Protein AF-0000000086514392 (afdb_homodimer)

Structure (mmCIF, N/CA/C/O backbone):
data_AF-0000000086514392-model_v1
#
loop_
_entity.id
_entity.type
_entity.pdbx_description
1 polymer Aquaporin
#
loop_
_atom_site.group_PDB
_atom_site.id
_atom_site.type_symbol
_atom_site.label_atom_id
_atom_site.label_alt_id
_atom_site.label_comp_id
_atom_site.label_asym_id
_atom_site.label_entity_id
_atom_site.label_seq_id
_atom_site.pdbx_PDB_ins_code
_atom_site.Cartn_x
_atom_site.Cartn_y
_atom_site.Cartn_z
_atom_site.occupancy
_atom_site.B_iso_or_equiv
_atom_site.auth_seq_id
_atom_site.auth_comp_id
_atom_site.auth_asym_id
_atom_site.auth_atom_id
_atom_site.pdbx_PDB_model_num
ATOM 1 N N . MET A 1 1 ? 62.531 12.461 -37.781 1 33.84 1 MET A N 1
ATOM 2 C CA . MET A 1 1 ? 61.25 13.039 -37.375 1 33.84 1 MET A CA 1
ATOM 3 C C . MET A 1 1 ? 60.094 12.047 -37.594 1 33.84 1 MET A C 1
ATOM 5 O O . MET A 1 1 ? 58.969 12.281 -37.125 1 33.84 1 MET A O 1
ATOM 9 N N . SER A 1 2 ? 60.312 11.039 -38.438 1 44 2 SER A N 1
ATOM 10 C CA . SER A 1 2 ? 59.219 10.148 -38.875 1 44 2 SER A CA 1
ATOM 11 C C . SER A 1 2 ? 59 9.039 -37.844 1 44 2 SER A C 1
ATOM 13 O O . SER A 1 2 ? 57.938 8.391 -37.875 1 44 2 SER A O 1
ATOM 15 N N . SER A 1 3 ? 59.938 8.734 -36.969 1 49.03 3 SER A N 1
ATOM 16 C CA . SER A 1 3 ? 59.812 7.551 -36.125 1 49.03 3 SER A CA 1
ATOM 17 C C . SER A 1 3 ? 58.906 7.828 -34.938 1 49.03 3 SER A C 1
ATOM 19 O O . SER A 1 3 ? 58.312 6.902 -34.344 1 49.03 3 SER A O 1
ATOM 21 N N . THR A 1 4 ? 58.719 9.109 -34.562 1 51.06 4 THR A N 1
ATOM 22 C CA . THR A 1 4 ? 57.938 9.414 -33.375 1 51.06 4 THR A CA 1
ATOM 23 C C . THR A 1 4 ? 56.469 9.367 -33.656 1 51.06 4 THR A C 1
ATOM 25 O O . THR A 1 4 ? 55.656 9.133 -32.781 1 51.06 4 THR A O 1
ATOM 28 N N . ARG A 1 5 ? 56.094 9.555 -35 1 53.34 5 ARG A N 1
ATOM 29 C CA . ARG A 1 5 ? 54.656 9.562 -35.344 1 53.34 5 ARG A CA 1
ATOM 30 C C . ARG A 1 5 ? 54.094 8.148 -35.375 1 53.34 5 ARG A C 1
ATOM 32 O O . ARG A 1 5 ? 52.938 7.926 -35 1 53.34 5 ARG A O 1
ATOM 39 N N . CYS A 1 6 ? 54.969 7.215 -35.719 1 52.59 6 CYS A N 1
ATOM 40 C CA . CYS A 1 6 ? 54.5 5.836 -35.844 1 52.59 6 CYS A CA 1
ATOM 41 C C . CYS A 1 6 ? 54.25 5.223 -34.469 1 52.59 6 CYS A C 1
ATOM 43 O O . CYS A 1 6 ? 53.312 4.477 -34.281 1 52.59 6 CYS A O 1
ATOM 45 N N . TRP A 1 7 ? 55 5.707 -33.5 1 55.62 7 TRP A N 1
ATOM 46 C CA . TRP A 1 7 ? 54.812 5.121 -32.156 1 55.62 7 TRP A CA 1
ATOM 47 C C . TRP A 1 7 ? 53.562 5.672 -31.484 1 55.62 7 TRP A C 1
ATOM 49 O O . TRP A 1 7 ? 52.844 4.93 -30.844 1 55.62 7 TRP A O 1
ATOM 59 N N . SER A 1 8 ? 53.281 6.961 -31.828 1 57.62 8 SER A N 1
ATOM 60 C CA . SER A 1 8 ? 52.125 7.574 -31.234 1 57.62 8 SER A CA 1
ATOM 61 C C . SER A 1 8 ? 50.844 6.965 -31.797 1 57.62 8 SER A C 1
ATOM 63 O O . SER A 1 8 ? 49.875 6.691 -31.047 1 57.62 8 SER A O 1
ATOM 65 N N . THR A 1 9 ? 50.906 6.59 -33.031 1 58.09 9 THR A N 1
ATOM 66 C CA . THR A 1 9 ? 49.719 5.984 -33.688 1 58.09 9 THR A CA 1
ATOM 67 C C . THR A 1 9 ? 49.531 4.555 -33.188 1 58.09 9 THR A C 1
ATOM 69 O O . THR A 1 9 ? 48.406 4.121 -32.969 1 58.09 9 THR A O 1
ATOM 72 N N . TYR A 1 10 ? 50.625 3.912 -33.031 1 54.91 10 TYR A N 1
ATOM 73 C CA . TYR A 1 10 ? 50.531 2.545 -32.5 1 54.91 10 TYR A CA 1
ATOM 74 C C . TYR A 1 10 ? 50.062 2.527 -31.062 1 54.91 10 TYR A C 1
ATOM 76 O O . TYR A 1 10 ? 49.25 1.687 -30.688 1 54.91 10 TYR A O 1
ATOM 84 N N . TYR A 1 11 ? 50.5 3.508 -30.281 1 55.75 11 TYR A N 1
ATOM 85 C CA . TYR A 1 11 ? 50.094 3.609 -28.891 1 55.75 11 TYR A CA 1
ATOM 86 C C . TYR A 1 11 ? 48.625 4.027 -28.797 1 55.75 11 TYR A C 1
ATOM 88 O O . TYR A 1 11 ? 47.875 3.498 -27.969 1 55.75 11 TYR A O 1
ATOM 96 N N . ASN A 1 12 ? 48.25 4.863 -29.688 1 59.69 12 ASN A N 1
ATOM 97 C CA . ASN A 1 12 ? 46.875 5.293 -29.703 1 59.69 12 ASN A CA 1
ATOM 98 C C . ASN A 1 12 ? 45.938 4.176 -30.172 1 59.69 12 ASN A C 1
ATOM 100 O O . ASN A 1 12 ? 44.844 4.012 -29.625 1 59.69 12 ASN A O 1
ATOM 104 N N . ASN A 1 13 ? 46.469 3.396 -31.094 1 59.03 13 ASN A N 1
ATOM 105 C CA . ASN A 1 13 ? 45.656 2.264 -31.578 1 59.03 13 ASN A CA 1
ATOM 106 C C . ASN A 1 13 ? 45.594 1.161 -30.516 1 59.03 13 ASN A C 1
ATOM 108 O O . ASN A 1 13 ? 44.531 0.557 -30.344 1 59.03 13 ASN A O 1
ATOM 112 N N . ALA A 1 14 ? 46.688 1.023 -29.875 1 59.84 14 ALA A N 1
ATOM 113 C CA . ALA A 1 14 ? 46.688 0.024 -28.812 1 59.84 14 ALA A CA 1
ATOM 114 C C . ALA A 1 14 ? 45.781 0.457 -27.641 1 59.84 14 ALA A C 1
ATOM 116 O O . ALA A 1 14 ? 45.062 -0.361 -27.062 1 59.84 14 ALA A O 1
ATOM 117 N N . TYR A 1 15 ? 45.781 1.721 -27.375 1 58.91 15 TYR A N 1
ATOM 118 C CA . TYR A 1 15 ? 44.938 2.266 -26.328 1 58.91 15 TYR A CA 1
ATOM 119 C C . TYR A 1 15 ? 43.469 2.188 -26.719 1 58.91 15 TYR A C 1
ATOM 121 O O . TYR A 1 15 ? 42.594 1.864 -25.891 1 58.91 15 TYR A O 1
ATOM 129 N N . THR A 1 16 ? 43.156 2.385 -27.922 1 61.75 16 THR A N 1
ATOM 130 C CA . THR A 1 16 ? 41.781 2.287 -28.422 1 61.75 16 THR A CA 1
ATOM 131 C C . THR A 1 16 ? 41.312 0.835 -28.422 1 61.75 16 THR A C 1
ATOM 133 O O . THR A 1 16 ? 40.156 0.55 -28.094 1 61.75 16 THR A O 1
ATOM 136 N N . VAL A 1 17 ? 42.25 -0.021 -28.812 1 58.66 17 VAL A N 1
ATOM 137 C CA . VAL A 1 17 ? 41.906 -1.44 -28.812 1 58.66 17 VAL A CA 1
ATOM 138 C C . VAL A 1 17 ? 41.719 -1.935 -27.391 1 58.66 17 VAL A C 1
ATOM 140 O O . VAL A 1 17 ? 40.75 -2.676 -27.094 1 58.66 17 VAL A O 1
ATOM 143 N N . LYS A 1 18 ? 42.5 -1.509 -26.453 1 57.94 18 LYS A N 1
ATOM 144 C CA . LYS A 1 18 ? 42.375 -1.896 -25.062 1 57.94 18 LYS A CA 1
ATOM 145 C C . LYS A 1 18 ? 41.094 -1.335 -24.438 1 57.94 18 LYS A C 1
ATOM 147 O O . LYS A 1 18 ? 40.406 -2.039 -23.719 1 57.94 18 LYS A O 1
ATOM 152 N N . ASN A 1 19 ? 40.844 -0.08 -24.766 1 62 19 ASN A N 1
ATOM 153 C CA . ASN A 1 19 ? 39.594 0.516 -24.297 1 62 19 ASN A CA 1
ATOM 154 C C . ASN A 1 19 ? 38.375 -0.176 -24.891 1 62 19 ASN A C 1
ATOM 156 O O . ASN A 1 19 ? 37.375 -0.35 -24.219 1 62 19 ASN A O 1
ATOM 160 N N . SER A 1 20 ? 38.531 -0.596 -26.125 1 61.09 20 SER A N 1
ATOM 161 C CA . SER A 1 20 ? 37.469 -1.347 -26.797 1 61.09 20 SER A CA 1
ATOM 162 C C . SER A 1 20 ? 37.312 -2.734 -26.188 1 61.09 20 SER A C 1
ATOM 164 O O . SER A 1 20 ? 36.188 -3.203 -25.984 1 61.09 20 SER A O 1
ATOM 166 N N . ILE A 1 21 ? 38.406 -3.338 -25.891 1 60 21 ILE A N 1
ATOM 167 C CA . ILE A 1 21 ? 38.375 -4.652 -25.266 1 60 21 ILE A CA 1
ATOM 168 C C . ILE A 1 21 ? 37.781 -4.531 -23.859 1 60 21 ILE A C 1
ATOM 170 O O . ILE A 1 21 ? 36.969 -5.348 -23.453 1 60 21 ILE A O 1
ATOM 174 N N . ASN A 1 22 ? 38.188 -3.492 -23.109 1 60.69 22 ASN A N 1
ATOM 175 C CA . ASN A 1 22 ? 37.656 -3.248 -21.766 1 60.69 22 ASN A CA 1
ATOM 176 C C . ASN A 1 22 ? 36.156 -2.975 -21.797 1 60.69 22 ASN A C 1
ATOM 178 O O . ASN A 1 22 ? 35.438 -3.443 -20.938 1 60.69 22 ASN A O 1
ATOM 182 N N . THR A 1 23 ? 35.812 -2.234 -22.812 1 63.69 23 THR A N 1
ATOM 183 C CA . THR A 1 23 ? 34.406 -1.967 -22.984 1 63.69 23 THR A CA 1
ATOM 184 C C . THR A 1 23 ? 33.656 -3.238 -23.375 1 63.69 23 THR A C 1
ATOM 186 O O . THR A 1 23 ? 32.562 -3.504 -22.875 1 63.69 23 THR A O 1
ATOM 189 N N . ARG A 1 24 ? 34.219 -4.008 -24.297 1 58.06 24 ARG A N 1
ATOM 190 C CA . ARG A 1 24 ? 33.625 -5.273 -24.719 1 58.06 24 ARG A CA 1
ATOM 191 C C . ARG A 1 24 ? 33.562 -6.273 -23.578 1 58.06 24 ARG A C 1
ATOM 193 O O . ARG A 1 24 ? 32.594 -7.02 -23.422 1 58.06 24 ARG A O 1
ATOM 200 N N . MET A 1 25 ? 34.656 -6.301 -22.875 1 59.59 25 MET A N 1
ATOM 201 C CA . MET A 1 25 ? 34.688 -7.195 -21.719 1 59.59 25 MET A CA 1
ATOM 202 C C . MET A 1 25 ? 33.656 -6.805 -20.688 1 59.59 25 MET A C 1
ATOM 204 O O . MET A 1 25 ? 33 -7.668 -20.078 1 59.59 25 MET A O 1
ATOM 208 N N . LYS A 1 26 ? 33.469 -5.566 -20.5 1 61.19 26 LYS A N 1
ATOM 209 C CA . LYS A 1 26 ? 32.438 -5.078 -19.609 1 61.19 26 LYS A CA 1
ATOM 210 C C . LYS A 1 26 ? 31.047 -5.414 -20.156 1 61.19 26 LYS A C 1
ATOM 212 O O . LYS A 1 26 ? 30.156 -5.801 -19.391 1 61.19 26 LYS A O 1
ATOM 217 N N . GLU A 1 27 ? 31 -5.332 -21.469 1 67.44 27 GLU A N 1
ATOM 218 C CA . GLU A 1 27 ? 29.734 -5.68 -22.109 1 67.44 27 GLU A CA 1
ATOM 219 C C . GLU A 1 27 ? 29.469 -7.18 -22 1 67.44 27 GLU A C 1
ATOM 221 O O . GLU A 1 27 ? 28.328 -7.594 -21.75 1 67.44 27 GLU A O 1
ATOM 226 N N . VAL A 1 28 ? 30.453 -7.969 -22.297 1 65.56 28 VAL A N 1
ATOM 227 C CA . VAL A 1 28 ? 30.297 -9.422 -22.188 1 65.56 28 VAL A CA 1
ATOM 228 C C . VAL A 1 28 ? 29.953 -9.797 -20.75 1 65.56 28 VAL A C 1
ATOM 230 O O . VAL A 1 28 ? 29.125 -10.672 -20.516 1 65.56 28 VAL A O 1
ATOM 233 N N . ASP A 1 29 ? 30.625 -9.117 -19.844 1 72.06 29 ASP A N 1
ATOM 234 C CA . ASP A 1 29 ? 30.344 -9.367 -18.422 1 72.06 29 ASP A CA 1
ATOM 235 C C . ASP A 1 29 ? 28.906 -8.984 -18.078 1 72.06 29 ASP A C 1
ATOM 237 O O . ASP A 1 29 ? 28.219 -9.711 -17.359 1 72.06 29 ASP A O 1
ATOM 241 N N . LYS A 1 30 ? 28.516 -7.949 -18.75 1 74.69 30 LYS A N 1
ATOM 242 C CA . LYS A 1 30 ? 27.125 -7.531 -18.547 1 74.69 30 LYS A CA 1
ATOM 243 C C . LYS A 1 30 ? 26.156 -8.531 -19.141 1 74.69 30 LYS A C 1
ATOM 245 O O . LYS A 1 30 ? 25.109 -8.82 -18.562 1 74.69 30 LYS A O 1
ATOM 250 N N . LEU A 1 31 ? 26.469 -9.023 -20.312 1 80.81 31 LEU A N 1
ATOM 251 C CA . LEU A 1 31 ? 25.625 -10.016 -20.969 1 80.81 31 LEU A CA 1
ATOM 252 C C . LEU A 1 31 ? 25.609 -11.32 -20.188 1 80.81 31 LEU A C 1
ATOM 254 O O . LEU A 1 31 ? 24.578 -11.984 -20.078 1 80.81 31 LEU A O 1
ATOM 258 N N . HIS A 1 32 ? 26.766 -11.68 -19.75 1 81.06 32 HIS A N 1
ATOM 259 C CA . HIS A 1 32 ? 26.891 -12.898 -18.953 1 81.06 32 HIS A CA 1
ATOM 260 C C . HIS A 1 32 ? 26.047 -12.812 -17.688 1 81.06 32 HIS A C 1
ATOM 262 O O . HIS A 1 32 ? 25.391 -13.789 -17.312 1 81.06 32 HIS A O 1
ATOM 268 N N . VAL A 1 33 ? 26.109 -11.727 -17.125 1 83.06 33 VAL A N 1
ATOM 269 C CA . VAL A 1 33 ? 25.328 -11.531 -15.914 1 83.06 33 VAL A CA 1
ATOM 270 C C . VAL A 1 33 ? 23.844 -11.453 -16.25 1 83.06 33 VAL A C 1
ATOM 272 O O . VAL A 1 33 ? 23 -11.977 -15.531 1 83.06 33 VAL A O 1
ATOM 275 N N . PHE A 1 34 ? 23.578 -10.844 -17.328 1 89.44 34 PHE A N 1
ATOM 276 C CA . PHE A 1 34 ? 22.203 -10.688 -17.797 1 89.44 34 PHE A CA 1
ATOM 277 C C . PHE A 1 34 ? 21.562 -12.039 -18.047 1 89.44 34 PHE A C 1
ATOM 279 O O . PHE A 1 34 ? 20.469 -12.312 -17.562 1 89.44 34 PHE A O 1
ATOM 286 N N . PHE A 1 35 ? 22.203 -12.867 -18.75 1 93.12 35 PHE A N 1
ATOM 287 C CA . PHE A 1 35 ? 21.641 -14.18 -19.047 1 93.12 35 PHE A CA 1
ATOM 288 C C . PHE A 1 35 ? 21.781 -15.117 -17.859 1 93.12 35 PHE A C 1
ATOM 290 O O . PHE A 1 35 ? 20.922 -15.969 -17.625 1 93.12 35 PHE A O 1
ATOM 297 N N . GLY A 1 36 ? 22.859 -15.07 -17.125 1 93.38 36 GLY A N 1
ATOM 298 C CA . GLY A 1 36 ? 23.094 -15.789 -15.875 1 93.38 36 GLY A CA 1
ATOM 299 C C . GLY A 1 36 ? 23.219 -17.297 -16.062 1 93.38 36 GLY A C 1
ATOM 300 O O . GLY A 1 36 ? 22.781 -18.078 -15.227 1 93.38 36 GLY A O 1
ATOM 301 N N . LEU A 1 37 ? 23.781 -17.734 -17.125 1 92.88 37 LEU A N 1
ATOM 302 C CA . LEU A 1 37 ? 23.922 -19.156 -17.422 1 92.88 37 LEU A CA 1
ATOM 303 C C . LEU A 1 37 ? 24.828 -19.844 -16.422 1 92.88 37 LEU A C 1
ATOM 305 O O . LEU A 1 37 ? 24.656 -21.031 -16.125 1 92.88 37 LEU A O 1
ATOM 309 N N . HIS A 1 38 ? 25.781 -19.125 -15.859 1 90.94 38 HIS A N 1
ATOM 310 C CA . HIS A 1 38 ? 26.703 -19.672 -14.875 1 90.94 38 HIS A CA 1
ATOM 311 C C . HIS A 1 38 ? 25.969 -20.125 -13.617 1 90.94 38 HIS A C 1
ATOM 313 O O . HIS A 1 38 ? 26.484 -20.953 -12.859 1 90.94 38 HIS A O 1
ATOM 319 N N . GLU A 1 39 ? 24.844 -19.547 -13.367 1 93.19 39 GLU A N 1
ATOM 320 C CA . GLU A 1 39 ? 24.094 -19.891 -12.164 1 93.19 39 GLU A CA 1
ATOM 321 C C . GLU A 1 39 ? 23.656 -21.344 -12.172 1 93.19 39 GLU A C 1
ATOM 323 O O . GLU A 1 39 ? 23.453 -21.953 -11.117 1 93.19 39 GLU A O 1
ATOM 328 N N . LEU A 1 40 ? 23.594 -21.953 -13.344 1 95.5 40 LEU A N 1
ATOM 329 C CA . LEU A 1 40 ? 23.156 -23.344 -13.492 1 95.5 40 LEU A CA 1
ATOM 330 C C . LEU A 1 40 ? 24.172 -24.297 -12.867 1 95.5 40 LEU A C 1
ATOM 332 O O . LEU A 1 40 ? 23.859 -25.453 -12.617 1 95.5 40 LEU A O 1
ATOM 336 N N . ASN A 1 41 ? 25.359 -23.781 -12.602 1 94.62 41 ASN A N 1
ATOM 337 C CA . ASN A 1 41 ? 26.406 -24.625 -12.055 1 94.62 41 ASN A CA 1
ATOM 338 C C . ASN A 1 41 ? 26.531 -24.453 -10.547 1 94.62 41 ASN A C 1
ATOM 340 O O . ASN A 1 41 ? 27.516 -24.906 -9.945 1 94.62 41 ASN A O 1
ATOM 344 N N . THR A 1 42 ? 25.625 -23.812 -9.961 1 93.75 42 THR A N 1
ATOM 345 C CA . THR A 1 42 ? 25.703 -23.578 -8.523 1 93.75 42 THR A CA 1
ATOM 346 C C . THR A 1 42 ? 24.562 -24.297 -7.801 1 93.75 42 THR A C 1
ATOM 348 O O . THR A 1 42 ? 23.438 -24.375 -8.312 1 93.75 42 THR A O 1
ATOM 351 N N . VAL A 1 43 ? 24.766 -24.781 -6.59 1 96.06 43 VAL A N 1
ATOM 352 C CA . VAL A 1 43 ? 23.781 -25.422 -5.734 1 96.06 43 VAL A CA 1
ATOM 353 C C . VAL A 1 43 ? 22.75 -24.391 -5.277 1 96.06 43 VAL A C 1
ATOM 355 O O . VAL A 1 43 ? 21.562 -24.719 -5.137 1 96.06 43 VAL A O 1
ATOM 358 N N . LYS A 1 44 ? 23.203 -23.234 -5.078 1 95.56 44 LYS A N 1
ATOM 359 C CA . LYS A 1 44 ? 22.344 -22.141 -4.621 1 95.56 44 LYS A CA 1
ATOM 360 C C . LYS A 1 44 ? 21.203 -21.906 -5.605 1 95.56 44 LYS A C 1
ATOM 362 O O . LYS A 1 44 ? 20.078 -21.609 -5.195 1 95.56 44 LYS A O 1
ATOM 367 N N . PHE A 1 45 ? 21.516 -22.031 -6.883 1 97 45 PHE A N 1
ATOM 368 C CA . PHE A 1 45 ? 20.516 -21.844 -7.922 1 97 45 PHE A CA 1
ATOM 369 C C . PHE A 1 45 ? 19.391 -22.859 -7.785 1 97 45 PHE A C 1
ATOM 371 O O . PHE A 1 45 ? 18.219 -22.5 -7.77 1 97 45 PHE A O 1
ATOM 378 N N . TYR A 1 46 ? 19.672 -24.078 -7.617 1 98 46 TYR A N 1
ATOM 379 C CA . TYR A 1 46 ? 18.672 -25.141 -7.555 1 98 46 TYR A CA 1
ATOM 380 C C . TYR A 1 46 ? 17.906 -25.094 -6.242 1 98 46 TYR A C 1
ATOM 382 O O . TYR A 1 46 ? 16.719 -25.391 -6.207 1 98 46 TYR A O 1
ATOM 390 N N . LYS A 1 47 ? 18.578 -24.75 -5.137 1 98.31 47 LYS A N 1
ATOM 391 C CA . LYS A 1 47 ? 17.891 -24.547 -3.869 1 98.31 47 LYS A CA 1
ATOM 392 C C . LYS A 1 47 ? 16.812 -23.469 -3.996 1 98.31 47 LYS A C 1
ATOM 394 O O . LYS A 1 47 ? 15.695 -23.625 -3.496 1 98.31 47 LYS A O 1
ATOM 399 N N . ALA A 1 48 ? 17.156 -22.406 -4.664 1 98.62 48 ALA A N 1
ATOM 400 C CA . ALA A 1 48 ? 16.219 -21.297 -4.855 1 98.62 48 ALA A CA 1
ATOM 401 C C . ALA A 1 48 ? 15.039 -21.734 -5.719 1 98.62 48 ALA A C 1
ATOM 403 O O . ALA A 1 48 ? 13.891 -21.391 -5.43 1 98.62 48 ALA A O 1
ATOM 404 N N . VAL A 1 49 ? 15.289 -22.484 -6.727 1 98.75 49 VAL A N 1
ATOM 405 C CA . VAL A 1 49 ? 14.25 -22.938 -7.641 1 98.75 49 VAL A CA 1
ATOM 406 C C . VAL A 1 49 ? 13.289 -23.859 -6.91 1 98.75 49 VAL A C 1
ATOM 408 O O . VAL A 1 49 ? 12.07 -23.734 -7.031 1 98.75 49 VAL A O 1
ATOM 411 N N . VAL A 1 50 ? 13.805 -24.766 -6.133 1 98.75 50 VAL A N 1
ATOM 412 C CA . VAL A 1 50 ? 12.984 -25.688 -5.367 1 98.75 50 VAL A CA 1
ATOM 413 C C . VAL A 1 50 ? 12.164 -24.922 -4.332 1 98.75 50 VAL A C 1
ATOM 415 O O . VAL A 1 50 ? 11 -25.25 -4.078 1 98.75 50 VAL A O 1
ATOM 418 N N . CYS A 1 51 ? 12.773 -23.953 -3.785 1 98.81 51 CYS A N 1
ATOM 419 C CA . CYS A 1 51 ? 12.07 -23.125 -2.814 1 98.81 51 CYS A CA 1
ATOM 420 C C . CYS A 1 51 ? 10.891 -22.406 -3.461 1 98.81 51 CYS A C 1
ATOM 422 O O . CYS A 1 51 ? 9.812 -22.328 -2.875 1 98.81 51 CYS A O 1
ATOM 424 N N . GLU A 1 52 ? 11.07 -21.844 -4.656 1 98.88 52 GLU A N 1
ATOM 425 C CA . GLU A 1 52 ? 9.969 -21.188 -5.355 1 98.88 52 GLU A CA 1
ATOM 426 C C . GLU A 1 52 ? 8.844 -22.172 -5.656 1 98.88 52 GLU A C 1
ATOM 428 O O . GLU A 1 52 ? 7.66 -21.828 -5.574 1 98.88 52 GLU A O 1
ATOM 433 N N . PHE A 1 53 ? 9.203 -23.391 -6.031 1 98.94 53 PHE A N 1
ATOM 434 C CA . PHE A 1 53 ? 8.219 -24.438 -6.262 1 98.94 53 PHE A CA 1
ATOM 435 C C . PHE A 1 53 ? 7.426 -24.734 -4.992 1 98.94 53 PHE A C 1
ATOM 437 O O . PHE A 1 53 ? 6.195 -24.672 -4.992 1 98.94 53 PHE A O 1
ATOM 444 N N . LEU A 1 54 ? 8.133 -25.016 -3.91 1 98.94 54 LEU A N 1
ATOM 445 C CA . LEU A 1 54 ? 7.508 -25.375 -2.641 1 98.94 54 LEU A CA 1
ATOM 446 C C . LEU A 1 54 ? 6.707 -24.219 -2.074 1 98.94 54 LEU A C 1
ATOM 448 O O . LEU A 1 54 ? 5.59 -24.406 -1.582 1 98.94 54 LEU A O 1
ATOM 452 N N . ALA A 1 55 ? 7.277 -23.062 -2.121 1 98.94 55 ALA A N 1
ATOM 453 C CA . ALA A 1 55 ? 6.617 -21.875 -1.589 1 98.94 55 ALA A CA 1
ATOM 454 C C . ALA A 1 55 ? 5.316 -21.594 -2.33 1 98.94 55 ALA A C 1
ATOM 456 O O . ALA A 1 55 ? 4.305 -21.25 -1.714 1 98.94 55 ALA A O 1
ATOM 457 N N . THR A 1 56 ? 5.309 -21.719 -3.639 1 98.94 56 THR A N 1
ATOM 458 C CA . THR A 1 56 ? 4.098 -21.469 -4.406 1 98.94 56 THR A CA 1
ATOM 459 C C . THR A 1 56 ? 3.053 -22.547 -4.141 1 98.94 56 THR A C 1
ATOM 461 O O . THR A 1 56 ? 1.854 -22.25 -4.078 1 98.94 56 THR A O 1
ATOM 464 N N . ALA A 1 57 ? 3.5 -23.781 -3.988 1 98.94 57 ALA A N 1
ATOM 465 C CA . ALA A 1 57 ? 2.568 -24.844 -3.607 1 98.94 57 ALA A CA 1
ATOM 466 C C . ALA A 1 57 ? 1.88 -24.516 -2.285 1 98.94 57 ALA A C 1
ATOM 468 O O . ALA A 1 57 ? 0.66 -24.656 -2.162 1 98.94 57 ALA A O 1
ATOM 469 N N . LEU A 1 58 ? 2.637 -24.094 -1.359 1 98.88 58 LEU A N 1
ATOM 470 C CA . LEU A 1 58 ? 2.102 -23.75 -0.048 1 98.88 58 LEU A CA 1
ATOM 471 C C . LEU A 1 58 ? 1.155 -22.547 -0.146 1 98.88 58 LEU A C 1
ATOM 473 O O . LEU A 1 58 ? 0.144 -22.5 0.559 1 98.88 58 LEU A O 1
ATOM 477 N N . LEU A 1 59 ? 1.495 -21.594 -0.982 1 98.88 59 LEU A N 1
ATOM 478 C CA . LEU A 1 59 ? 0.596 -20.469 -1.204 1 98.88 59 LEU A CA 1
ATOM 479 C C . LEU A 1 59 ? -0.799 -20.953 -1.586 1 98.88 59 LEU A C 1
ATOM 481 O O . LEU A 1 59 ? -1.796 -20.484 -1.024 1 98.88 59 LEU A O 1
ATOM 485 N N . ILE A 1 60 ? -0.836 -21.906 -2.488 1 98.94 60 ILE A N 1
ATOM 486 C CA . ILE A 1 60 ? -2.117 -22.406 -2.973 1 98.94 60 ILE A CA 1
ATOM 487 C C . ILE A 1 60 ? -2.836 -23.156 -1.854 1 98.94 60 ILE A C 1
ATOM 489 O O . ILE A 1 60 ? -4.035 -22.969 -1.646 1 98.94 60 ILE A O 1
ATOM 493 N N . VAL A 1 61 ? -2.129 -23.969 -1.101 1 98.81 61 VAL A N 1
ATOM 494 C CA . VAL A 1 61 ? -2.729 -24.719 -0.003 1 98.81 61 VAL A CA 1
ATOM 495 C C . VAL A 1 61 ? -3.307 -23.75 1.03 1 98.81 61 VAL A C 1
ATOM 497 O O . VAL A 1 61 ? -4.438 -23.922 1.492 1 98.81 61 VAL A O 1
ATOM 500 N N . PHE A 1 62 ? -2.561 -22.734 1.358 1 98.81 62 PHE A N 1
ATOM 501 C CA . PHE A 1 62 ? -2.982 -21.812 2.406 1 98.81 62 PHE A CA 1
ATOM 502 C C . PHE A 1 62 ? -4.152 -20.953 1.938 1 98.81 62 PHE A C 1
ATOM 504 O O . PHE A 1 62 ? -5.133 -20.781 2.666 1 98.81 62 PHE A O 1
ATOM 511 N N . VAL A 1 63 ? -4.074 -20.438 0.719 1 98.75 63 VAL A N 1
ATOM 512 C CA . VAL A 1 63 ? -5.074 -19.484 0.254 1 98.75 63 VAL A CA 1
ATOM 513 C C . VAL A 1 63 ? -6.309 -20.234 -0.243 1 98.75 63 VAL A C 1
ATOM 515 O O . VAL A 1 63 ? -7.422 -20 0.24 1 98.75 63 VAL A O 1
ATOM 518 N N . CYS A 1 64 ? -6.145 -21.188 -1.158 1 98.62 64 CYS A N 1
ATOM 519 C CA . CYS A 1 64 ? -7.277 -21.906 -1.731 1 98.62 64 CYS A CA 1
ATOM 520 C C . CYS A 1 64 ? -7.824 -22.938 -0.749 1 98.62 64 CYS A C 1
ATOM 522 O O . CYS A 1 64 ? -9.039 -23.141 -0.674 1 98.62 64 CYS A O 1
ATOM 524 N N . GLY A 1 65 ? -6.941 -23.609 -0.012 1 98.56 65 GLY A N 1
ATOM 525 C CA . GLY A 1 65 ? -7.414 -24.5 1.031 1 98.56 65 GLY A CA 1
ATOM 526 C C . GLY A 1 65 ? -8.281 -23.812 2.062 1 98.56 65 GLY A C 1
ATOM 527 O O . GLY A 1 65 ? -9.367 -24.297 2.398 1 98.56 65 GLY A O 1
ATOM 528 N N . ALA A 1 66 ? -7.836 -22.625 2.523 1 98.5 66 ALA A N 1
ATOM 529 C CA . ALA A 1 66 ? -8.625 -21.875 3.488 1 98.5 66 ALA A CA 1
ATOM 530 C C . ALA A 1 66 ? -9.969 -21.453 2.885 1 98.5 66 ALA A C 1
ATOM 532 O O . ALA A 1 66 ? -11 -21.516 3.549 1 98.5 66 ALA A O 1
ATOM 533 N N . ALA A 1 67 ? -9.914 -21.031 1.638 1 98.19 67 ALA A N 1
ATOM 534 C CA . ALA A 1 67 ? -11.109 -20.531 0.971 1 98.19 67 ALA A CA 1
ATOM 535 C C . ALA A 1 67 ? -12.195 -21.594 0.909 1 98.19 67 ALA A C 1
ATOM 537 O O . ALA A 1 67 ? -13.383 -21.281 1.02 1 98.19 67 ALA A O 1
ATOM 538 N N . VAL A 1 68 ? -11.844 -22.875 0.802 1 98.06 68 VAL A N 1
ATOM 539 C CA . VAL A 1 68 ? -12.867 -23.875 0.546 1 98.06 68 VAL A CA 1
ATOM 540 C C . VAL A 1 68 ? -13.18 -24.641 1.834 1 98.06 68 VAL A C 1
ATOM 542 O O . VAL A 1 68 ? -14.203 -25.328 1.928 1 98.06 68 VAL A O 1
ATOM 545 N N . THR A 1 69 ? -12.367 -24.5 2.883 1 98.25 69 THR A N 1
ATOM 546 C CA . THR A 1 69 ? -12.578 -25.328 4.059 1 98.25 69 THR A CA 1
ATOM 547 C C . THR A 1 69 ? -13.133 -24.516 5.219 1 98.25 69 THR A C 1
ATOM 549 O O . THR A 1 69 ? -13.805 -25.047 6.102 1 98.25 69 THR A O 1
ATOM 552 N N . MET A 1 70 ? -12.836 -23.234 5.262 1 97.75 70 MET A N 1
ATOM 553 C CA . MET A 1 70 ? -13.18 -22.438 6.438 1 97.75 70 MET A CA 1
ATOM 554 C C . MET A 1 70 ? -14.688 -22.438 6.672 1 97.75 70 MET A C 1
ATOM 556 O O . MET A 1 70 ? -15.141 -22.391 7.816 1 97.75 70 MET A O 1
ATOM 560 N N . ASP A 1 71 ? -15.445 -22.453 5.605 1 97.44 71 ASP A N 1
ATOM 561 C CA . ASP A 1 71 ? -16.906 -22.438 5.734 1 97.44 71 ASP A CA 1
ATOM 5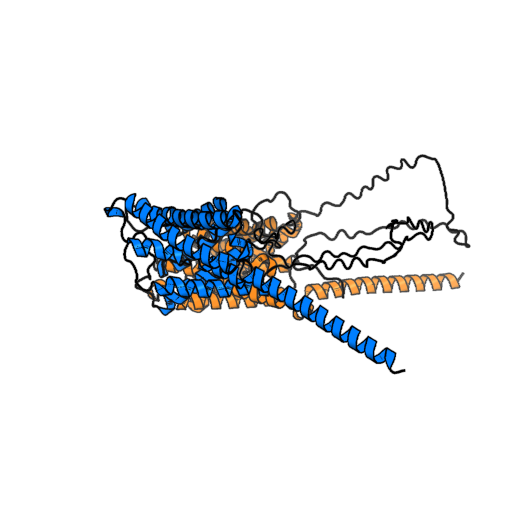62 C C . ASP A 1 71 ? -17.547 -23.547 4.906 1 97.44 71 ASP A C 1
ATOM 564 O O . ASP A 1 71 ? -18.547 -23.328 4.234 1 97.44 71 ASP A O 1
ATOM 568 N N . SER A 1 72 ? -16.844 -24.656 4.891 1 96.69 72 SER A N 1
ATOM 569 C CA . SER A 1 72 ? -17.359 -25.906 4.344 1 96.69 72 SER A CA 1
ATOM 570 C C . SER A 1 72 ? -17.844 -25.734 2.906 1 96.69 72 SER A C 1
ATOM 572 O O . SER A 1 72 ? -18.953 -26.125 2.562 1 96.69 72 SER A O 1
ATOM 574 N N . GLY A 1 73 ? -17.031 -25.031 2.141 1 95.69 73 GLY A N 1
ATOM 575 C CA . GLY A 1 73 ? -17.281 -24.906 0.714 1 95.69 73 GLY A CA 1
ATOM 576 C C . GLY A 1 73 ? -18.031 -23.641 0.348 1 95.69 73 GLY A C 1
ATOM 577 O O . GLY A 1 73 ? -18.156 -23.297 -0.831 1 95.69 73 GLY A O 1
ATOM 578 N N . ARG A 1 74 ? -18.562 -22.922 1.405 1 95.5 74 ARG A N 1
ATOM 579 C CA . ARG A 1 74 ? -19.234 -21.656 1.141 1 95.5 74 ARG A CA 1
ATOM 580 C C . ARG A 1 74 ? -18.219 -20.531 0.953 1 95.5 74 ARG A C 1
ATOM 582 O O . ARG A 1 74 ? -17.109 -20.594 1.479 1 95.5 74 ARG A O 1
ATOM 589 N N . SER A 1 75 ? -18.625 -19.531 0.19 1 94.44 75 SER A N 1
ATOM 590 C CA . SER A 1 75 ? -17.734 -18.406 -0.077 1 94.44 75 SER A CA 1
ATOM 591 C C . SER A 1 75 ? -17.422 -17.625 1.2 1 94.44 75 SER A C 1
ATOM 593 O O . SER A 1 75 ? -18.297 -17.422 2.041 1 94.44 75 SER A O 1
ATOM 595 N N . LEU A 1 76 ? -16.234 -17.203 1.285 1 95.62 76 LEU A N 1
ATOM 596 C CA . LEU A 1 76 ? -15.805 -16.359 2.396 1 95.62 76 LEU A CA 1
ATOM 597 C C . LEU A 1 76 ? -16.062 -14.891 2.094 1 95.62 76 LEU A C 1
ATOM 599 O O . LEU A 1 76 ? -16.172 -14.5 0.928 1 95.62 76 LEU A O 1
ATOM 603 N N . SER A 1 77 ? -16.203 -14.078 3.236 1 96.31 77 SER A N 1
ATOM 604 C CA . SER A 1 77 ? -16.156 -12.633 3.023 1 96.31 77 SER A CA 1
ATOM 605 C C . SER A 1 77 ? -14.812 -12.203 2.42 1 96.31 77 SER A C 1
ATOM 607 O O . SER A 1 77 ? -13.789 -12.859 2.637 1 96.31 77 SER A O 1
ATOM 609 N N . ILE A 1 78 ? -14.844 -11.102 1.733 1 96.75 78 ILE A N 1
ATOM 610 C CA . ILE A 1 78 ? -13.617 -10.57 1.151 1 96.75 78 ILE A CA 1
ATOM 611 C C . ILE A 1 78 ? -12.625 -10.227 2.262 1 96.75 78 ILE A C 1
ATOM 613 O O . ILE A 1 78 ? -11.422 -10.422 2.107 1 96.75 78 ILE A O 1
ATOM 617 N N . TYR A 1 79 ? -13.102 -9.75 3.357 1 96.69 79 TYR A N 1
ATOM 618 C CA . TYR A 1 79 ? -12.25 -9.438 4.496 1 96.69 79 TYR A CA 1
ATOM 619 C C . TYR A 1 79 ? -11.469 -10.664 4.953 1 96.69 79 TYR A C 1
ATOM 621 O O . TYR A 1 79 ? -10.25 -10.609 5.121 1 96.69 79 TYR A O 1
ATOM 629 N N . THR A 1 80 ? -12.227 -11.766 5.125 1 97.31 80 THR A N 1
ATOM 630 C CA . THR A 1 80 ? -11.602 -13 5.586 1 97.31 80 THR A CA 1
ATOM 631 C C . THR A 1 80 ? -10.602 -13.523 4.559 1 97.31 80 THR A C 1
ATOM 633 O O . THR A 1 80 ? -9.484 -13.906 4.906 1 97.31 80 THR A O 1
ATOM 636 N N . GLY A 1 81 ? -10.984 -13.508 3.326 1 97.88 81 GLY A N 1
ATOM 637 C CA . GLY A 1 81 ? -10.086 -13.945 2.271 1 97.88 81 GLY A CA 1
ATOM 638 C C . GLY A 1 81 ? -8.836 -13.102 2.164 1 97.88 81 GLY A C 1
ATOM 639 O O . GLY A 1 81 ? -7.734 -13.625 1.964 1 97.88 81 GLY A O 1
ATOM 640 N N . ALA A 1 82 ? -9.078 -11.789 2.27 1 98.56 82 ALA A N 1
ATOM 641 C CA . ALA A 1 82 ? -7.957 -10.859 2.191 1 98.56 82 ALA A CA 1
ATOM 642 C C . ALA A 1 82 ? -6.961 -11.102 3.32 1 98.56 82 ALA A C 1
ATOM 644 O O . ALA A 1 82 ? -5.746 -11.117 3.094 1 98.56 82 ALA A O 1
ATOM 645 N N . PHE A 1 83 ? -7.465 -11.336 4.457 1 98.38 83 PHE A N 1
ATOM 646 C CA . PHE A 1 83 ? -6.594 -11.555 5.605 1 98.38 83 PHE A CA 1
ATOM 647 C C . PHE A 1 83 ? -5.871 -12.891 5.492 1 98.38 83 PHE A C 1
ATOM 649 O O . PHE A 1 83 ? -4.691 -13 5.832 1 98.38 83 PHE A O 1
ATOM 656 N N . ASN A 1 84 ? -6.562 -13.945 5.027 1 98.5 84 ASN A N 1
ATOM 657 C CA . ASN A 1 84 ? -5.93 -15.242 4.793 1 98.5 84 ASN A CA 1
ATOM 658 C C . ASN A 1 84 ? -4.789 -15.133 3.783 1 98.5 84 ASN A C 1
ATOM 660 O O . ASN A 1 84 ? -3.709 -15.688 4 1 98.5 84 ASN A O 1
ATOM 664 N N . GLY A 1 85 ? -5.066 -14.414 2.688 1 98.56 85 GLY A N 1
ATOM 665 C CA . GLY A 1 85 ? -4.023 -14.219 1.69 1 98.56 85 GLY A CA 1
ATOM 666 C C . GLY A 1 85 ? -2.826 -13.453 2.223 1 98.56 85 GLY A C 1
ATOM 667 O O . GLY A 1 85 ? -1.682 -13.805 1.935 1 98.56 85 GLY A O 1
ATOM 668 N N . ALA A 1 86 ? -3.129 -12.438 3.008 1 98.81 86 ALA A N 1
ATOM 669 C CA . ALA A 1 86 ? -2.074 -11.625 3.604 1 98.81 86 ALA A CA 1
ATOM 670 C C . ALA A 1 86 ? -1.154 -12.469 4.48 1 98.81 86 ALA A C 1
ATOM 672 O O . ALA A 1 86 ? 0.07 -12.398 4.352 1 98.81 86 ALA A O 1
ATOM 673 N N . MET A 1 87 ? -1.718 -13.273 5.277 1 98.62 87 MET A N 1
ATOM 674 C CA . MET A 1 87 ? -0.94 -14.07 6.219 1 98.62 87 MET A CA 1
ATOM 675 C C . MET A 1 87 ? -0.224 -15.211 5.504 1 98.62 87 MET A C 1
ATOM 677 O O . MET A 1 87 ? 0.877 -15.602 5.898 1 98.62 87 MET A O 1
ATOM 681 N N . ALA A 1 88 ? -0.831 -15.766 4.488 1 98.81 88 ALA A N 1
ATOM 682 C CA . ALA A 1 88 ? -0.159 -16.781 3.686 1 98.81 88 ALA A CA 1
ATOM 683 C C . ALA A 1 88 ? 1.121 -16.234 3.062 1 98.81 88 ALA A C 1
ATOM 685 O O . ALA A 1 88 ? 2.18 -16.859 3.148 1 98.81 88 ALA A O 1
ATOM 686 N N . VAL A 1 89 ? 1.006 -15.078 2.496 1 98.81 89 VAL A N 1
ATOM 687 C CA . VAL A 1 89 ? 2.162 -14.469 1.846 1 98.81 89 VAL A CA 1
ATOM 688 C C . VAL A 1 89 ? 3.211 -14.102 2.895 1 98.81 89 VAL A C 1
ATOM 690 O O . VAL A 1 89 ? 4.406 -14.344 2.699 1 98.81 89 VAL A O 1
ATOM 693 N N . ALA A 1 90 ? 2.773 -13.547 4.023 1 98.69 90 ALA A N 1
ATOM 694 C CA . ALA A 1 90 ? 3.713 -13.234 5.098 1 98.69 90 ALA A CA 1
ATOM 695 C C . ALA A 1 90 ? 4.469 -14.477 5.551 1 98.69 90 ALA A C 1
ATOM 697 O O . ALA A 1 90 ? 5.695 -14.453 5.691 1 98.69 90 ALA A O 1
ATOM 698 N N . TYR A 1 91 ? 3.779 -15.594 5.762 1 98.5 91 TYR A N 1
ATOM 699 C CA . TYR A 1 91 ? 4.383 -16.859 6.164 1 98.5 91 TYR A CA 1
ATOM 700 C C . TYR A 1 91 ? 5.457 -17.297 5.172 1 98.5 91 TYR A C 1
ATOM 702 O O . TYR A 1 91 ? 6.555 -17.688 5.57 1 98.5 91 TYR A O 1
ATOM 710 N N . ILE A 1 92 ? 5.145 -17.203 3.973 1 98.56 92 ILE A N 1
ATOM 711 C CA . ILE A 1 92 ? 6.035 -17.688 2.926 1 98.56 92 ILE A CA 1
ATOM 712 C C . ILE A 1 92 ? 7.293 -16.828 2.873 1 98.56 92 ILE A C 1
ATOM 714 O O . ILE A 1 92 ? 8.406 -17.344 2.762 1 98.56 92 ILE A O 1
ATOM 718 N N . VAL A 1 93 ? 7.078 -15.516 2.939 1 98 93 VAL A N 1
ATOM 719 C CA . VAL A 1 93 ? 8.227 -14.617 2.932 1 98 93 VAL A CA 1
ATOM 720 C C . VAL A 1 93 ? 9.07 -14.844 4.184 1 98 93 VAL A C 1
ATOM 722 O O . VAL A 1 93 ? 10.305 -14.875 4.113 1 98 93 VAL A O 1
ATOM 725 N N . TRP A 1 94 ? 8.477 -15.094 5.312 1 97.12 94 TRP A N 1
ATOM 726 C CA . TRP A 1 94 ? 9.188 -15.414 6.543 1 97.12 94 TRP A CA 1
ATOM 727 C C . TRP A 1 94 ? 10.047 -16.656 6.371 1 97.12 94 TRP A C 1
ATOM 729 O O . TRP A 1 94 ? 11.156 -16.75 6.91 1 97.12 94 TRP A O 1
ATOM 739 N N . THR A 1 95 ? 9.594 -17.531 5.621 1 97.75 95 THR A N 1
ATOM 740 C CA . THR A 1 95 ? 10.172 -18.875 5.59 1 97.75 95 THR A CA 1
ATOM 741 C C . THR A 1 95 ? 11.234 -18.984 4.496 1 97.75 95 THR A C 1
ATOM 743 O O . THR A 1 95 ? 12.297 -19.562 4.707 1 97.75 95 THR A O 1
ATOM 746 N N . PHE A 1 96 ? 10.977 -18.297 3.332 1 97.5 96 PHE A N 1
ATOM 747 C CA . PHE A 1 96 ? 11.773 -18.703 2.176 1 97.5 96 PHE A CA 1
ATOM 748 C C . PHE A 1 96 ? 12.555 -17.5 1.625 1 97.5 96 PHE A C 1
ATOM 750 O O . PHE A 1 96 ? 13.391 -17.672 0.739 1 97.5 96 PHE A O 1
ATOM 757 N N . ASN A 1 97 ? 12.305 -16.328 2.156 1 97.19 97 ASN A N 1
ATOM 758 C CA . ASN A 1 97 ? 12.883 -15.125 1.565 1 97.19 97 ASN A CA 1
ATOM 759 C C . ASN A 1 97 ? 14.406 -15.211 1.507 1 97.19 97 ASN A C 1
ATOM 761 O O . ASN A 1 97 ? 15.016 -14.789 0.526 1 97.19 97 ASN A O 1
ATOM 765 N N . HIS A 1 98 ? 15.094 -15.781 2.461 1 94.62 98 HIS A N 1
ATOM 766 C CA . HIS A 1 98 ? 16.547 -15.781 2.562 1 94.62 98 HIS A CA 1
ATOM 767 C C . HIS A 1 98 ? 17.172 -16.719 1.526 1 94.62 98 HIS A C 1
ATOM 769 O O . HIS A 1 98 ? 18.359 -16.609 1.223 1 94.62 98 HIS A O 1
ATOM 775 N N . VAL A 1 99 ? 16.328 -17.578 0.944 1 96.38 99 VAL A N 1
ATOM 776 C CA . VAL A 1 99 ? 16.875 -18.547 0.006 1 96.38 99 VAL A CA 1
ATOM 777 C C . VAL A 1 99 ? 16.562 -18.125 -1.426 1 96.38 99 VAL A C 1
ATOM 779 O O . VAL A 1 99 ? 17.469 -18 -2.256 1 96.38 99 VAL A O 1
ATOM 782 N N . SER A 1 100 ? 15.398 -17.781 -1.727 1 97.69 100 SER A N 1
ATOM 783 C CA . SER A 1 100 ? 14.992 -17.562 -3.111 1 97.69 100 SER A CA 1
ATOM 784 C C . SER A 1 100 ? 14.5 -16.125 -3.324 1 97.69 100 SER A C 1
ATOM 786 O O . SER A 1 100 ? 14.281 -15.703 -4.461 1 97.69 100 SER A O 1
ATOM 788 N N . GLY A 1 101 ? 14.258 -15.406 -2.26 1 97.06 101 GLY A N 1
ATOM 789 C CA . GLY A 1 101 ? 13.57 -14.125 -2.344 1 97.06 101 GLY A CA 1
ATOM 790 C C . GLY A 1 101 ? 12.062 -14.242 -2.221 1 97.06 101 GLY A C 1
ATOM 791 O O . GLY A 1 101 ? 11.367 -13.234 -2.098 1 97.06 101 GLY A O 1
ATOM 792 N N . ALA A 1 102 ? 11.617 -15.484 -2.299 1 98.56 102 ALA A N 1
ATOM 793 C CA . ALA A 1 102 ? 10.195 -15.781 -2.123 1 98.56 102 ALA A CA 1
ATOM 794 C C . ALA A 1 102 ? 9.336 -14.961 -3.078 1 98.56 102 ALA A C 1
ATOM 796 O O . ALA A 1 102 ? 8.383 -14.305 -2.656 1 98.56 102 ALA A O 1
ATOM 797 N N . HIS A 1 103 ? 9.609 -15.016 -4.359 1 98.75 103 HIS A N 1
ATOM 798 C CA . HIS A 1 103 ? 8.812 -14.305 -5.352 1 98.75 103 HIS A CA 1
ATOM 799 C C . HIS A 1 103 ? 7.414 -14.898 -5.469 1 98.75 103 HIS A C 1
ATOM 801 O O . HIS A 1 103 ? 6.418 -14.172 -5.457 1 98.75 103 HIS A O 1
ATOM 807 N N . ILE A 1 104 ? 7.387 -16.266 -5.68 1 98.88 104 ILE A N 1
ATOM 808 C CA . ILE A 1 104 ? 6.207 -17.125 -5.688 1 98.88 104 ILE A CA 1
ATOM 809 C C . ILE A 1 104 ? 5.207 -16.625 -6.727 1 98.88 104 ILE A C 1
ATOM 811 O O . ILE A 1 104 ? 4.039 -17.016 -6.719 1 98.88 104 ILE A O 1
ATOM 815 N N . ASN A 1 105 ? 5.5 -15.695 -7.566 1 98.94 105 ASN A N 1
ATOM 816 C CA . ASN A 1 105 ? 4.656 -14.906 -8.453 1 98.94 105 ASN A CA 1
ATOM 817 C C . ASN A 1 105 ? 5.414 -14.469 -9.703 1 98.94 105 ASN A C 1
ATOM 819 O O . ASN A 1 105 ? 6.309 -13.625 -9.633 1 98.94 105 ASN A O 1
ATOM 823 N N . PRO A 1 106 ? 5.031 -14.969 -10.859 1 98.94 106 PRO A N 1
ATOM 824 C CA . PRO A 1 106 ? 5.695 -14.555 -12.094 1 98.94 106 PRO A CA 1
ATOM 825 C C . PRO A 1 106 ? 5.73 -13.039 -12.266 1 98.94 106 PRO A C 1
ATOM 827 O O . PRO A 1 106 ? 6.68 -12.5 -12.844 1 98.94 106 PRO A O 1
ATOM 830 N N . ALA A 1 107 ? 4.703 -12.344 -11.867 1 98.94 107 ALA A N 1
ATOM 831 C CA . ALA A 1 107 ? 4.688 -10.891 -11.969 1 98.94 107 ALA A CA 1
ATOM 832 C C . ALA A 1 107 ? 5.781 -10.266 -11.109 1 98.94 107 ALA A C 1
ATOM 834 O O . ALA A 1 107 ? 6.453 -9.32 -11.531 1 98.94 107 ALA A O 1
ATOM 835 N N . VAL A 1 108 ? 5.949 -10.797 -9.922 1 98.94 108 VAL A N 1
ATOM 836 C CA . VAL A 1 108 ? 7.027 -10.328 -9.055 1 98.94 108 VAL A CA 1
ATOM 837 C C . VAL A 1 108 ? 8.375 -10.641 -9.695 1 98.94 108 VAL A C 1
ATOM 839 O O . VAL A 1 108 ? 9.25 -9.773 -9.773 1 98.94 108 VAL A O 1
ATOM 842 N N . THR A 1 109 ? 8.539 -11.859 -10.164 1 98.88 109 THR A N 1
ATOM 843 C CA . THR A 1 109 ? 9.789 -12.281 -10.789 1 98.88 109 THR A CA 1
ATOM 844 C C . THR A 1 109 ? 10.133 -11.398 -11.984 1 98.88 109 THR A C 1
ATOM 846 O O . THR A 1 109 ? 11.266 -10.953 -12.125 1 98.88 109 THR A O 1
ATOM 849 N N . LEU A 1 110 ? 9.141 -11.102 -12.742 1 98.81 110 LEU A N 1
ATOM 850 C CA . LEU A 1 110 ? 9.375 -10.273 -13.922 1 98.81 110 LEU A CA 1
ATOM 851 C C . LEU A 1 110 ? 9.781 -8.859 -13.523 1 98.81 110 LEU A C 1
ATOM 853 O O . LEU A 1 110 ? 10.625 -8.242 -14.172 1 98.81 110 LEU A O 1
ATOM 857 N N . SER A 1 111 ? 9.117 -8.344 -12.547 1 98.75 111 SER A N 1
ATOM 858 C CA . SER A 1 111 ? 9.469 -6.996 -12.117 1 98.75 111 SER A CA 1
ATOM 859 C C . SER A 1 111 ? 10.922 -6.93 -11.656 1 98.75 111 SER A C 1
ATOM 861 O O . SER A 1 111 ? 11.633 -5.969 -11.961 1 98.75 111 SER A O 1
ATOM 863 N N . PHE A 1 112 ? 11.406 -7.93 -10.977 1 97.94 112 PHE A N 1
ATOM 864 C CA . PHE A 1 112 ? 12.797 -7.965 -10.531 1 97.94 112 PHE A CA 1
ATOM 865 C C . PHE A 1 112 ? 13.734 -8.195 -11.711 1 97.94 112 PHE A C 1
ATOM 867 O O . PHE A 1 112 ? 14.875 -7.707 -11.703 1 97.94 112 PHE A O 1
ATOM 874 N N . PHE A 1 113 ? 13.297 -8.898 -12.727 1 98.44 113 PHE A N 1
ATOM 875 C CA . PHE A 1 113 ? 14.109 -9.117 -13.914 1 98.44 113 PHE A CA 1
ATOM 876 C C . PHE A 1 113 ? 14.328 -7.816 -14.68 1 98.44 113 PHE A C 1
ATOM 878 O O . PHE A 1 113 ? 15.461 -7.449 -14.977 1 98.44 113 PHE A O 1
ATOM 885 N N . VAL A 1 114 ? 13.234 -7.023 -14.875 1 98.06 114 VAL A N 1
ATOM 886 C CA . VAL A 1 114 ? 13.328 -5.84 -15.727 1 98.06 114 VAL A CA 1
ATOM 887 C C . VAL A 1 114 ? 14.094 -4.738 -15 1 98.06 114 VAL A C 1
ATOM 889 O O . VAL A 1 114 ? 14.539 -3.771 -15.617 1 98.06 114 VAL A O 1
ATOM 892 N N . THR A 1 115 ? 14.172 -4.922 -13.734 1 96.62 115 THR A N 1
ATOM 893 C CA . THR A 1 115 ? 14.93 -3.945 -12.961 1 96.62 115 THR A CA 1
ATOM 894 C C . THR A 1 115 ? 16.344 -4.449 -12.68 1 96.62 115 THR A C 1
ATOM 896 O O . THR A 1 115 ? 17.094 -3.816 -11.945 1 96.62 115 THR A O 1
ATOM 899 N N . GLY A 1 116 ? 16.734 -5.605 -13.172 1 95.25 116 GLY A N 1
ATOM 900 C CA . GLY A 1 116 ? 18.109 -6.074 -13.172 1 95.25 116 GLY A CA 1
ATOM 901 C C . GLY A 1 116 ? 18.469 -6.867 -11.93 1 95.25 116 GLY A C 1
ATOM 902 O O . GLY A 1 116 ? 19.656 -7.074 -11.648 1 95.25 116 GLY A O 1
ATOM 903 N N . HIS A 1 117 ? 17.469 -7.355 -11.25 1 95 117 HIS A N 1
ATOM 904 C CA . HIS A 1 117 ? 17.75 -7.996 -9.969 1 95 117 HIS A CA 1
ATOM 905 C C . HIS A 1 117 ? 17.797 -9.516 -10.109 1 95 117 HIS A C 1
ATOM 907 O O . HIS A 1 117 ? 18.25 -10.211 -9.195 1 95 117 HIS A O 1
ATOM 913 N N . VAL A 1 118 ? 17.375 -9.984 -11.164 1 95.88 118 VAL A N 1
ATOM 914 C CA . VAL A 1 118 ? 17.484 -11.422 -11.422 1 95.88 118 VAL A CA 1
ATOM 915 C C . VAL A 1 118 ? 17.844 -11.656 -12.891 1 95.88 118 VAL A C 1
ATOM 917 O O . VAL A 1 118 ? 17.5 -10.852 -13.758 1 95.88 118 VAL A O 1
ATOM 920 N N . SER A 1 119 ? 18.531 -12.797 -13.18 1 97.12 119 SER A N 1
ATOM 921 C CA . SER A 1 119 ? 18.984 -13.148 -14.523 1 97.12 119 SER A CA 1
ATOM 922 C C . SER A 1 119 ? 17.844 -13.773 -15.336 1 97.12 119 SER A C 1
ATOM 924 O O . SER A 1 119 ? 16.812 -14.141 -14.773 1 97.12 119 SER A O 1
ATOM 926 N N . VAL A 1 120 ? 18.062 -13.852 -16.609 1 97.75 120 VAL A N 1
ATOM 927 C CA . VAL A 1 120 ? 17.109 -14.5 -17.5 1 97.75 120 VAL A CA 1
ATOM 928 C C . VAL A 1 120 ? 16.906 -15.945 -17.078 1 97.75 120 VAL A C 1
ATOM 930 O O . VAL A 1 120 ? 15.766 -16.422 -17 1 97.75 120 VAL A O 1
ATOM 933 N N . THR A 1 121 ? 18.016 -16.578 -16.75 1 98 121 THR A N 1
ATOM 934 C CA . THR A 1 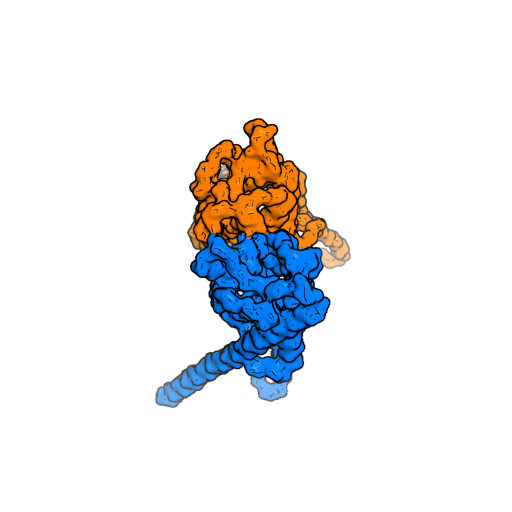121 ? 17.984 -17.984 -16.375 1 98 121 THR A CA 1
ATOM 935 C C . THR A 1 121 ? 17.156 -18.188 -15.117 1 98 121 THR A C 1
ATOM 937 O O . THR A 1 121 ? 16.297 -19.062 -15.07 1 98 121 THR A O 1
ATOM 940 N N . LYS A 1 122 ? 17.422 -17.391 -14.219 1 97.94 122 LYS A N 1
ATOM 941 C CA . LYS A 1 122 ? 16.688 -17.484 -12.969 1 97.94 122 LYS A CA 1
ATOM 942 C C . LYS A 1 122 ? 15.219 -17.141 -13.172 1 97.94 122 LYS A C 1
ATOM 944 O O . LYS A 1 122 ? 14.336 -17.766 -12.578 1 97.94 122 LYS A O 1
ATOM 949 N N . THR A 1 123 ? 14.945 -16.188 -13.953 1 98.75 123 THR A N 1
ATOM 950 C CA . THR A 1 123 ? 13.578 -15.773 -14.242 1 98.75 123 THR A CA 1
ATOM 951 C C . THR A 1 123 ? 12.773 -16.922 -14.836 1 98.75 123 THR A C 1
ATOM 953 O O . THR A 1 123 ? 11.688 -17.25 -14.352 1 98.75 123 THR A O 1
ATOM 956 N N . VAL A 1 124 ? 13.297 -17.562 -15.781 1 98.75 124 VAL A N 1
ATOM 957 C CA . VAL A 1 124 ? 12.625 -18.656 -16.453 1 98.75 124 VAL A CA 1
ATOM 958 C C . VAL A 1 124 ? 12.438 -19.828 -15.492 1 98.75 124 VAL A C 1
ATOM 960 O O . VAL A 1 124 ? 11.352 -20.391 -15.391 1 98.75 124 VAL A O 1
ATOM 963 N N . ALA A 1 125 ? 13.469 -20.141 -14.789 1 98.81 125 ALA A N 1
ATOM 964 C CA . ALA A 1 125 ? 13.414 -21.25 -13.852 1 98.81 125 ALA A CA 1
ATOM 965 C C . ALA A 1 125 ? 12.391 -21 -12.75 1 98.81 125 ALA A C 1
ATOM 967 O O . ALA A 1 125 ? 11.633 -21.891 -12.375 1 98.81 125 ALA A O 1
ATOM 968 N N . TYR A 1 126 ? 12.391 -19.75 -12.234 1 98.88 126 TYR A N 1
ATOM 969 C CA . TYR A 1 126 ? 11.438 -19.391 -11.188 1 98.88 126 TYR A CA 1
ATOM 970 C C . TYR A 1 126 ? 10.008 -19.516 -11.688 1 98.88 126 TYR A C 1
ATOM 972 O O . TYR A 1 126 ? 9.156 -20.094 -11.016 1 98.88 126 TYR A O 1
ATOM 980 N N . ILE A 1 127 ? 9.742 -19 -12.852 1 98.94 127 ILE A N 1
ATOM 981 C CA . ILE A 1 127 ? 8.383 -19 -13.375 1 98.94 127 ILE A CA 1
ATOM 982 C C . ILE A 1 127 ? 7.898 -20.438 -13.57 1 98.94 127 ILE A C 1
ATOM 984 O O . ILE A 1 127 ? 6.773 -20.781 -13.203 1 98.94 127 ILE A O 1
ATOM 988 N N . ILE A 1 128 ? 8.727 -21.297 -14.102 1 98.94 128 ILE A N 1
ATOM 989 C CA . ILE A 1 128 ? 8.383 -22.703 -14.289 1 98.94 128 ILE A CA 1
ATOM 990 C C . ILE A 1 128 ? 8.117 -23.359 -12.938 1 98.94 128 ILE A C 1
ATOM 992 O O . ILE A 1 128 ? 7.125 -24.078 -12.766 1 98.94 128 ILE A O 1
ATOM 996 N N . ALA A 1 129 ? 9.008 -23.094 -12 1 98.94 129 ALA A N 1
ATOM 997 C CA . ALA A 1 129 ? 8.867 -23.656 -10.664 1 98.94 129 ALA A CA 1
ATOM 998 C C . ALA A 1 129 ? 7.586 -23.172 -9.992 1 98.94 129 ALA A C 1
ATOM 1000 O O . ALA A 1 129 ? 6.863 -23.938 -9.367 1 98.94 129 ALA A O 1
ATOM 1001 N N . GLN A 1 130 ? 7.297 -21.906 -10.117 1 98.94 130 GLN A N 1
ATOM 1002 C CA . GLN A 1 130 ? 6.098 -21.312 -9.523 1 98.94 130 GLN A CA 1
ATOM 1003 C C . GLN A 1 130 ? 4.832 -21.922 -10.125 1 98.94 130 GLN A C 1
ATOM 1005 O O . GLN A 1 130 ? 3.904 -22.266 -9.391 1 98.94 130 GLN A O 1
ATOM 1010 N N . CYS A 1 131 ? 4.797 -22.047 -11.414 1 98.94 131 CYS A N 1
ATOM 1011 C CA . CYS A 1 131 ? 3.648 -22.656 -12.078 1 98.94 131 CYS A CA 1
ATOM 1012 C C . CYS A 1 131 ? 3.473 -24.109 -11.648 1 98.94 131 CYS A C 1
ATOM 1014 O O . CYS A 1 131 ? 2.359 -24.547 -11.344 1 98.94 131 CYS A O 1
ATOM 1016 N N . GLY A 1 132 ? 4.574 -24.828 -11.672 1 98.94 132 GLY A N 1
ATOM 1017 C CA . GLY A 1 132 ? 4.512 -26.203 -11.203 1 98.94 132 GLY A CA 1
ATOM 1018 C C . GLY A 1 132 ? 4.051 -26.328 -9.766 1 98.94 132 GLY A C 1
ATOM 1019 O O . GLY A 1 132 ? 3.236 -27.188 -9.438 1 98.94 132 GLY A O 1
ATOM 1020 N N . GLY A 1 133 ? 4.629 -25.484 -8.883 1 98.94 133 GLY A N 1
ATOM 1021 C CA . GLY A 1 133 ? 4.199 -25.453 -7.492 1 98.94 133 GLY A CA 1
ATOM 1022 C C . GLY A 1 133 ? 2.725 -25.141 -7.332 1 98.94 133 GLY A C 1
ATOM 1023 O O . GLY A 1 133 ? 2.041 -25.734 -6.5 1 98.94 133 GLY A O 1
ATOM 1024 N N . SER A 1 134 ? 2.299 -24.219 -8.117 1 98.94 134 SER A N 1
ATOM 1025 C CA . SER A 1 134 ? 0.89 -23.844 -8.078 1 98.94 134 SER A CA 1
ATOM 1026 C C . SER A 1 134 ? -0.008 -25.031 -8.414 1 98.94 134 SER A C 1
ATOM 1028 O O . SER A 1 134 ? -0.987 -25.297 -7.711 1 98.94 134 SER A O 1
ATOM 1030 N N . VAL A 1 135 ? 0.285 -25.75 -9.477 1 98.94 135 VAL A N 1
ATOM 1031 C CA . VAL A 1 135 ? -0.499 -26.906 -9.891 1 98.94 135 VAL A CA 1
ATOM 1032 C C . VAL A 1 135 ? -0.409 -27.984 -8.82 1 98.94 135 VAL A C 1
ATOM 1034 O O . VAL A 1 135 ? -1.421 -28.594 -8.453 1 98.94 135 VAL A O 1
ATOM 1037 N N . ALA A 1 136 ? 0.767 -28.219 -8.297 1 98.94 136 ALA A N 1
ATOM 1038 C CA . ALA A 1 136 ? 0.958 -29.234 -7.262 1 98.94 136 ALA A CA 1
ATOM 1039 C C . ALA A 1 136 ? 0.166 -28.891 -6.004 1 98.94 136 ALA A C 1
ATOM 1041 O O . ALA A 1 136 ? -0.466 -29.766 -5.402 1 98.94 136 ALA A O 1
ATOM 1042 N N . GLY A 1 137 ? 0.25 -27.594 -5.582 1 98.94 137 GLY A N 1
ATOM 1043 C CA . GLY A 1 137 ? -0.518 -27.172 -4.422 1 98.94 137 GLY A CA 1
ATOM 1044 C C . GLY A 1 137 ? -2.016 -27.312 -4.613 1 98.94 137 GLY A C 1
ATOM 1045 O O . GLY A 1 137 ? -2.729 -27.734 -3.699 1 98.94 137 GLY A O 1
ATOM 1046 N N . ALA A 1 138 ? -2.469 -27.016 -5.785 1 98.94 138 ALA A N 1
ATOM 1047 C CA . ALA A 1 138 ? -3.887 -27.156 -6.102 1 98.94 138 ALA A CA 1
ATOM 1048 C C . ALA A 1 138 ? -4.309 -28.625 -6.09 1 98.94 138 ALA A C 1
ATOM 1050 O O . ALA A 1 138 ? -5.379 -28.969 -5.578 1 98.94 138 ALA A O 1
ATOM 1051 N N . ALA A 1 139 ? -3.486 -29.453 -6.684 1 98.88 139 ALA A N 1
ATOM 1052 C CA . ALA A 1 139 ? -3.768 -30.891 -6.684 1 98.88 139 ALA A CA 1
ATOM 1053 C C . ALA A 1 139 ? -3.818 -31.438 -5.262 1 98.88 139 ALA A C 1
ATOM 1055 O O . ALA A 1 139 ? -4.699 -32.219 -4.93 1 98.88 139 ALA A O 1
ATOM 1056 N N . LEU A 1 140 ? -2.848 -31.031 -4.484 1 98.75 140 LEU A N 1
ATOM 1057 C CA . LEU A 1 140 ? -2.822 -31.469 -3.092 1 98.75 140 LEU A CA 1
ATOM 1058 C C . LEU A 1 140 ? -4.086 -31.031 -2.359 1 98.75 140 LEU A C 1
ATOM 1060 O O . LEU A 1 140 ? -4.684 -31.812 -1.617 1 98.75 140 LEU A O 1
ATOM 1064 N N . THR A 1 141 ? -4.496 -29.781 -2.568 1 98.69 141 THR A N 1
ATOM 1065 C CA . THR A 1 141 ? -5.719 -29.266 -1.954 1 98.69 141 THR A CA 1
ATOM 1066 C C . THR A 1 141 ? -6.938 -30.047 -2.441 1 98.69 141 THR A C 1
ATOM 1068 O O . THR A 1 141 ? -7.816 -30.391 -1.651 1 98.69 141 THR A O 1
ATOM 1071 N N . TRP A 1 142 ? -6.965 -30.375 -3.707 1 98.06 142 TRP A N 1
ATOM 1072 C CA . TRP A 1 142 ? -8.055 -31.094 -4.344 1 98.06 142 TRP A CA 1
ATOM 1073 C C . TRP A 1 142 ? -8.234 -32.469 -3.709 1 98.06 142 TRP A C 1
ATOM 1075 O O . TRP A 1 142 ? -9.359 -32.906 -3.477 1 98.06 142 TRP A O 1
ATOM 1085 N N . VAL A 1 143 ? -7.195 -33.125 -3.361 1 98 143 VAL A N 1
ATOM 1086 C CA . VAL A 1 143 ? -7.254 -34.5 -2.852 1 98 143 VAL A CA 1
ATOM 1087 C C . VAL A 1 143 ? -7.574 -34.5 -1.359 1 98 143 VAL A C 1
ATOM 1089 O O . VAL A 1 143 ? -8.234 -35.406 -0.849 1 98 143 VAL A O 1
ATOM 1092 N N . LEU A 1 144 ? -7.176 -33.469 -0.646 1 98.06 144 LEU A N 1
ATOM 1093 C CA . LEU A 1 144 ? -7.293 -33.438 0.808 1 98.06 144 LEU A CA 1
ATOM 1094 C C . LEU A 1 144 ? -8.656 -32.906 1.234 1 98.06 144 LEU A C 1
ATOM 1096 O O . LEU A 1 144 ? -9.086 -33.156 2.367 1 98.06 144 LEU A O 1
ATOM 1100 N N . VAL A 1 145 ? -9.336 -32.188 0.376 1 98 145 VAL A N 1
ATOM 1101 C CA . VAL A 1 145 ? -10.57 -31.5 0.741 1 98 145 VAL A CA 1
ATOM 1102 C C . VAL A 1 145 ? -11.773 -32.312 0.279 1 98 145 VAL A C 1
ATOM 1104 O O . VAL A 1 145 ? -11.766 -32.875 -0.815 1 98 145 VAL A O 1
ATOM 1107 N N . PRO A 1 146 ? -12.859 -32.469 1.127 1 97.88 146 PRO A N 1
ATOM 1108 C CA . PRO A 1 146 ? -14.062 -33.188 0.687 1 97.88 146 PRO A CA 1
ATOM 1109 C C . PRO A 1 146 ? -14.578 -32.688 -0.664 1 97.88 146 PRO A C 1
ATOM 1111 O O . PRO A 1 146 ? -14.57 -31.469 -0.924 1 97.88 146 PRO A O 1
ATOM 1114 N N . ARG A 1 147 ? -14.977 -33.562 -1.405 1 97.56 147 ARG A N 1
ATOM 1115 C CA . ARG A 1 147 ? -15.422 -33.25 -2.764 1 97.56 147 ARG A CA 1
ATOM 1116 C C . ARG A 1 147 ? -16.5 -32.188 -2.762 1 97.56 147 ARG A C 1
ATOM 1118 O O . ARG A 1 147 ? -16.484 -31.281 -3.602 1 97.56 147 ARG A O 1
ATOM 1125 N N . ALA A 1 148 ? -17.375 -32.188 -1.75 1 97.88 148 ALA A N 1
ATOM 1126 C CA . ALA A 1 148 ? -18.516 -31.281 -1.693 1 97.88 148 ALA A CA 1
ATOM 1127 C C . ALA A 1 148 ? -18.062 -29.844 -1.407 1 97.88 148 ALA A C 1
ATOM 1129 O O . ALA A 1 148 ? -18.828 -28.891 -1.623 1 97.88 148 ALA A O 1
ATOM 1130 N N . TRP A 1 149 ? -16.797 -29.719 -0.922 1 98.12 149 TRP A N 1
ATOM 1131 C CA . TRP A 1 149 ? -16.328 -28.406 -0.503 1 98.12 149 TRP A CA 1
ATOM 1132 C C . TRP A 1 149 ? -15.438 -27.781 -1.572 1 98.12 149 TRP A C 1
ATOM 1134 O O . TRP A 1 149 ? -15.094 -26.609 -1.489 1 98.12 149 TRP A O 1
ATOM 1144 N N . ARG A 1 150 ? -15.078 -28.422 -2.646 1 97.88 150 ARG A N 1
ATOM 1145 C CA . ARG A 1 150 ? -14.008 -28.031 -3.557 1 97.88 150 ARG A CA 1
ATOM 1146 C C . ARG A 1 150 ? -14.422 -26.828 -4.402 1 97.88 150 ARG A C 1
ATOM 1148 O O . ARG A 1 150 ? -13.625 -25.922 -4.617 1 97.88 150 ARG A O 1
ATOM 1155 N N . GLY A 1 151 ? -15.742 -26.875 -4.895 1 96.81 151 GLY A N 1
ATOM 1156 C CA . GLY A 1 151 ? -16.156 -25.859 -5.852 1 96.81 151 GLY A CA 1
ATOM 1157 C C . GLY A 1 151 ? -15.18 -25.688 -7 1 96.81 151 GLY A C 1
ATOM 1158 O O . GLY A 1 151 ? -14.773 -26.672 -7.633 1 96.81 151 GLY A O 1
ATOM 1159 N N . ASN A 1 152 ? -14.867 -24.484 -7.281 1 97.5 152 ASN A N 1
ATOM 1160 C CA . ASN A 1 152 ? -13.875 -24.234 -8.32 1 97.5 152 ASN A CA 1
ATOM 1161 C C . ASN A 1 152 ? -12.477 -24.047 -7.727 1 97.5 152 ASN A C 1
ATOM 1163 O O . ASN A 1 152 ? -11.609 -23.438 -8.352 1 97.5 152 ASN A O 1
ATOM 1167 N N . LEU A 1 153 ? -12.344 -24.453 -6.414 1 98.31 153 LEU A N 1
ATOM 1168 C CA . LEU A 1 153 ? -11.086 -24.391 -5.68 1 98.31 153 LEU A CA 1
ATOM 1169 C C . LEU A 1 153 ? -10.594 -22.953 -5.559 1 98.31 153 LEU A C 1
ATOM 1171 O O . LEU A 1 153 ? -9.398 -22.688 -5.738 1 98.31 153 LEU A O 1
ATOM 1175 N N . ALA A 1 154 ? -11.539 -21.953 -5.395 1 97.88 154 ALA A N 1
ATOM 1176 C CA . ALA A 1 154 ? -11.242 -20.531 -5.23 1 97.88 154 ALA A CA 1
ATOM 1177 C C . ALA A 1 154 ? -10.461 -20 -6.422 1 97.88 154 ALA A C 1
ATOM 1179 O O . ALA A 1 154 ? -9.531 -19.203 -6.254 1 97.88 154 ALA A O 1
ATOM 1180 N N . SER A 1 155 ? -10.789 -20.516 -7.609 1 98.44 155 SER A N 1
ATOM 1181 C CA . SER A 1 155 ? -10.242 -19.938 -8.828 1 98.44 155 SER A CA 1
ATOM 1182 C C . SER A 1 155 ? -10.586 -18.453 -8.93 1 98.44 155 SER A C 1
ATOM 1184 O O . SER A 1 155 ? -11.664 -18.031 -8.5 1 98.44 155 SER A O 1
ATOM 11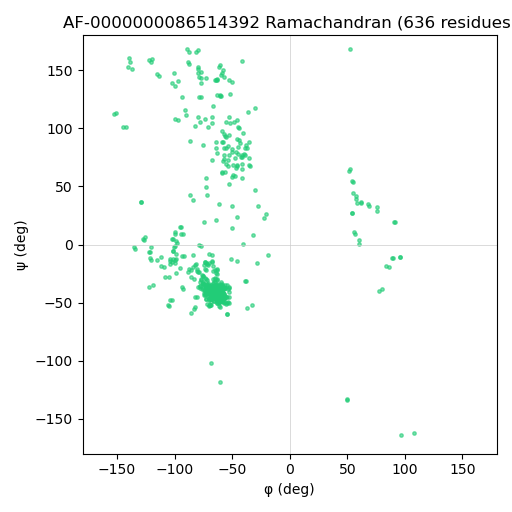86 N N . THR A 1 156 ? -9.672 -17.672 -9.469 1 97.75 156 THR A N 1
ATOM 1187 C CA . THR A 1 156 ? -9.938 -16.25 -9.664 1 97.75 156 THR A CA 1
ATOM 1188 C C . THR A 1 156 ? -10.844 -16.031 -10.875 1 97.75 156 THR A C 1
ATOM 1190 O O . THR A 1 156 ? -10.562 -16.531 -11.961 1 97.75 156 THR A O 1
ATOM 1193 N N . THR A 1 157 ? -11.891 -15.328 -10.633 1 97.69 157 THR A N 1
ATOM 1194 C CA . THR A 1 157 ? -12.867 -15.016 -11.672 1 97.69 157 THR A CA 1
ATOM 1195 C C . THR A 1 157 ? -13.336 -13.57 -11.555 1 97.69 157 THR A C 1
ATOM 1197 O O . THR A 1 157 ? -13.227 -12.961 -10.484 1 97.69 157 THR A O 1
ATOM 1200 N N . PHE A 1 158 ? -13.828 -12.984 -12.633 1 97.88 158 PHE A N 1
ATOM 1201 C CA . PHE A 1 158 ? -14.445 -11.664 -12.617 1 97.88 158 PHE A CA 1
ATOM 1202 C C . PHE A 1 158 ? -15.812 -11.711 -11.953 1 97.88 158 PHE A C 1
ATOM 1204 O O . PHE A 1 158 ? -16.562 -12.672 -12.133 1 97.88 158 PHE A O 1
ATOM 1211 N N . SER A 1 159 ? -16.125 -10.648 -11.219 1 97.25 159 SER A N 1
ATOM 1212 C CA . SER A 1 159 ? -17.531 -10.414 -10.906 1 97.25 159 SER A CA 1
ATOM 1213 C C . SER A 1 159 ? -18.359 -10.273 -12.188 1 97.25 159 SER A C 1
ATOM 1215 O O . SER A 1 159 ? -17.891 -9.727 -13.18 1 97.25 159 SER A O 1
ATOM 1217 N N . ASP A 1 160 ? -19.578 -10.711 -12.117 1 96.25 160 ASP A N 1
ATOM 1218 C CA . ASP A 1 160 ? -20.484 -10.617 -13.258 1 96.25 160 ASP A CA 1
ATOM 1219 C C . ASP A 1 160 ? -20.828 -9.156 -13.562 1 96.25 160 ASP A C 1
ATOM 1221 O O . ASP A 1 160 ? -21.344 -8.844 -14.633 1 96.25 160 ASP A O 1
ATOM 1225 N N . GLU A 1 161 ? -20.453 -8.273 -12.719 1 96.69 161 GLU A N 1
ATOM 1226 C CA . GLU A 1 161 ? -20.906 -6.887 -12.812 1 96.69 161 GLU A CA 1
ATOM 1227 C C . GLU A 1 161 ? -19.828 -5.996 -13.422 1 96.69 161 GLU A C 1
ATOM 1229 O O . GLU A 1 161 ? -20 -4.777 -13.5 1 96.69 161 GLU A O 1
ATOM 1234 N N . ILE A 1 162 ? -18.719 -6.613 -13.859 1 97.5 162 ILE A N 1
ATOM 1235 C CA . ILE A 1 162 ? -17.672 -5.766 -14.43 1 97.5 162 ILE A CA 1
ATOM 1236 C C . ILE A 1 162 ? -17.391 -6.18 -15.875 1 97.5 162 ILE A C 1
ATOM 1238 O O . ILE A 1 162 ? -17.656 -7.32 -16.25 1 97.5 162 ILE A O 1
ATOM 1242 N N . THR A 1 163 ? -16.828 -5.223 -16.656 1 98.06 163 THR A N 1
ATOM 1243 C CA . THR A 1 163 ? -16.406 -5.469 -18.031 1 98.06 163 THR A CA 1
ATOM 1244 C C . THR A 1 163 ? -14.984 -6.008 -18.078 1 98.06 163 THR A C 1
ATOM 1246 O O . THR A 1 163 ? -14.273 -5.988 -17.078 1 98.06 163 THR A O 1
ATOM 1249 N N . LEU A 1 164 ? -14.625 -6.527 -19.234 1 98.31 164 LEU A N 1
ATOM 1250 C CA . LEU A 1 164 ? -13.273 -7.02 -19.484 1 98.31 164 LEU A CA 1
ATOM 1251 C C . LEU A 1 164 ? -12.242 -5.922 -19.234 1 98.31 164 LEU A C 1
ATOM 1253 O O . LEU A 1 164 ? -11.203 -6.172 -18.625 1 98.31 164 LEU A O 1
ATOM 1257 N N . ALA A 1 165 ? -12.531 -4.727 -19.719 1 98.31 165 ALA A N 1
ATOM 1258 C CA . ALA A 1 165 ? -11.617 -3.598 -19.547 1 98.31 165 ALA A CA 1
ATOM 1259 C C . ALA A 1 165 ? -11.445 -3.24 -18.078 1 98.31 165 ALA A C 1
ATOM 1261 O O . ALA A 1 165 ? -10.328 -2.953 -17.641 1 98.31 165 ALA A O 1
ATOM 1262 N N . GLN A 1 166 ? -12.562 -3.262 -17.359 1 98.38 166 GLN A N 1
ATOM 1263 C CA . GLN A 1 166 ? -12.492 -2.99 -15.922 1 98.38 166 GLN A CA 1
ATOM 1264 C C . GLN A 1 166 ? -11.672 -4.055 -15.195 1 98.38 166 GLN A C 1
ATOM 1266 O O . GLN A 1 166 ? -10.836 -3.732 -14.359 1 98.38 166 GLN A O 1
ATOM 1271 N N . GLY A 1 167 ? -11.953 -5.316 -15.531 1 98.69 167 GLY A N 1
ATOM 1272 C CA . GLY A 1 167 ? -11.203 -6.398 -14.922 1 98.69 167 GLY A CA 1
ATOM 1273 C C . GLY A 1 167 ? -9.711 -6.32 -15.195 1 98.69 167 GLY A C 1
ATOM 1274 O O . GLY A 1 167 ? -8.898 -6.527 -14.297 1 98.69 167 GLY A O 1
ATOM 1275 N N . PHE A 1 168 ? -9.367 -6.004 -16.422 1 98.81 168 PHE A N 1
ATOM 1276 C CA . PHE A 1 168 ? -7.969 -5.84 -16.797 1 98.81 168 PHE A CA 1
ATOM 1277 C C . PHE A 1 168 ? -7.32 -4.723 -15.992 1 98.81 168 PHE A C 1
ATOM 1279 O O . PHE A 1 168 ? -6.234 -4.906 -15.438 1 98.81 168 PHE A O 1
ATOM 1286 N N . ALA A 1 169 ? -7.992 -3.598 -15.891 1 98.88 169 ALA A N 1
ATOM 1287 C CA . ALA A 1 169 ? -7.461 -2.434 -15.188 1 98.88 169 ALA A CA 1
ATOM 1288 C C . ALA A 1 169 ? -7.289 -2.723 -13.703 1 98.88 169 ALA A C 1
ATOM 1290 O O . ALA A 1 169 ? -6.277 -2.354 -13.102 1 98.88 169 ALA A O 1
ATOM 1291 N N . VAL A 1 170 ? -8.258 -3.387 -13.125 1 98.88 170 VAL A N 1
ATOM 1292 C CA . VAL A 1 170 ? -8.227 -3.699 -11.695 1 98.88 170 VAL A CA 1
ATOM 1293 C C . VAL A 1 170 ? -7.035 -4.605 -11.398 1 98.88 170 VAL A C 1
ATOM 1295 O O . VAL A 1 170 ? -6.27 -4.344 -10.469 1 98.88 170 VAL A O 1
ATOM 1298 N N . GLU A 1 171 ? -6.809 -5.66 -12.195 1 98.88 171 GLU A N 1
ATOM 1299 C CA . GLU A 1 171 ? -5.684 -6.566 -11.984 1 98.88 171 GLU A CA 1
ATOM 1300 C C . GLU A 1 171 ? -4.352 -5.859 -12.219 1 98.88 171 GLU A C 1
ATOM 1302 O O . GLU A 1 171 ? -3.389 -6.074 -11.484 1 98.88 171 GLU A O 1
ATOM 1307 N N . ALA A 1 172 ? -4.328 -4.984 -13.188 1 98.94 172 ALA A N 1
ATOM 1308 C CA . ALA A 1 172 ? -3.098 -4.254 -13.484 1 98.94 172 ALA A CA 1
ATOM 1309 C C . ALA A 1 172 ? -2.762 -3.27 -12.367 1 98.94 172 ALA A C 1
ATOM 1311 O O . ALA A 1 172 ? -1.618 -3.207 -11.914 1 98.94 172 ALA A O 1
ATOM 1312 N N . ILE A 1 173 ? -3.742 -2.52 -11.906 1 98.88 173 ILE A N 1
ATOM 1313 C CA . ILE A 1 173 ? -3.533 -1.491 -10.891 1 98.88 173 ILE A CA 1
ATOM 1314 C C . ILE A 1 173 ? -3.191 -2.146 -9.555 1 98.88 173 ILE A C 1
ATOM 1316 O O . ILE A 1 173 ? -2.287 -1.694 -8.844 1 98.88 173 ILE A O 1
ATOM 1320 N N . SER A 1 174 ? -3.947 -3.229 -9.234 1 98.88 174 SER A N 1
ATOM 1321 C CA . SER A 1 174 ? -3.654 -3.914 -7.98 1 98.88 174 SER A CA 1
ATOM 1322 C C . SER A 1 174 ? -2.252 -4.512 -7.992 1 98.88 174 SER A C 1
ATOM 1324 O O . SER A 1 174 ? -1.538 -4.453 -6.988 1 98.88 174 SER A O 1
ATOM 1326 N N . THR A 1 175 ? -1.791 -5.035 -9.125 1 98.94 175 THR A N 1
ATOM 1327 C CA . THR A 1 175 ? -0.437 -5.57 -9.211 1 98.94 175 THR A CA 1
ATOM 1328 C C . THR A 1 175 ? 0.593 -4.445 -9.188 1 98.94 175 THR A C 1
ATOM 1330 O O . THR A 1 175 ? 1.633 -4.562 -8.539 1 98.94 175 THR A O 1
ATOM 1333 N N . PHE A 1 176 ? 0.287 -3.373 -9.93 1 98.94 176 PHE A N 1
ATOM 1334 C CA . PHE A 1 176 ? 1.151 -2.199 -9.93 1 98.94 176 PHE A CA 1
ATOM 1335 C C . PHE A 1 176 ? 1.422 -1.728 -8.508 1 98.94 176 PHE A C 1
ATOM 1337 O O . PHE A 1 176 ? 2.576 -1.523 -8.125 1 98.94 176 PHE A O 1
ATOM 1344 N N . THR A 1 177 ? 0.399 -1.567 -7.73 1 98.88 177 THR A N 1
ATOM 1345 C CA . THR A 1 177 ? 0.549 -1.045 -6.379 1 98.88 177 THR A CA 1
ATOM 1346 C C . THR A 1 177 ? 1.18 -2.09 -5.461 1 98.88 177 THR A C 1
ATOM 1348 O O . THR A 1 177 ? 1.936 -1.747 -4.551 1 98.88 177 THR A O 1
ATOM 1351 N N . MET A 1 178 ? 0.852 -3.373 -5.641 1 98.81 178 MET A N 1
ATOM 1352 C CA . MET A 1 178 ? 1.513 -4.422 -4.871 1 98.81 178 MET A CA 1
ATOM 1353 C C . MET A 1 178 ? 3.023 -4.379 -5.074 1 98.81 178 MET A C 1
ATOM 1355 O O . MET A 1 178 ? 3.785 -4.355 -4.105 1 98.81 178 MET A O 1
ATOM 1359 N N . ILE A 1 179 ? 3.443 -4.277 -6.332 1 98.88 179 ILE A N 1
ATOM 1360 C CA . ILE A 1 179 ? 4.859 -4.297 -6.676 1 98.88 179 ILE A CA 1
ATOM 1361 C C . ILE A 1 179 ? 5.531 -3.025 -6.156 1 98.88 179 ILE A C 1
ATOM 1363 O O . ILE A 1 179 ? 6.66 -3.072 -5.656 1 98.88 179 ILE A O 1
ATOM 1367 N N . LEU A 1 180 ? 4.82 -1.908 -6.25 1 98.62 180 LEU A N 1
ATOM 1368 C CA . LEU A 1 180 ? 5.367 -0.66 -5.73 1 98.62 180 LEU A CA 1
ATOM 1369 C C . LEU A 1 180 ? 5.672 -0.779 -4.242 1 98.62 180 LEU A C 1
ATOM 1371 O O . LEU A 1 180 ? 6.746 -0.375 -3.787 1 98.62 180 LEU A O 1
ATOM 1375 N N . GLY A 1 181 ? 4.75 -1.336 -3.49 1 98.44 181 GLY A N 1
ATOM 1376 C CA . GLY A 1 181 ? 4.961 -1.546 -2.066 1 98.44 181 GLY A CA 1
ATOM 1377 C C . GLY A 1 181 ? 6.086 -2.52 -1.76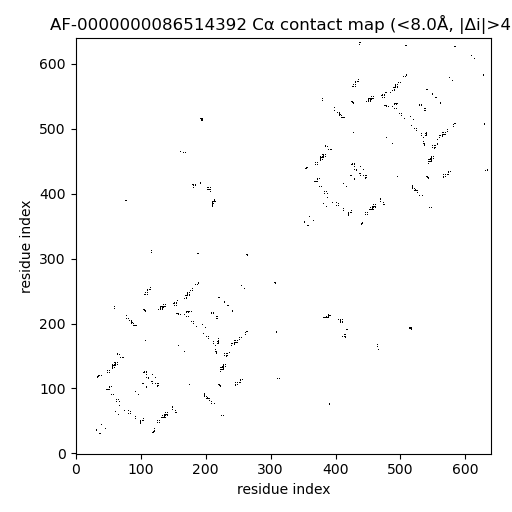8 1 98.44 181 GLY A C 1
ATOM 1378 O O . GLY A 1 181 ? 6.867 -2.307 -0.838 1 98.44 181 GLY A O 1
ATOM 1379 N N . ILE A 1 182 ? 6.145 -3.596 -2.543 1 98 182 ILE A N 1
ATOM 1380 C CA . ILE A 1 182 ? 7.176 -4.605 -2.344 1 98 182 ILE A CA 1
ATOM 1381 C C . ILE A 1 182 ? 8.555 -3.992 -2.582 1 98 182 ILE A C 1
ATOM 1383 O O . ILE A 1 182 ? 9.469 -4.168 -1.772 1 98 182 ILE A O 1
ATOM 1387 N N . PHE A 1 183 ? 8.719 -3.256 -3.627 1 97.56 183 PHE A N 1
ATOM 1388 C CA . PHE A 1 183 ? 10 -2.623 -3.912 1 97.56 183 PHE A CA 1
ATOM 1389 C C . PHE A 1 183 ? 10.352 -1.61 -2.83 1 97.56 183 PHE A C 1
ATOM 1391 O O . PHE A 1 183 ? 11.5 -1.555 -2.377 1 97.56 183 PHE A O 1
ATOM 1398 N N . ALA A 1 184 ? 9.398 -0.866 -2.432 1 97.12 184 ALA A N 1
ATOM 1399 C CA . ALA A 1 184 ? 9.641 0.149 -1.41 1 97.12 184 ALA A CA 1
ATOM 1400 C C . ALA A 1 184 ? 10.102 -0.49 -0.101 1 97.12 184 ALA A C 1
ATOM 1402 O O . ALA A 1 184 ? 10.992 0.026 0.57 1 97.12 184 ALA A O 1
ATOM 1403 N N . SER A 1 185 ? 9.523 -1.555 0.233 1 94 185 SER A N 1
ATOM 1404 C CA . SER A 1 185 ? 9.812 -2.197 1.511 1 94 185 SER A CA 1
ATOM 1405 C C . SER A 1 185 ? 11.086 -3.027 1.432 1 94 185 SER A C 1
ATOM 1407 O O . SER A 1 185 ? 11.672 -3.379 2.461 1 94 185 SER A O 1
ATOM 1409 N N . SER A 1 186 ? 11.492 -3.299 0.189 1 92.5 186 SER A N 1
ATOM 1410 C CA . SER A 1 186 ? 12.688 -4.113 0 1 92.5 186 SER A CA 1
ATOM 1411 C C . SER A 1 186 ? 13.906 -3.25 -0.319 1 92.5 186 SER A C 1
ATOM 1413 O O . SER A 1 186 ? 15 -3.77 -0.535 1 92.5 186 SER A O 1
ATOM 1415 N N . ASP A 1 187 ? 13.688 -1.967 -0.413 1 93.62 187 ASP A N 1
ATOM 1416 C CA . ASP A 1 187 ? 14.773 -1.046 -0.72 1 93.62 187 ASP A CA 1
ATOM 1417 C C . ASP A 1 187 ? 15.781 -0.979 0.43 1 93.62 187 ASP A C 1
ATOM 1419 O O . ASP A 1 187 ? 15.508 -0.358 1.46 1 93.62 187 ASP A O 1
ATOM 1423 N N . GLN A 1 188 ? 16.922 -1.475 0.271 1 88.62 188 GLN A N 1
ATOM 1424 C CA . GLN A 1 188 ? 17.906 -1.682 1.328 1 88.62 188 GLN A CA 1
ATOM 1425 C C . GLN A 1 188 ? 18.516 -0.358 1.779 1 88.62 188 GLN A C 1
ATOM 1427 O O . GLN A 1 188 ? 19.141 -0.288 2.836 1 88.62 188 GLN A O 1
ATOM 1432 N N . TYR A 1 189 ? 18.359 0.604 1.036 1 89.25 189 TYR A N 1
ATOM 1433 C CA . TYR A 1 189 ? 18.984 1.874 1.388 1 89.25 189 TYR A CA 1
ATOM 1434 C C . TYR A 1 189 ? 18.031 2.754 2.178 1 89.25 189 TYR A C 1
ATOM 1436 O O . TYR A 1 189 ? 18.422 3.807 2.688 1 89.25 189 TYR A O 1
ATOM 1444 N N . ARG A 1 190 ? 16.812 2.281 2.188 1 90.31 190 ARG A N 1
ATOM 1445 C CA . ARG A 1 190 ? 15.867 3.004 3.029 1 90.31 190 ARG A CA 1
ATOM 1446 C C . ARG A 1 190 ? 16.047 2.635 4.496 1 90.31 190 ARG A C 1
ATOM 1448 O O . ARG A 1 190 ? 16.297 1.473 4.824 1 90.31 190 ARG A O 1
ATOM 1455 N N . THR A 1 191 ? 15.859 3.631 5.367 1 83.69 191 THR A N 1
ATOM 1456 C CA . THR A 1 191 ? 16.031 3.4 6.797 1 83.69 191 THR A CA 1
ATOM 1457 C C . THR A 1 191 ? 14.773 3.828 7.562 1 83.69 191 THR A C 1
ATOM 1459 O O . THR A 1 191 ? 14.766 3.826 8.797 1 83.69 191 THR A O 1
ATOM 1462 N N . ASP A 1 192 ? 13.766 4.172 6.918 1 83.88 192 ASP A N 1
ATOM 1463 C CA . ASP A 1 192 ? 12.609 4.801 7.555 1 83.88 192 ASP A CA 1
ATOM 1464 C C . ASP A 1 192 ? 11.508 3.775 7.824 1 83.88 192 ASP A C 1
ATOM 1466 O O . ASP A 1 192 ? 10.453 4.117 8.359 1 83.88 192 ASP A O 1
ATOM 1470 N N . HIS A 1 193 ? 11.539 2.549 7.383 1 81.25 193 HIS A N 1
ATOM 1471 C CA . HIS A 1 193 ? 10.453 1.583 7.508 1 81.25 193 HIS A CA 1
ATOM 1472 C C . HIS A 1 193 ? 10.516 0.852 8.844 1 81.25 193 HIS A C 1
ATOM 1474 O O . HIS A 1 193 ? 9.617 0.993 9.68 1 81.25 193 HIS A O 1
ATOM 1480 N N . ALA A 1 194 ? 11.625 0.197 9.07 1 81.19 194 ALA A N 1
ATOM 1481 C CA . ALA A 1 194 ? 11.828 -0.7 10.203 1 81.19 194 ALA A CA 1
ATOM 1482 C C . ALA A 1 194 ? 10.703 -1.729 10.289 1 81.19 194 ALA A C 1
ATOM 1484 O O . ALA A 1 194 ? 9.805 -1.747 9.453 1 81.19 194 ALA A O 1
ATOM 1485 N N . GLY A 1 195 ? 10.828 -2.701 11.062 1 89.94 195 GLY A N 1
ATOM 1486 C CA . GLY A 1 195 ? 9.797 -3.703 11.258 1 89.94 195 GLY A CA 1
ATOM 1487 C C . GLY A 1 195 ? 9.992 -4.941 10.406 1 89.94 195 GLY A C 1
ATOM 1488 O O . GLY A 1 195 ? 11.086 -5.18 9.891 1 89.94 195 GLY A O 1
ATOM 1489 N N . SER A 1 196 ? 8.891 -5.719 10.305 1 92.81 196 SER A N 1
ATOM 1490 C CA . SER A 1 196 ? 8.945 -7.016 9.648 1 92.81 196 SER A CA 1
ATOM 1491 C C . SER A 1 196 ? 8.625 -6.895 8.164 1 92.81 196 SER A C 1
ATOM 1493 O O . SER A 1 196 ? 7.492 -6.582 7.785 1 92.81 196 SER A O 1
ATOM 1495 N N . LEU A 1 197 ? 9.617 -7.207 7.371 1 94.19 197 LEU A N 1
ATOM 1496 C CA . LEU A 1 197 ? 9.406 -7.195 5.926 1 94.19 197 LEU A CA 1
ATOM 1497 C C . LEU A 1 197 ? 8.344 -8.211 5.52 1 94.19 197 LEU A C 1
ATOM 1499 O O . LEU A 1 197 ? 7.422 -7.887 4.773 1 94.19 197 LEU A O 1
ATOM 1503 N N . PRO A 1 198 ? 8.414 -9.469 6.043 1 96.19 198 PRO A N 1
ATOM 1504 C CA . PRO A 1 198 ? 7.406 -10.453 5.664 1 96.19 198 PRO A CA 1
ATOM 1505 C C . PRO A 1 198 ? 5.984 -10 5.984 1 96.19 198 PRO A C 1
ATOM 1507 O O . PRO A 1 198 ? 5.086 -10.133 5.148 1 96.19 198 PRO A O 1
ATOM 1510 N N . LEU A 1 199 ? 5.816 -9.406 7.152 1 96.31 199 LEU A N 1
ATOM 1511 C CA . LEU A 1 199 ? 4.492 -8.93 7.531 1 96.31 199 LEU A CA 1
ATOM 1512 C C . LEU A 1 199 ? 4.059 -7.77 6.637 1 96.31 199 LEU A C 1
ATOM 1514 O O . LEU A 1 199 ? 2.895 -7.695 6.238 1 96.31 199 LEU A O 1
ATOM 1518 N N . THR A 1 200 ? 5.016 -6.863 6.359 1 97.38 200 THR A N 1
ATOM 1519 C CA . THR A 1 200 ? 4.734 -5.742 5.469 1 97.38 200 THR A CA 1
ATOM 1520 C C . THR A 1 200 ? 4.215 -6.238 4.125 1 97.38 200 THR A C 1
ATOM 1522 O O . THR A 1 200 ? 3.184 -5.766 3.639 1 97.38 200 THR A O 1
ATOM 1525 N N . VAL A 1 201 ? 4.848 -7.246 3.568 1 98 201 VAL A N 1
ATOM 1526 C CA . VAL A 1 201 ? 4.465 -7.773 2.262 1 98 201 VAL A CA 1
ATOM 1527 C C . VAL A 1 201 ? 3.076 -8.406 2.348 1 98 201 VAL A C 1
ATOM 1529 O O . VAL A 1 201 ? 2.246 -8.219 1.455 1 98 201 VAL A O 1
ATOM 1532 N N . GLY A 1 202 ? 2.824 -9.094 3.422 1 98.69 202 GLY A N 1
ATOM 1533 C CA . GLY A 1 202 ? 1.496 -9.648 3.625 1 98.69 202 GLY A CA 1
ATOM 1534 C C . GLY A 1 202 ? 0.408 -8.594 3.686 1 98.69 202 GLY A C 1
ATOM 1535 O O . GLY A 1 202 ? -0.633 -8.727 3.041 1 98.69 202 GLY A O 1
ATOM 1536 N N . LEU A 1 203 ? 0.66 -7.531 4.375 1 98.25 203 LEU A N 1
ATOM 1537 C CA . LEU A 1 203 ? -0.356 -6.504 4.574 1 98.25 203 LEU A CA 1
ATOM 1538 C C . LEU A 1 203 ? -0.523 -5.652 3.32 1 98.25 203 LEU A C 1
ATOM 1540 O O . LEU A 1 203 ? -1.608 -5.125 3.061 1 98.25 203 LEU A O 1
ATOM 1544 N N . ILE A 1 204 ? 0.485 -5.547 2.506 1 98.56 204 ILE A N 1
ATOM 1545 C CA . ILE A 1 204 ? 0.369 -4.965 1.173 1 98.56 204 ILE A CA 1
ATOM 1546 C C . ILE A 1 204 ? -0.619 -5.781 0.34 1 98.56 204 ILE A C 1
ATOM 1548 O O . ILE A 1 204 ? -1.487 -5.215 -0.33 1 98.56 204 ILE A O 1
ATOM 1552 N N . VAL A 1 205 ? -0.543 -7.098 0.428 1 98.81 205 VAL A N 1
ATOM 1553 C CA . VAL A 1 205 ? -1.463 -7.977 -0.284 1 98.81 205 VAL A CA 1
ATOM 1554 C C . VAL A 1 205 ? -2.883 -7.773 0.238 1 98.81 205 VAL A C 1
ATOM 1556 O O . VAL A 1 205 ? -3.832 -7.688 -0.545 1 98.81 205 VAL A O 1
ATOM 1559 N N . TYR A 1 206 ? -3.02 -7.656 1.529 1 98.88 206 TYR A N 1
ATOM 1560 C CA . TYR A 1 206 ? -4.336 -7.395 2.105 1 98.88 206 TYR A CA 1
ATOM 1561 C C . TYR A 1 206 ? -4.973 -6.164 1.475 1 98.88 206 TYR A C 1
ATOM 1563 O O . TYR A 1 206 ? -6.145 -6.195 1.091 1 98.88 206 TYR A O 1
ATOM 1571 N N . THR A 1 207 ? -4.191 -5.102 1.447 1 98.81 207 THR A N 1
ATOM 1572 C CA . THR A 1 207 ? -4.707 -3.818 0.985 1 98.81 207 THR A CA 1
ATOM 1573 C C . THR A 1 207 ? -5.246 -3.934 -0.438 1 98.81 207 THR A C 1
ATOM 1575 O O . THR A 1 207 ? -6.277 -3.342 -0.767 1 98.81 207 THR A O 1
ATOM 1578 N N . GLN A 1 208 ? -4.586 -4.73 -1.254 1 98.88 208 GLN A N 1
ATOM 1579 C CA . GLN A 1 208 ? -5.043 -4.871 -2.633 1 98.88 208 GLN A CA 1
ATOM 1580 C C . GLN A 1 208 ? -6.305 -5.723 -2.709 1 98.88 208 GLN A C 1
ATOM 1582 O O . GLN A 1 208 ? -7.262 -5.363 -3.4 1 98.88 208 GLN A O 1
ATOM 1587 N N . VAL A 1 209 ? -6.312 -6.824 -1.965 1 98.81 209 VAL A N 1
ATOM 1588 C CA . VAL A 1 209 ? -7.461 -7.723 -2.018 1 98.81 209 VAL A CA 1
ATOM 1589 C C . VAL A 1 209 ? -8.688 -7.023 -1.435 1 98.81 209 VAL A C 1
ATOM 1591 O O . VAL A 1 209 ? -9.812 -7.242 -1.896 1 98.81 209 VAL A O 1
ATOM 1594 N N . ALA A 1 210 ? -8.477 -6.133 -0.51 1 98.62 210 ALA A N 1
ATOM 1595 C CA . ALA A 1 210 ? -9.578 -5.445 0.151 1 98.62 210 ALA A CA 1
ATOM 1596 C C . ALA A 1 210 ? -10.414 -4.656 -0.854 1 98.62 210 ALA A C 1
ATOM 1598 O O . ALA A 1 210 ? -11.648 -4.719 -0.831 1 98.62 210 ALA A O 1
ATOM 1599 N N . TRP A 1 211 ? -9.758 -3.938 -1.782 1 98.12 211 TRP A N 1
ATOM 1600 C CA . TRP A 1 211 ? -10.555 -3.092 -2.664 1 98.12 211 TRP A CA 1
ATOM 1601 C C . TRP A 1 211 ? -10.859 -3.807 -3.977 1 98.12 211 TRP A C 1
ATOM 1603 O O . TRP A 1 211 ? -11.859 -3.52 -4.633 1 98.12 211 TRP A O 1
ATOM 1613 N N . ALA A 1 212 ? -10.094 -4.848 -4.348 1 98.75 212 ALA A N 1
ATOM 1614 C CA . ALA A 1 212 ? -10.188 -5.402 -5.699 1 98.75 212 ALA A CA 1
ATOM 1615 C C . ALA A 1 212 ? -10.711 -6.832 -5.668 1 98.75 212 ALA A C 1
ATOM 1617 O O . ALA A 1 212 ? -11.109 -7.379 -6.703 1 98.75 212 ALA A O 1
ATOM 1618 N N . GLY A 1 213 ? -10.758 -7.461 -4.52 1 98.44 213 GLY A N 1
ATOM 1619 C CA . GLY A 1 213 ? -11.039 -8.883 -4.398 1 98.44 213 GLY A CA 1
ATOM 1620 C C . GLY A 1 213 ? -12.391 -9.266 -4.973 1 98.44 213 GLY A C 1
ATOM 1621 O O . GLY A 1 213 ? -12.516 -10.281 -5.66 1 98.44 213 GLY A O 1
ATOM 1622 N N . HIS A 1 214 ? -13.414 -8.484 -4.672 1 97.94 214 HIS A N 1
ATOM 1623 C CA . HIS A 1 214 ? -14.75 -8.828 -5.141 1 97.94 214 HIS A CA 1
ATOM 1624 C C . HIS A 1 214 ? -14.891 -8.586 -6.641 1 97.94 214 HIS A C 1
ATOM 1626 O O . HIS A 1 214 ? -15.781 -9.141 -7.281 1 97.94 214 HIS A O 1
ATOM 1632 N N . LEU A 1 215 ? -14.039 -7.738 -7.184 1 98.44 215 LEU A N 1
ATOM 1633 C CA . LEU A 1 215 ? -14.141 -7.383 -8.594 1 98.44 215 LEU A CA 1
ATOM 1634 C C . LEU A 1 215 ? -13.516 -8.469 -9.477 1 98.44 215 LEU A C 1
ATOM 1636 O O . LEU A 1 215 ? -14.133 -8.914 -10.445 1 98.44 215 LEU A O 1
ATOM 1640 N N . THR A 1 216 ? -12.344 -8.969 -9.117 1 98.5 216 THR A N 1
ATOM 1641 C CA . THR A 1 216 ? -11.625 -9.844 -10.023 1 98.5 216 THR A CA 1
ATOM 1642 C C . THR A 1 216 ? -11.07 -11.062 -9.289 1 98.5 216 THR A C 1
ATOM 1644 O O . THR A 1 216 ? -10.438 -11.93 -9.891 1 98.5 216 THR A O 1
ATOM 1647 N N . GLY A 1 217 ? -11.25 -11.164 -8.016 1 97.81 217 GLY A N 1
ATOM 1648 C CA . GLY A 1 217 ? -10.516 -12.117 -7.203 1 97.81 217 GLY A CA 1
ATOM 1649 C C . GLY A 1 217 ? -9.148 -11.609 -6.77 1 97.81 217 GLY A C 1
ATOM 1650 O O . GLY A 1 217 ? -8.539 -12.164 -5.855 1 97.81 217 GLY A O 1
ATOM 1651 N N . CYS A 1 218 ? -8.68 -10.57 -7.496 1 98.44 218 CYS A N 1
ATOM 1652 C CA . CYS A 1 218 ? -7.434 -9.875 -7.211 1 98.44 218 CYS A CA 1
ATOM 1653 C C . CYS A 1 218 ? -6.273 -10.852 -7.078 1 98.44 218 CYS A C 1
ATOM 1655 O O . CYS A 1 218 ? -5.617 -10.906 -6.035 1 98.44 218 CYS A O 1
ATOM 1657 N N . SER A 1 219 ? -5.984 -11.539 -8.156 1 98.44 219 SER A N 1
ATOM 1658 C CA . SER A 1 219 ? -4.926 -12.547 -8.148 1 98.44 219 SER A CA 1
ATOM 1659 C C . SER A 1 219 ? -3.549 -11.898 -8.031 1 98.44 219 SER A C 1
ATOM 1661 O O . SER A 1 219 ? -2.789 -12.203 -7.109 1 98.44 219 SER A O 1
ATOM 1663 N N . MET A 1 220 ? -3.326 -10.953 -8.93 1 98.75 220 MET A N 1
ATOM 1664 C CA . MET A 1 220 ? -2.053 -10.242 -9.031 1 98.75 220 MET A CA 1
ATOM 1665 C C . MET A 1 220 ? -0.913 -11.211 -9.328 1 98.75 220 MET A C 1
ATOM 1667 O O . MET A 1 220 ? 0.257 -10.828 -9.305 1 98.75 220 MET A O 1
ATOM 1671 N N . ASN A 1 221 ? -1.173 -12.531 -9.531 1 98.94 221 ASN A N 1
ATOM 1672 C CA . ASN A 1 221 ? -0.207 -13.625 -9.57 1 98.94 221 ASN A CA 1
ATOM 1673 C C . ASN A 1 221 ? -0.611 -14.695 -10.586 1 98.94 221 ASN A C 1
ATOM 1675 O O . ASN A 1 221 ? -1.451 -15.547 -10.289 1 98.94 221 ASN A O 1
ATOM 1679 N N . PRO A 1 222 ? 0.009 -14.672 -11.758 1 98.94 222 PRO A N 1
ATOM 1680 C CA . PRO A 1 222 ? -0.353 -15.664 -12.773 1 98.94 222 PRO A CA 1
ATOM 1681 C C . PRO A 1 222 ? -0.279 -17.094 -12.25 1 98.94 222 PRO A C 1
ATOM 1683 O O . PRO A 1 222 ? -1.135 -17.922 -12.586 1 98.94 222 PRO A O 1
ATOM 1686 N N . ALA A 1 223 ? 0.702 -17.422 -11.477 1 98.94 223 ALA A N 1
ATOM 1687 C CA . ALA A 1 223 ? 0.833 -18.781 -10.961 1 98.94 223 ALA A CA 1
ATOM 1688 C C . ALA A 1 223 ? -0.323 -19.125 -10.023 1 98.94 223 ALA A C 1
ATOM 1690 O O . ALA A 1 223 ? -0.878 -20.219 -10.094 1 98.94 223 ALA A O 1
ATOM 1691 N N . ARG A 1 224 ? -0.688 -18.156 -9.164 1 98.81 224 ARG A N 1
ATOM 1692 C CA . ARG A 1 224 ? -1.814 -18.359 -8.258 1 98.81 224 ARG A CA 1
ATOM 1693 C C . ARG A 1 224 ? -3.086 -18.688 -9.031 1 98.81 224 ARG A C 1
ATOM 1695 O O . ARG A 1 224 ? -3.939 -19.438 -8.547 1 98.81 224 ARG A O 1
ATOM 1702 N N . THR A 1 225 ? -3.256 -18.062 -10.156 1 98.88 225 THR A N 1
ATOM 1703 C CA . THR A 1 225 ? -4.438 -18.281 -10.984 1 98.88 225 THR A CA 1
ATOM 1704 C C . THR A 1 225 ? -4.348 -19.609 -11.711 1 98.88 225 THR A C 1
ATOM 1706 O O . THR A 1 225 ? -5.355 -20.312 -11.867 1 98.88 225 THR A O 1
ATOM 1709 N N . LEU A 1 226 ? -3.215 -20.047 -12.086 1 98.94 226 LEU A N 1
ATOM 1710 C CA . LEU A 1 226 ? -3.021 -21.219 -12.945 1 98.94 226 LEU A CA 1
ATOM 1711 C C . LEU A 1 226 ? -3.395 -22.5 -12.211 1 98.94 226 LEU A C 1
ATOM 1713 O O . LEU A 1 226 ? -4.164 -23.312 -12.727 1 98.94 226 LEU A O 1
ATOM 1717 N N . GLY A 1 227 ? -2.865 -22.719 -11.047 1 98.88 227 GLY A N 1
ATOM 1718 C CA . GLY A 1 227 ? -3.029 -23.984 -10.344 1 98.88 227 GLY A CA 1
ATOM 1719 C C . GLY A 1 227 ? -4.48 -24.375 -10.164 1 98.88 227 GLY A C 1
ATOM 1720 O O . GLY A 1 227 ? -4.91 -25.422 -10.672 1 98.88 227 GLY A O 1
ATOM 1721 N N . PRO A 1 228 ? -5.258 -23.531 -9.469 1 98.81 228 PRO A N 1
ATOM 1722 C CA . PRO A 1 228 ? -6.672 -23.859 -9.281 1 98.81 228 PRO A CA 1
ATOM 1723 C C . PRO A 1 228 ? -7.422 -24 -10.609 1 98.81 228 PRO A C 1
ATOM 1725 O O . PRO A 1 228 ? -8.32 -24.844 -10.719 1 98.81 228 PRO A O 1
ATOM 1728 N N . ALA A 1 229 ? -7.078 -23.188 -11.609 1 98.81 229 ALA A N 1
ATOM 1729 C CA . ALA A 1 229 ? -7.734 -23.297 -12.914 1 98.81 229 ALA A CA 1
ATOM 1730 C C . ALA A 1 229 ? -7.508 -24.672 -13.531 1 98.81 229 ALA A C 1
ATOM 1732 O O . ALA A 1 229 ? -8.422 -25.25 -14.125 1 98.81 229 ALA A O 1
ATOM 1733 N N . VAL A 1 230 ? -6.305 -25.203 -13.438 1 98.81 230 VAL A N 1
ATOM 1734 C CA . VAL A 1 230 ? -5.965 -26.5 -13.992 1 98.81 230 VAL A CA 1
ATOM 1735 C C . VAL A 1 230 ? -6.805 -27.578 -13.312 1 98.81 230 VA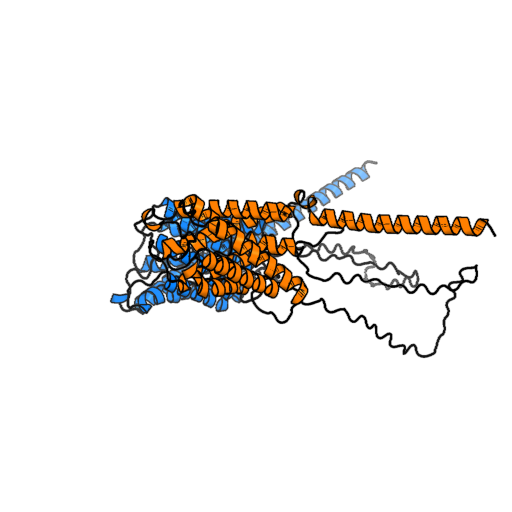L A C 1
ATOM 1737 O O . VAL A 1 230 ? -7.371 -28.453 -13.992 1 98.81 230 VAL A O 1
ATOM 1740 N N . MET A 1 231 ? -6.941 -27.516 -12.023 1 98.5 231 MET A N 1
ATOM 1741 C CA . MET A 1 231 ? -7.617 -28.578 -11.281 1 98.5 231 MET A CA 1
ATOM 1742 C C . MET A 1 231 ? -9.133 -28.453 -11.414 1 98.5 231 MET A C 1
ATOM 1744 O O . MET A 1 231 ? -9.836 -29.453 -11.531 1 98.5 231 MET A O 1
ATOM 1748 N N . ALA A 1 232 ? -9.633 -27.219 -11.453 1 98.12 232 ALA A N 1
ATOM 1749 C CA . ALA A 1 232 ? -11.078 -27 -11.391 1 98.12 232 ALA A CA 1
ATOM 1750 C C . ALA A 1 232 ? -11.656 -26.75 -12.773 1 98.12 232 ALA A C 1
ATOM 1752 O O . ALA A 1 232 ? -12.875 -26.719 -12.953 1 98.12 232 ALA A O 1
ATOM 1753 N N . GLY A 1 233 ? -10.836 -26.5 -13.75 1 98.44 233 GLY A N 1
ATOM 1754 C CA . GLY A 1 233 ? -11.281 -26.25 -15.109 1 98.44 233 GLY A CA 1
ATOM 1755 C C . GLY A 1 233 ? -11.867 -24.875 -15.305 1 98.44 233 GLY A C 1
ATOM 1756 O O . GLY A 1 233 ? -12.82 -24.688 -16.062 1 98.44 233 GLY A O 1
ATOM 1757 N N . THR A 1 234 ? -11.43 -23.906 -14.547 1 98.12 234 THR A N 1
ATOM 1758 C CA . THR A 1 234 ? -11.898 -22.531 -14.648 1 98.12 234 THR A CA 1
ATOM 1759 C C . THR A 1 234 ? -10.945 -21.703 -15.5 1 98.12 234 THR A C 1
ATOM 1761 O O . THR A 1 234 ? -9.891 -21.266 -15.023 1 98.12 234 THR A O 1
ATOM 1764 N N . TRP A 1 235 ? -11.375 -21.344 -16.75 1 98.44 235 TRP A N 1
ATOM 1765 C CA . TRP A 1 235 ? -10.414 -20.766 -17.688 1 98.44 235 TRP A CA 1
ATOM 1766 C C . TRP A 1 235 ? -10.93 -19.438 -18.234 1 98.44 235 TRP A C 1
ATOM 1768 O O . TRP A 1 235 ? -10.258 -18.797 -19.047 1 98.44 235 TRP A O 1
ATOM 1778 N N . ASP A 1 236 ? -12.133 -18.953 -17.734 1 97.19 236 ASP A N 1
ATOM 1779 C CA . ASP A 1 236 ? -12.695 -17.688 -18.234 1 97.19 236 ASP A CA 1
ATOM 1780 C C . ASP A 1 236 ? -11.734 -16.531 -18 1 97.19 236 ASP A C 1
ATOM 1782 O O . ASP A 1 236 ? -11.266 -16.328 -16.875 1 97.19 236 ASP A O 1
ATOM 1786 N N . ASN A 1 237 ? -11.445 -15.773 -19.047 1 97.94 237 ASN A N 1
ATOM 1787 C CA . ASN A 1 237 ? -10.586 -14.594 -19.031 1 97.94 237 ASN A CA 1
ATOM 1788 C C . ASN A 1 237 ? -9.211 -14.906 -18.438 1 97.94 237 ASN A C 1
ATOM 1790 O O . ASN A 1 237 ? -8.57 -14.031 -17.844 1 97.94 237 ASN A O 1
ATOM 1794 N N . HIS A 1 238 ? -8.789 -16.125 -18.547 1 98.56 238 HIS A N 1
ATOM 1795 C CA . HIS A 1 238 ? -7.562 -16.562 -17.891 1 98.56 238 HIS A CA 1
ATOM 1796 C C . HIS A 1 238 ? -6.367 -15.734 -18.359 1 98.56 238 HIS A C 1
ATOM 1798 O O . HIS A 1 238 ? -5.48 -15.422 -17.562 1 98.56 238 HIS A O 1
ATOM 1804 N N . TRP A 1 239 ? -6.383 -15.352 -19.625 1 98.69 239 TRP A N 1
ATOM 1805 C CA . TRP A 1 239 ? -5.254 -14.609 -20.172 1 98.69 239 TRP A CA 1
ATOM 1806 C C . TRP A 1 239 ? -5.09 -13.266 -19.469 1 98.69 239 TRP A C 1
ATOM 1808 O O . TRP A 1 239 ? -3.975 -12.758 -19.344 1 98.69 239 TRP A O 1
ATOM 1818 N N . VAL A 1 240 ? -6.148 -12.656 -18.984 1 98.88 240 VAL A N 1
ATOM 1819 C CA . VAL A 1 240 ? -6.098 -11.367 -18.297 1 98.88 240 VAL A CA 1
ATOM 1820 C C . VAL A 1 240 ? -5.277 -11.5 -17.016 1 98.88 240 VAL A C 1
ATOM 1822 O O . VAL A 1 240 ? -4.539 -10.586 -16.641 1 98.88 240 VAL A O 1
ATOM 1825 N N . TYR A 1 241 ? -5.348 -12.672 -16.375 1 98.88 241 TYR A N 1
ATOM 1826 C CA . TYR A 1 241 ? -4.676 -12.914 -15.109 1 98.88 241 TYR A CA 1
ATOM 1827 C C . TYR A 1 241 ? -3.186 -13.156 -15.312 1 98.88 241 TYR A C 1
ATOM 1829 O O . TYR A 1 241 ? -2.438 -13.32 -14.344 1 98.88 241 TYR A O 1
ATOM 1837 N N . TRP A 1 242 ? -2.75 -13.133 -16.547 1 98.88 242 TRP A N 1
ATOM 1838 C CA . TRP A 1 242 ? -1.327 -13.141 -16.875 1 98.88 242 TRP A CA 1
ATOM 1839 C C . TRP A 1 242 ? -0.874 -11.766 -17.344 1 98.88 242 TRP A C 1
ATOM 1841 O O . TRP A 1 242 ? 0.006 -11.148 -16.75 1 98.88 242 TRP A O 1
ATOM 1851 N N . VAL A 1 243 ? -1.541 -11.234 -18.281 1 98.88 243 VAL A N 1
ATOM 1852 C CA . VAL A 1 243 ? -1.077 -10.039 -18.984 1 98.88 243 VAL A CA 1
ATOM 1853 C C . VAL A 1 243 ? -1.218 -8.82 -18.078 1 98.88 243 VAL A C 1
ATOM 1855 O O . VAL A 1 243 ? -0.291 -8.016 -17.953 1 98.88 243 VAL A O 1
ATOM 1858 N N . ALA A 1 244 ? -2.35 -8.672 -17.438 1 98.94 244 ALA A N 1
ATOM 1859 C CA . ALA A 1 244 ? -2.609 -7.477 -16.641 1 98.94 244 ALA A CA 1
ATOM 1860 C C . ALA A 1 244 ? -1.622 -7.367 -15.477 1 98.94 244 ALA A C 1
ATOM 1862 O O . ALA A 1 244 ? -0.985 -6.328 -15.297 1 98.94 244 ALA A O 1
ATOM 1863 N N . PRO A 1 245 ? -1.438 -8.469 -14.75 1 98.88 245 PRO A N 1
ATOM 1864 C CA . PRO A 1 245 ? -0.446 -8.375 -13.672 1 98.88 245 PRO A CA 1
ATOM 1865 C C . PRO A 1 245 ? 0.961 -8.094 -14.195 1 98.88 245 PRO A C 1
ATOM 1867 O O . PRO A 1 245 ? 1.71 -7.336 -13.57 1 98.88 245 PRO A O 1
ATOM 1870 N N . LEU A 1 246 ? 1.32 -8.688 -15.32 1 98.94 246 LEU A N 1
ATOM 1871 C CA . LEU A 1 246 ? 2.654 -8.461 -15.867 1 98.94 246 LEU A CA 1
ATOM 1872 C C . LEU A 1 246 ? 2.844 -7.004 -16.266 1 98.94 246 LEU A C 1
ATOM 1874 O O . LEU A 1 246 ? 3.9 -6.422 -16.016 1 98.94 246 LEU A O 1
ATOM 1878 N N . VAL A 1 247 ? 1.841 -6.426 -16.812 1 98.88 247 VAL A N 1
ATOM 1879 C CA . VAL A 1 247 ? 1.875 -5.016 -17.188 1 98.88 247 VAL A CA 1
ATOM 1880 C C . VAL A 1 247 ? 2.041 -4.156 -15.938 1 98.88 247 VAL A C 1
ATOM 1882 O O . VAL A 1 247 ? 2.91 -3.281 -15.891 1 98.88 247 VAL A O 1
ATOM 1885 N N . GLY A 1 248 ? 1.207 -4.398 -14.945 1 98.88 248 GLY A N 1
ATOM 1886 C CA . GLY A 1 248 ? 1.315 -3.66 -13.695 1 98.88 248 GLY A CA 1
ATOM 1887 C C . GLY A 1 248 ? 2.668 -3.816 -13.023 1 98.88 248 GLY A C 1
ATOM 1888 O O . GLY A 1 248 ? 3.236 -2.844 -12.523 1 98.88 248 GLY A O 1
ATOM 1889 N N . ALA A 1 249 ? 3.189 -5.023 -13.102 1 98.88 249 ALA A N 1
ATOM 1890 C CA . ALA A 1 249 ? 4.445 -5.34 -12.43 1 98.88 249 ALA A CA 1
ATOM 1891 C C . ALA A 1 249 ? 5.621 -4.621 -13.086 1 98.88 249 ALA A C 1
ATOM 1893 O O . ALA A 1 249 ? 6.457 -4.031 -12.406 1 98.88 249 ALA A O 1
ATOM 1894 N N . VAL A 1 250 ? 5.691 -4.648 -14.352 1 98.81 250 VAL A N 1
ATOM 1895 C CA . VAL A 1 250 ? 6.773 -4.012 -15.094 1 98.81 250 VAL A CA 1
ATOM 1896 C C . VAL A 1 250 ? 6.73 -2.5 -14.875 1 98.81 250 VAL A C 1
ATOM 1898 O O . VAL A 1 250 ? 7.754 -1.88 -14.57 1 98.81 250 VAL A O 1
ATOM 1901 N N . ALA A 1 251 ? 5.578 -1.955 -14.922 1 98.75 251 ALA A N 1
ATOM 1902 C CA . ALA A 1 251 ? 5.426 -0.513 -14.75 1 98.75 251 ALA A CA 1
ATOM 1903 C C . ALA A 1 251 ? 5.855 -0.086 -13.344 1 98.75 251 ALA A C 1
ATOM 1905 O O . ALA A 1 251 ? 6.586 0.895 -13.188 1 98.75 251 ALA A O 1
ATOM 1906 N N . ALA A 1 252 ? 5.426 -0.786 -12.391 1 98.81 252 ALA A N 1
ATOM 1907 C CA . ALA A 1 252 ? 5.738 -0.443 -11.008 1 98.81 252 ALA A CA 1
ATOM 1908 C C . ALA A 1 252 ? 7.227 -0.605 -10.719 1 98.81 252 ALA A C 1
ATOM 1910 O O . ALA A 1 252 ? 7.836 0.242 -10.062 1 98.81 252 ALA A O 1
ATOM 1911 N N . GLY A 1 253 ? 7.809 -1.766 -11.195 1 98.25 253 GLY A N 1
ATOM 1912 C CA . GLY A 1 253 ? 9.227 -1.987 -10.992 1 98.25 253 GLY A CA 1
ATOM 1913 C C . GLY A 1 253 ? 10.094 -0.885 -11.57 1 98.25 253 GLY A C 1
ATOM 1914 O O . GLY A 1 253 ? 11 -0.381 -10.898 1 98.25 253 GLY A O 1
ATOM 1915 N N . LEU A 1 254 ? 9.773 -0.474 -12.695 1 98 254 LEU A N 1
ATOM 1916 C CA . LEU A 1 254 ? 10.555 0.564 -13.367 1 98 254 LEU A CA 1
ATOM 1917 C C . LEU A 1 254 ? 10.328 1.921 -12.703 1 98 254 LEU A C 1
ATOM 1919 O O . LEU A 1 254 ? 11.266 2.697 -12.531 1 98 254 LEU A O 1
ATOM 1923 N N . LEU A 1 255 ? 9.109 2.16 -12.336 1 97.62 255 LEU A N 1
ATOM 1924 C CA . LEU A 1 255 ? 8.82 3.42 -11.664 1 97.62 255 LEU A CA 1
ATOM 1925 C C . LEU A 1 255 ? 9.594 3.525 -10.352 1 97.62 255 LEU A C 1
ATOM 1927 O O . LEU A 1 255 ? 10.219 4.551 -10.078 1 97.62 255 LEU A O 1
ATOM 1931 N N . TYR A 1 256 ? 9.531 2.547 -9.57 1 97.44 256 TYR A N 1
ATOM 1932 C CA . TYR A 1 256 ? 10.211 2.611 -8.281 1 97.44 256 TYR A CA 1
ATOM 1933 C C . TYR A 1 256 ? 11.719 2.738 -8.469 1 97.44 256 TYR A C 1
ATOM 1935 O O . TYR A 1 256 ? 12.359 3.613 -7.875 1 97.44 256 TYR A O 1
ATOM 1943 N N . GLN A 1 257 ? 12.312 1.906 -9.305 1 95.88 257 GLN A N 1
ATOM 1944 C CA . GLN A 1 257 ? 13.758 1.831 -9.469 1 95.88 257 GLN A CA 1
ATOM 1945 C C . GLN A 1 257 ? 14.328 3.154 -9.977 1 95.88 257 GLN A C 1
ATOM 1947 O O . GLN A 1 257 ? 15.383 3.598 -9.523 1 95.88 257 GLN A O 1
ATOM 1952 N N . HIS A 1 258 ? 13.594 3.824 -10.828 1 94.94 258 HIS A N 1
ATOM 1953 C CA . HIS A 1 258 ? 14.211 4.957 -11.508 1 94.94 258 HIS A CA 1
ATOM 1954 C C . HIS A 1 258 ? 13.734 6.281 -10.922 1 94.94 258 HIS A C 1
ATOM 1956 O O . HIS A 1 258 ? 14.352 7.324 -11.148 1 94.94 258 HIS A O 1
ATOM 1962 N N . VAL A 1 259 ? 12.656 6.16 -10.141 1 95.12 259 VAL A N 1
ATOM 1963 C CA . VAL A 1 259 ? 12.102 7.434 -9.695 1 95.12 259 VAL A CA 1
ATOM 1964 C C . VAL A 1 259 ? 12.078 7.477 -8.172 1 95.12 259 VAL A C 1
ATOM 1966 O O . VAL A 1 259 ? 12.422 8.492 -7.566 1 95.12 259 VAL A O 1
ATOM 1969 N N . LEU A 1 260 ? 11.812 6.426 -7.52 1 95.69 260 LEU A N 1
ATOM 1970 C CA . LEU A 1 260 ? 11.5 6.492 -6.094 1 95.69 260 LEU A CA 1
ATOM 1971 C C . LEU A 1 260 ? 12.641 5.898 -5.266 1 95.69 260 LEU A C 1
ATOM 1973 O O . LEU A 1 260 ? 12.742 6.168 -4.066 1 95.69 260 LEU A O 1
ATOM 1977 N N . ALA A 1 261 ? 13.445 5.141 -5.859 1 94.31 261 ALA A N 1
ATOM 1978 C CA . ALA A 1 261 ? 14.461 4.387 -5.125 1 94.31 261 ALA A CA 1
ATOM 1979 C C . ALA A 1 261 ? 15.445 5.328 -4.434 1 94.31 261 ALA A C 1
ATOM 1981 O O . ALA A 1 261 ? 15.812 6.367 -4.984 1 94.31 261 ALA A O 1
ATOM 1982 N N . GLU A 1 262 ? 15.844 4.949 -3.268 1 89.38 262 GLU A N 1
ATOM 1983 C CA . GLU A 1 262 ? 16.875 5.684 -2.529 1 89.38 262 GLU A CA 1
ATOM 1984 C C . GLU A 1 262 ? 18.266 5.344 -3.039 1 89.38 262 GLU A C 1
ATOM 1986 O O . GLU A 1 262 ? 18.5 4.23 -3.514 1 89.38 262 GLU A O 1
ATOM 1991 N N . SER A 1 263 ? 19.078 6.355 -2.941 1 80.56 263 SER A N 1
ATOM 1992 C CA . SER A 1 263 ? 20.438 6.168 -3.412 1 80.56 263 SER A CA 1
ATOM 1993 C C . SER A 1 263 ? 21.391 5.918 -2.248 1 80.56 263 SER A C 1
ATOM 1995 O O . SER A 1 263 ? 21.156 6.383 -1.132 1 80.56 263 SER A O 1
ATOM 1997 N N . PRO A 1 264 ? 22.406 5.117 -2.551 1 68.38 264 PRO A N 1
ATOM 1998 C CA . PRO A 1 264 ? 23.406 4.926 -1.501 1 68.38 264 PRO A CA 1
ATOM 1999 C C . PRO A 1 264 ? 24.078 6.23 -1.084 1 68.38 264 PRO A C 1
ATOM 2001 O O . PRO A 1 264 ? 24.266 7.125 -1.911 1 68.38 264 PRO A O 1
ATOM 2004 N N . LYS A 1 265 ? 24.062 6.449 0.189 1 57.44 265 LYS A N 1
ATOM 2005 C CA . LYS A 1 265 ? 24.766 7.629 0.691 1 57.44 265 LYS A CA 1
ATOM 2006 C C . LYS A 1 265 ? 26.203 7.664 0.191 1 57.44 265 LYS A C 1
ATOM 2008 O O . LYS A 1 265 ? 26.906 6.652 0.227 1 57.44 265 LYS A O 1
ATOM 2013 N N . ARG A 1 266 ? 26.562 8.508 -0.653 1 44.78 266 ARG A N 1
ATOM 2014 C CA . ARG A 1 266 ? 27.953 8.688 -1.03 1 44.78 266 ARG A CA 1
ATOM 2015 C C . ARG A 1 266 ? 28.844 8.797 0.203 1 44.78 266 ARG A C 1
ATOM 2017 O O . ARG A 1 266 ? 28.547 9.547 1.132 1 44.78 266 ARG A O 1
ATOM 2024 N N . ALA A 1 267 ? 29.562 7.879 0.559 1 43.25 267 ALA A N 1
ATOM 2025 C CA . ALA A 1 267 ? 30.641 8.07 1.522 1 43.25 267 ALA A CA 1
ATOM 2026 C C . ALA A 1 267 ? 31.438 9.344 1.21 1 43.25 267 ALA A C 1
ATOM 2028 O O . ALA A 1 267 ? 31.922 9.516 0.09 1 43.25 267 ALA A O 1
ATOM 2029 N N . ASP A 1 268 ? 30.984 10.422 1.801 1 38.25 268 ASP A N 1
ATOM 2030 C CA . ASP A 1 268 ? 31.922 11.539 1.746 1 38.25 268 ASP A CA 1
ATOM 2031 C C . ASP A 1 268 ? 33.344 11.086 2.104 1 38.25 268 ASP A C 1
ATOM 2033 O O . ASP A 1 268 ? 33.594 10.734 3.254 1 38.25 268 ASP A O 1
ATOM 2037 N N . LEU A 1 269 ? 33.938 10.352 1.343 1 35.88 269 LEU A N 1
ATOM 2038 C CA . LEU A 1 269 ? 35.375 10.164 1.505 1 35.88 269 LEU A CA 1
ATOM 2039 C C . LEU A 1 269 ? 36.062 11.508 1.607 1 35.88 269 LEU A C 1
ATOM 2041 O O . LEU A 1 269 ? 36.719 11.945 0.648 1 35.88 269 LEU A O 1
ATOM 2045 N N . SER A 1 270 ? 35.531 12.531 2.145 1 35 270 SER A N 1
ATOM 2046 C CA . SER A 1 270 ? 36.5 13.547 2.484 1 35 270 SER A CA 1
ATOM 2047 C C . SER A 1 270 ? 37.562 13 3.455 1 35 270 SER A C 1
ATOM 2049 O O . SER A 1 270 ? 37.281 12.82 4.641 1 35 270 SER A O 1
ATOM 2051 N N . ILE A 1 271 ? 38.281 12.062 3.096 1 33.56 271 ILE A N 1
ATOM 2052 C CA . ILE A 1 271 ? 39.562 11.906 3.754 1 33.56 271 ILE A CA 1
ATOM 2053 C C . ILE A 1 271 ? 40.219 13.281 3.957 1 33.56 271 ILE A C 1
ATOM 2055 O O . ILE A 1 271 ? 40.5 13.984 2.99 1 33.56 271 ILE A O 1
ATOM 2059 N N . GLN A 1 272 ? 39.781 13.977 4.883 1 30.66 272 GLN A N 1
ATOM 2060 C CA . GLN A 1 272 ? 40.719 15 5.344 1 30.66 272 GLN A CA 1
ATOM 2061 C C . GLN A 1 272 ? 42.125 14.469 5.387 1 30.66 272 GLN A C 1
ATOM 2063 O O . GLN A 1 272 ? 42.438 13.562 6.16 1 30.66 272 GLN A O 1
ATOM 2068 N N . ILE A 1 273 ? 42.781 14.383 4.242 1 32.59 273 ILE A N 1
ATOM 2069 C CA . ILE A 1 273 ? 44.25 14.352 4.23 1 32.59 273 ILE A CA 1
ATOM 2070 C C . ILE A 1 273 ? 44.781 15.445 5.141 1 32.59 273 ILE A C 1
ATOM 2072 O O . ILE A 1 273 ? 44.625 16.641 4.852 1 32.59 273 ILE A O 1
ATOM 2076 N N . ASP A 1 274 ? 44.562 15.383 6.438 1 30.44 274 ASP A N 1
ATOM 2077 C CA . ASP A 1 274 ? 45.438 16.156 7.332 1 30.44 274 ASP A CA 1
ATOM 2078 C C . ASP A 1 274 ? 46.875 16.188 6.816 1 30.44 274 ASP A C 1
ATOM 2080 O O . ASP A 1 274 ? 47.469 15.133 6.641 1 30.44 274 ASP A O 1
ATOM 2084 N N . ALA A 1 275 ? 47.125 17.156 5.992 1 31.47 275 ALA A N 1
ATOM 2085 C CA . ALA A 1 275 ? 48.469 17.594 5.555 1 31.47 275 ALA A CA 1
ATOM 2086 C C . ALA A 1 275 ? 49.438 17.594 6.715 1 31.47 275 ALA A C 1
ATOM 2088 O O . ALA A 1 275 ? 50.562 18.125 6.602 1 31.47 275 ALA A O 1
ATOM 2089 N N . THR A 1 276 ? 49.125 17.234 7.949 1 30.42 276 THR A N 1
ATOM 2090 C CA . THR A 1 276 ? 50.312 17.281 8.797 1 30.42 276 THR A CA 1
ATOM 2091 C C . THR A 1 276 ? 51.375 16.312 8.289 1 30.42 276 THR A C 1
ATOM 2093 O O . THR A 1 276 ? 51.312 15.117 8.594 1 30.42 276 THR A O 1
ATOM 2096 N N . VAL A 1 277 ? 51.5 16.109 6.895 1 29.7 277 VAL A N 1
ATOM 2097 C CA . VAL A 1 277 ? 52.812 15.594 6.559 1 29.7 277 VAL A CA 1
ATOM 2098 C C . VAL A 1 277 ? 53.875 16.438 7.23 1 29.7 277 VAL A C 1
ATOM 2100 O O . VAL A 1 277 ? 54.031 17.625 6.906 1 29.7 277 VAL A O 1
ATOM 2103 N N . SER A 1 278 ? 53.938 16.344 8.57 1 27.17 278 SER A N 1
ATOM 2104 C CA . SER A 1 278 ? 55.219 16.766 9.094 1 27.17 278 SER A CA 1
ATOM 2105 C C . SER A 1 278 ? 56.375 16.359 8.156 1 27.17 278 SER A C 1
ATOM 2107 O O . SER A 1 278 ? 56.312 15.305 7.523 1 27.17 278 SER A O 1
ATOM 2109 N N . SER A 1 279 ? 57.125 17.281 7.5 1 28.39 279 SER A N 1
ATOM 2110 C CA . SER A 1 279 ? 58.375 17.203 6.754 1 28.39 279 SER A CA 1
ATOM 2111 C C . SER A 1 279 ? 59.25 16.078 7.273 1 28.39 279 SER A C 1
ATOM 2113 O O . SER A 1 279 ? 60.406 15.922 6.828 1 28.39 279 SER A O 1
ATOM 2115 N N . THR A 1 280 ? 58.938 15.531 8.523 1 27.23 280 THR A N 1
ATOM 2116 C CA . THR A 1 280 ? 60.156 14.828 8.867 1 27.23 280 THR A CA 1
ATOM 2117 C C . THR A 1 280 ? 60.469 13.742 7.836 1 27.23 280 THR A C 1
ATOM 2119 O O . THR A 1 280 ? 61.562 13.695 7.293 1 27.23 280 THR A O 1
ATOM 2122 N N . ALA A 1 281 ? 60.5 12.383 8.359 1 25.02 281 ALA A N 1
ATOM 2123 C CA . ALA A 1 281 ? 61.406 11.305 7.93 1 25.02 281 ALA A CA 1
ATOM 2124 C C . ALA A 1 281 ? 60.875 10.641 6.66 1 25.02 281 ALA A C 1
ATOM 2126 O O . ALA A 1 281 ? 59.688 10.336 6.555 1 25.02 281 ALA A O 1
ATOM 2127 N N . THR A 1 282 ? 61.375 10.891 5.379 1 26.2 282 THR A N 1
ATOM 2128 C CA . THR A 1 282 ? 61.562 10.18 4.117 1 26.2 282 THR A CA 1
ATOM 2129 C C . THR A 1 282 ? 61.594 8.672 4.34 1 26.2 282 THR A C 1
ATOM 2131 O O . THR A 1 282 ? 62.656 8.07 4.449 1 26.2 282 THR A O 1
ATOM 2134 N N . ALA A 1 283 ? 61.031 8.141 5.434 1 25.59 283 ALA A N 1
ATOM 2135 C CA . ALA A 1 283 ? 61.406 6.727 5.496 1 25.59 283 ALA A CA 1
ATOM 2136 C C . ALA A 1 283 ? 60.844 5.961 4.297 1 25.59 283 ALA A C 1
ATOM 2138 O O . ALA A 1 283 ? 59.656 5.883 4.109 1 25.59 283 ALA A O 1
ATOM 2139 N N . THR A 1 284 ? 61.469 6.047 3.07 1 26.62 284 THR A N 1
ATOM 2140 C CA . THR A 1 284 ? 61.562 5.188 1.896 1 26.62 284 THR A CA 1
ATOM 2141 C C . THR A 1 284 ? 61.406 3.721 2.289 1 26.62 284 THR A C 1
ATOM 2143 O O . THR A 1 284 ? 62.344 3.111 2.801 1 26.62 284 THR A O 1
ATOM 2146 N N . GLU A 1 285 ? 60.625 3.357 3.277 1 26.75 285 GLU A N 1
ATOM 2147 C CA . GLU A 1 285 ? 60.875 1.918 3.363 1 26.75 285 GLU A CA 1
ATOM 2148 C C . GLU A 1 285 ? 60.625 1.241 2.016 1 26.75 285 GLU A C 1
ATOM 2150 O O . GLU A 1 285 ? 59.625 1.496 1.357 1 26.75 285 GLU A O 1
ATOM 2155 N N . ASP A 1 286 ? 61.719 0.873 1.317 1 27.73 286 ASP A N 1
ATOM 2156 C CA . ASP A 1 286 ? 61.938 0.009 0.166 1 27.73 286 ASP A CA 1
ATOM 2157 C C . ASP A 1 286 ? 61 -1.185 0.162 1 27.73 286 ASP A C 1
ATOM 2159 O O . ASP A 1 286 ? 61 -1.997 1.089 1 27.73 286 ASP A O 1
ATOM 2163 N N . LEU A 1 287 ? 59.75 -1.026 -0.026 1 27.36 287 LEU A N 1
ATOM 2164 C CA . LEU A 1 287 ? 59.188 -2.332 -0.35 1 27.36 287 LEU A CA 1
ATOM 2165 C C . LEU A 1 287 ? 59.938 -2.982 -1.5 1 27.36 287 LEU A C 1
ATOM 2167 O O . LEU A 1 287 ? 60 -2.426 -2.598 1 27.36 287 LEU A O 1
ATOM 2171 N N . LYS A 1 288 ? 61.156 -3.539 -1.229 1 27.78 288 LYS A N 1
ATOM 2172 C CA . LYS A 1 288 ? 62.031 -4.359 -2.062 1 27.78 288 LYS A CA 1
ATOM 2173 C C . LYS A 1 288 ? 61.25 -5.402 -2.838 1 27.78 288 LYS A C 1
ATOM 2175 O O . LYS A 1 288 ? 60.625 -6.281 -2.24 1 27.78 288 LYS A O 1
ATOM 2180 N N . PHE A 1 289 ? 60.531 -4.859 -3.939 1 28.48 289 PHE A N 1
ATOM 2181 C CA . PHE A 1 289 ? 60.344 -5.969 -4.863 1 28.48 289 PHE A CA 1
ATOM 2182 C C . PHE A 1 289 ? 61.688 -6.434 -5.441 1 28.48 289 PHE A C 1
ATOM 2184 O O . PHE A 1 289 ? 62.625 -5.656 -5.516 1 28.48 289 PHE A O 1
ATOM 2191 N N . ASN A 1 290 ? 62.188 -7.695 -5.281 1 29.88 290 ASN A N 1
ATOM 2192 C CA . ASN A 1 290 ? 63.5 -8.031 -5.844 1 29.88 290 ASN A CA 1
ATOM 2193 C C . ASN A 1 290 ? 63.75 -7.262 -7.137 1 29.88 290 ASN A C 1
ATOM 2195 O O . ASN A 1 290 ? 64.938 -6.961 -7.461 1 29.88 290 ASN A O 1
ATOM 2199 N N . ASP A 1 291 ? 62.781 -7.32 -8.148 1 30.64 291 ASP A N 1
ATOM 2200 C CA . ASP A 1 291 ? 63.312 -7.082 -9.5 1 30.64 291 ASP A CA 1
ATOM 2201 C C . ASP A 1 291 ? 63.344 -5.59 -9.82 1 30.64 291 ASP A C 1
ATOM 2203 O O . ASP A 1 291 ? 63.406 -5.203 -10.984 1 30.64 291 ASP A O 1
ATOM 2207 N N . GLY A 1 292 ? 63.75 -4.484 -8.992 1 29.67 292 GLY A N 1
ATOM 2208 C CA . GLY A 1 292 ? 64.125 -3.104 -9.188 1 29.67 292 GLY A CA 1
ATOM 2209 C C . GLY A 1 292 ? 62.969 -2.164 -9.438 1 29.67 292 GLY A C 1
ATOM 2210 O O . GLY A 1 292 ? 63.156 -0.953 -9.562 1 29.67 292 GLY A O 1
ATOM 2211 N N . THR A 1 293 ? 61.844 -2.383 -10.203 1 28.53 293 THR A N 1
ATOM 2212 C CA . THR A 1 293 ? 61.031 -1.341 -10.828 1 28.53 293 THR A CA 1
ATOM 2213 C C . THR A 1 293 ? 60.094 -0.703 -9.82 1 28.53 293 THR A C 1
ATOM 2215 O O . THR A 1 293 ? 59.594 -1.383 -8.93 1 28.53 293 THR A O 1
ATOM 2218 N N . THR A 1 294 ? 60.25 0.613 -9.352 1 27.66 294 THR A N 1
ATOM 2219 C CA . THR A 1 294 ? 59.531 1.392 -8.352 1 27.66 294 THR A CA 1
ATOM 2220 C C . THR A 1 294 ? 58.156 1.805 -8.859 1 27.66 294 THR A C 1
ATOM 2222 O O . THR A 1 294 ? 58.062 2.473 -9.891 1 27.66 294 THR A O 1
ATOM 2225 N N . GLY A 1 295 ? 57.188 1.124 -9.414 1 26.55 295 GLY A N 1
ATOM 2226 C CA . GLY A 1 295 ? 56 1.683 -10 1 26.55 295 GLY A CA 1
ATOM 2227 C C . GLY A 1 295 ? 55 2.205 -8.969 1 26.55 295 GLY A C 1
ATOM 2228 O O . GLY A 1 295 ? 54.938 1.694 -7.844 1 26.55 295 GLY A O 1
ATOM 2229 N N . VAL A 1 296 ? 54.812 3.541 -8.812 1 27.78 296 VAL A N 1
ATOM 2230 C CA . VAL A 1 296 ? 53.844 4.277 -7.992 1 27.78 296 VAL A CA 1
ATOM 2231 C C . VAL A 1 296 ? 52.438 3.807 -8.312 1 27.78 296 VAL A C 1
ATOM 2233 O O . VAL A 1 296 ? 51.969 3.881 -9.461 1 27.78 296 VAL A O 1
ATOM 2236 N N . LYS A 1 297 ? 51.844 2.768 -7.785 1 25.09 297 LYS A N 1
ATOM 2237 C CA . LYS A 1 297 ? 50.438 2.35 -8.016 1 25.09 297 LYS A CA 1
ATOM 2238 C C . LYS A 1 297 ? 49.469 3.391 -7.488 1 25.09 297 LYS A C 1
ATOM 2240 O O . LYS A 1 297 ? 49.531 3.775 -6.32 1 25.09 297 LYS A O 1
ATOM 2245 N N . SER A 1 298 ? 49.062 4.449 -8.305 1 25.73 298 SER A N 1
ATOM 2246 C CA . SER A 1 298 ? 47.875 5.254 -8.047 1 25.73 298 SER A CA 1
ATOM 2247 C C . SER A 1 298 ? 46.688 4.375 -7.691 1 25.73 298 SER A C 1
ATOM 2249 O O . SER A 1 298 ? 46.344 3.441 -8.422 1 25.73 298 SER A O 1
ATOM 2251 N N . ASN A 1 299 ? 46.406 4.039 -6.492 1 24.81 299 ASN A N 1
ATOM 2252 C CA . ASN A 1 299 ? 45.25 3.34 -5.988 1 24.81 299 ASN A CA 1
ATOM 2253 C C . ASN A 1 299 ? 43.938 4.016 -6.438 1 24.81 299 ASN A C 1
ATOM 2255 O O . ASN A 1 299 ? 43.531 5.027 -5.867 1 24.81 299 ASN A O 1
ATOM 2259 N N . GLN A 1 300 ? 43.688 4.305 -7.766 1 23.62 300 GLN A N 1
ATOM 2260 C CA . GLN A 1 300 ? 42.344 4.676 -8.188 1 23.62 300 GLN A CA 1
ATOM 2261 C C . GLN A 1 300 ? 41.312 3.75 -7.574 1 23.62 300 GLN A C 1
ATOM 2263 O O . GLN A 1 300 ? 41.281 2.553 -7.867 1 23.62 300 GLN A O 1
ATOM 2268 N N . ILE A 1 301 ? 40.969 3.947 -6.301 1 23.77 301 ILE A N 1
ATOM 2269 C CA . ILE A 1 301 ? 39.812 3.326 -5.715 1 23.77 301 ILE A CA 1
ATOM 2270 C C . ILE A 1 301 ? 38.562 3.627 -6.578 1 23.77 301 ILE A C 1
ATOM 2272 O O . ILE A 1 301 ? 38.156 4.781 -6.699 1 23.77 301 ILE A O 1
ATOM 2276 N N . PHE A 1 302 ? 38.5 3.096 -7.773 1 23.2 302 PHE A N 1
ATOM 2277 C CA . PHE A 1 302 ? 37.219 3.088 -8.484 1 23.2 302 PHE A CA 1
ATOM 2278 C C . PHE A 1 302 ? 36.094 2.543 -7.602 1 23.2 302 PHE A C 1
ATOM 2280 O O . PHE A 1 302 ? 36 1.333 -7.379 1 23.2 302 PHE A O 1
ATOM 2287 N N . GLY A 1 303 ? 35.844 3.137 -6.461 1 23.84 303 GLY A N 1
ATOM 2288 C CA . GLY A 1 303 ? 34.625 2.709 -5.773 1 23.84 303 GLY A CA 1
ATOM 2289 C C . GLY A 1 303 ? 33.375 2.836 -6.621 1 23.84 303 GLY A C 1
ATOM 2290 O O . GLY A 1 303 ? 33.031 3.936 -7.047 1 23.84 303 GLY A O 1
ATOM 2291 N N . SER A 1 304 ? 33.25 1.988 -7.684 1 24.52 304 SER A N 1
ATOM 2292 C CA . SER A 1 304 ? 31.938 1.905 -8.273 1 24.52 304 SER A CA 1
ATOM 2293 C C . SER A 1 304 ? 30.844 1.93 -7.195 1 24.52 304 SER A C 1
ATOM 2295 O O . SER A 1 304 ? 30.844 1.093 -6.289 1 24.52 304 SER A O 1
ATOM 2297 N N . VAL A 1 305 ? 30.516 3.09 -6.777 1 24.14 305 VAL A N 1
ATOM 2298 C CA . VAL A 1 305 ? 29.328 3.289 -5.957 1 24.14 305 VAL A CA 1
ATOM 2299 C C . VAL A 1 305 ? 28.156 2.52 -6.551 1 24.14 305 VAL A C 1
ATOM 2301 O O . VAL A 1 305 ? 27.688 2.826 -7.656 1 24.14 305 VAL A O 1
ATOM 2304 N N . LYS A 1 306 ? 28.25 1.249 -6.504 1 26.95 306 LYS A N 1
ATOM 2305 C CA . LYS A 1 306 ? 27.031 0.498 -6.836 1 26.95 306 LYS A CA 1
ATOM 2306 C C . LYS A 1 306 ? 25.812 1.09 -6.137 1 26.95 306 LYS A C 1
ATOM 2308 O O . LYS A 1 306 ? 25.844 1.356 -4.934 1 26.95 306 LYS A O 1
ATOM 2313 N N . GLU A 1 307 ? 25.031 1.689 -6.781 1 26.38 307 GLU A N 1
ATOM 2314 C CA . GLU A 1 307 ? 23.688 2.035 -6.312 1 26.38 307 GLU A CA 1
ATOM 2315 C C . GLU A 1 307 ? 23.062 0.873 -5.555 1 26.38 307 GLU A C 1
ATOM 2317 O O . GLU A 1 307 ? 23.469 -0.277 -5.707 1 26.38 307 GLU A O 1
ATOM 2322 N N . GLY A 1 308 ? 22.062 1.036 -4.668 1 26.53 308 GLY A N 1
ATOM 2323 C CA . GLY A 1 308 ? 21.469 0.479 -3.459 1 26.53 308 GLY A CA 1
ATOM 2324 C C . GLY A 1 308 ? 20.984 -0.945 -3.637 1 26.53 308 GLY A C 1
ATOM 2325 O O . GLY A 1 308 ? 20.719 -1.645 -2.654 1 26.53 308 GLY A O 1
ATOM 2326 N N . PHE A 1 309 ? 20.344 -1.505 -4.66 1 26.08 309 PHE A N 1
ATOM 2327 C CA . PHE A 1 309 ? 19.562 -2.617 -4.137 1 26.08 309 PHE A CA 1
ATOM 2328 C C . PHE A 1 309 ? 20.453 -3.805 -3.812 1 26.08 309 PHE A C 1
ATOM 2330 O O . PHE A 1 309 ? 21.234 -4.25 -4.66 1 26.08 309 PHE A O 1
ATOM 2337 N N . ASP A 1 310 ? 21.016 -3.828 -2.658 1 29.59 310 ASP A N 1
ATOM 2338 C CA . ASP A 1 310 ? 21.797 -5.023 -2.373 1 29.59 310 ASP A CA 1
ATOM 2339 C C . ASP A 1 310 ? 20.938 -6.281 -2.469 1 29.59 310 ASP A C 1
ATOM 2341 O O . ASP A 1 310 ? 20.031 -6.48 -1.662 1 29.59 310 ASP A O 1
ATOM 2345 N N . ASN A 1 311 ? 20.578 -6.645 -3.615 1 26.56 311 ASN A N 1
ATOM 2346 C CA . ASN A 1 311 ? 20.031 -8 -3.689 1 26.56 311 ASN A CA 1
ATOM 2347 C C . ASN A 1 311 ? 21.031 -9.031 -3.166 1 26.56 311 ASN A C 1
ATOM 2349 O O . ASN A 1 311 ? 22.109 -9.188 -3.723 1 26.56 311 ASN A O 1
ATOM 2353 N N . PRO A 1 312 ? 20.906 -9.367 -1.937 1 30.22 312 PRO A N 1
ATOM 2354 C CA . PRO A 1 312 ? 21.828 -10.383 -1.42 1 30.22 312 PRO A CA 1
ATOM 2355 C C . PRO A 1 312 ? 22.109 -11.492 -2.434 1 30.22 312 PRO A C 1
ATOM 2357 O O . PRO A 1 312 ? 23.141 -12.172 -2.336 1 30.22 312 PRO A O 1
ATOM 2360 N N . SER A 1 313 ? 21.156 -11.781 -3.254 1 30.09 313 SER A N 1
ATOM 2361 C CA . SER A 1 313 ? 21.438 -12.891 -4.156 1 30.09 313 SER A CA 1
ATOM 2362 C C . SER A 1 313 ? 22.578 -12.555 -5.102 1 30.09 313 SER A C 1
ATOM 2364 O O . SER A 1 313 ? 23.109 -13.43 -5.793 1 30.09 313 SER A O 1
ATOM 2366 N N . LEU A 1 314 ? 22.781 -11.188 -5.254 1 30.2 314 LEU A N 1
ATOM 2367 C CA . LEU A 1 314 ? 23.812 -10.836 -6.23 1 30.2 314 LEU A CA 1
ATOM 2368 C C . LEU A 1 314 ? 25.156 -10.664 -5.555 1 30.2 314 LEU A C 1
ATOM 2370 O O . LEU A 1 314 ? 26.031 -9.945 -6.062 1 30.2 314 LEU A O 1
ATOM 2374 N N . GLN A 1 315 ? 25.297 -10.984 -4.34 1 28.97 315 GLN A N 1
ATOM 2375 C CA . GLN A 1 315 ? 26.672 -10.938 -3.875 1 28.97 315 GLN A CA 1
ATOM 2376 C C . GLN A 1 315 ? 27.578 -11.844 -4.715 1 28.97 315 GLN A C 1
ATOM 2378 O O . GLN A 1 315 ? 27.406 -13.07 -4.711 1 28.97 315 GLN A O 1
ATOM 2383 N N . PHE A 1 316 ? 27.969 -11.25 -5.82 1 27.55 316 PHE A N 1
ATOM 2384 C CA . PHE A 1 316 ? 29.016 -11.914 -6.578 1 27.55 316 PHE A CA 1
ATOM 2385 C C . PHE A 1 316 ? 30.219 -12.219 -5.691 1 27.55 316 PHE A C 1
ATOM 2387 O O . PHE A 1 316 ? 30.75 -11.32 -5.039 1 27.55 316 PHE A O 1
ATOM 2394 N N . ASP A 1 317 ? 30.266 -13.375 -5.148 1 27.22 317 ASP A N 1
ATOM 2395 C CA . ASP A 1 317 ? 31.484 -13.898 -4.527 1 27.22 317 ASP A CA 1
ATOM 2396 C C . ASP A 1 317 ? 32.688 -13.773 -5.465 1 27.22 317 ASP A C 1
ATOM 2398 O O . ASP A 1 317 ? 32.688 -14.367 -6.547 1 27.22 317 ASP A O 1
ATOM 2402 N N . HIS A 1 318 ? 33.25 -12.609 -5.539 1 25.72 318 HIS A N 1
ATOM 2403 C CA . HIS A 1 318 ? 34.5 -12.477 -6.25 1 25.72 318 HIS A CA 1
ATOM 2404 C C . HIS A 1 318 ? 35.531 -13.523 -5.781 1 25.72 318 HIS A C 1
ATOM 2406 O O . HIS A 1 318 ? 36.656 -13.531 -6.223 1 25.72 318 HIS A O 1
ATOM 2412 N N . LYS A 1 319 ? 35.219 -14.219 -4.605 1 25.03 319 LYS A N 1
ATOM 2413 C CA . LYS A 1 319 ? 36.312 -15.117 -4.273 1 25.03 319 LYS A CA 1
ATOM 2414 C C . LYS A 1 319 ? 36.344 -16.344 -5.184 1 25.03 319 LYS A C 1
ATOM 2416 O O . LYS A 1 319 ? 36.938 -17.359 -4.859 1 25.03 319 LYS A O 1
ATOM 2421 N N . ALA A 1 320 ? 35.719 -16.297 -6.336 1 20.38 320 ALA A N 1
ATOM 2422 C CA . ALA A 1 320 ? 36.094 -17.547 -6.996 1 20.38 320 ALA A CA 1
ATOM 2423 C C . ALA A 1 320 ? 37.531 -17.453 -7.543 1 20.38 320 ALA A C 1
ATOM 2425 O O . ALA A 1 320 ? 37.938 -16.422 -8.086 1 20.38 320 ALA A O 1
ATOM 2426 N N . MET B 1 1 ? 43.25 62.656 25.047 1 33.16 1 MET B N 1
ATOM 2427 C CA . MET B 1 1 ? 42.156 61.906 25.625 1 33.16 1 MET B CA 1
ATOM 2428 C C . MET B 1 1 ? 41 61.781 24.641 1 33.16 1 MET B C 1
ATOM 2430 O O . MET B 1 1 ? 40.094 60.969 24.828 1 33.16 1 MET B O 1
ATOM 2434 N N . SER B 1 2 ? 40.969 62.688 23.641 1 45.25 2 SER B N 1
ATOM 2435 C CA . SER B 1 2 ? 39.781 62.75 22.797 1 45.25 2 SER B CA 1
ATOM 2436 C C . SER B 1 2 ? 39.844 61.75 21.656 1 45.25 2 SER B C 1
ATOM 2438 O O . SER B 1 2 ? 38.812 61.406 21.078 1 45.25 2 SER B O 1
ATOM 2440 N N . SER B 1 3 ? 41 61.281 21.25 1 51.22 3 SER B N 1
ATOM 2441 C CA . SER B 1 3 ? 41.125 60.438 20.062 1 51.22 3 SER B CA 1
ATOM 2442 C C . SER B 1 3 ? 40.719 59 20.359 1 51.22 3 SER B C 1
ATOM 2444 O O . SER B 1 3 ? 40.344 58.25 19.453 1 51.22 3 SER B O 1
ATOM 2446 N N . THR B 1 4 ? 40.781 58.594 21.609 1 52.59 4 THR B N 1
ATOM 2447 C CA . THR B 1 4 ? 40.469 57.188 21.938 1 52.59 4 THR B CA 1
ATOM 2448 C C . THR B 1 4 ? 38.969 56.969 22 1 52.59 4 THR B C 1
ATOM 2450 O O . THR B 1 4 ? 38.5 55.875 21.781 1 52.59 4 THR B O 1
ATOM 2453 N N . ARG B 1 5 ? 38.188 58.094 22.266 1 54.28 5 ARG B N 1
ATOM 2454 C CA . ARG B 1 5 ? 36.75 57.938 22.375 1 54.28 5 ARG B CA 1
ATOM 2455 C C . ARG B 1 5 ? 36.125 57.75 21 1 54.28 5 ARG B C 1
ATOM 2457 O O . ARG B 1 5 ? 35.125 57 20.859 1 54.28 5 ARG B O 1
ATOM 2464 N N . CYS B 1 6 ? 36.812 58.312 19.969 1 55.94 6 CYS B N 1
ATOM 2465 C CA . CYS B 1 6 ? 36.219 58.219 18.641 1 55.94 6 CYS B CA 1
ATOM 2466 C C . CYS B 1 6 ? 36.406 56.844 18.031 1 55.94 6 CYS B C 1
ATOM 2468 O O . CYS B 1 6 ? 35.531 56.312 17.375 1 55.94 6 CYS B O 1
ATOM 2470 N N . TRP B 1 7 ? 37.5 56.188 18.391 1 56.12 7 TRP B N 1
ATOM 2471 C CA . TRP B 1 7 ? 37.75 54.875 17.828 1 56.12 7 TRP B CA 1
ATOM 2472 C C . TRP B 1 7 ? 36.844 53.844 18.469 1 56.12 7 TRP B C 1
ATOM 2474 O O . TRP B 1 7 ? 36.312 52.938 17.781 1 56.12 7 TRP B O 1
ATOM 2484 N N . SER B 1 8 ? 36.562 54.062 19.766 1 57 8 SER B N 1
ATOM 2485 C CA . SER B 1 8 ? 35.688 53.125 20.469 1 57 8 SER B CA 1
ATOM 2486 C C . SER B 1 8 ? 34.25 53.188 19.969 1 57 8 SER B C 1
ATOM 2488 O O . SER B 1 8 ? 33.625 52.156 19.781 1 57 8 SER B O 1
ATOM 2490 N N . THR B 1 9 ? 33.875 54.375 19.625 1 58.12 9 THR B N 1
ATOM 2491 C CA . THR B 1 9 ? 32.5 54.562 19.125 1 58.12 9 THR B CA 1
ATOM 2492 C C . THR B 1 9 ? 32.375 53.969 17.719 1 58.12 9 THR B C 1
ATOM 2494 O O . THR B 1 9 ? 31.359 53.375 17.391 1 58.12 9 THR B O 1
ATOM 2497 N N . TYR B 1 10 ? 33.406 54.125 16.969 1 56.19 10 TYR B N 1
ATOM 2498 C CA . TYR B 1 10 ? 33.375 53.562 15.617 1 56.19 10 TYR B CA 1
ATOM 2499 C C . TYR B 1 10 ? 33.406 52.031 15.648 1 56.19 10 TYR B C 1
ATOM 2501 O O . TYR B 1 10 ? 32.719 51.375 14.883 1 56.19 10 TYR B O 1
ATOM 2509 N N . TYR B 1 11 ? 34.156 51.5 16.562 1 55.38 11 TYR B N 1
ATOM 2510 C CA . TYR B 1 11 ? 34.25 50.062 16.719 1 55.38 11 TYR B CA 1
ATOM 2511 C C . TYR B 1 11 ? 32.938 49.5 17.266 1 55.38 11 TYR B C 1
ATOM 2513 O O . TYR B 1 11 ? 32.469 48.469 16.812 1 55.38 11 TYR B O 1
ATOM 2521 N N . ASN B 1 12 ? 32.344 50.25 18.141 1 58.75 12 ASN B N 1
ATOM 2522 C CA . ASN B 1 12 ? 31.078 49.812 18.703 1 58.75 12 ASN B CA 1
ATOM 2523 C C . ASN B 1 12 ? 29.953 49.875 17.672 1 58.75 12 ASN B C 1
ATOM 2525 O O . ASN B 1 12 ? 29.094 49 17.609 1 58.75 12 ASN B O 1
ATOM 2529 N N . ASN B 1 13 ? 30.062 50.906 16.844 1 58.88 13 ASN B N 1
ATOM 2530 C CA . ASN B 1 13 ? 29.078 51.031 15.789 1 58.88 13 ASN B CA 1
ATOM 2531 C C . ASN B 1 13 ? 29.25 49.969 14.719 1 58.88 13 ASN B C 1
ATOM 2533 O O . ASN B 1 13 ? 28.266 49.406 14.227 1 58.88 13 ASN B O 1
ATOM 2537 N N . ALA B 1 14 ? 30.484 49.719 14.422 1 60.44 14 ALA B N 1
ATOM 2538 C CA . ALA B 1 14 ? 30.766 48.688 13.438 1 60.44 14 ALA B CA 1
ATOM 2539 C C . ALA B 1 14 ? 30.344 47.312 13.961 1 60.44 14 ALA B C 1
ATOM 2541 O O . ALA B 1 14 ? 29.797 46.5 13.219 1 60.44 14 ALA B O 1
ATOM 2542 N N . TYR B 1 15 ? 30.531 47.125 15.211 1 59 15 TYR B N 1
ATOM 2543 C CA . TYR B 1 15 ? 30.125 45.875 15.844 1 59 15 TYR B CA 1
ATOM 2544 C C . TYR B 1 15 ? 28.609 45.75 15.906 1 59 15 TYR B C 1
ATOM 2546 O O . TYR B 1 15 ? 28.047 44.688 15.688 1 59 15 TYR B O 1
ATOM 2554 N N . THR B 1 16 ? 27.969 46.812 16.188 1 61.47 16 THR B N 1
ATOM 2555 C CA . THR B 1 16 ? 26.5 46.844 16.234 1 61.47 16 THR B CA 1
ATOM 2556 C C . THR B 1 16 ? 25.922 46.625 14.836 1 61.47 16 THR B C 1
ATOM 2558 O O . THR B 1 16 ? 24.922 45.938 14.672 1 61.47 16 THR B O 1
ATOM 2561 N N . VAL B 1 17 ? 26.562 47.188 13.883 1 59.78 17 VAL B N 1
ATOM 2562 C CA . VAL B 1 17 ? 26.109 47.031 12.5 1 59.78 17 VAL B CA 1
ATOM 2563 C C . VAL B 1 17 ? 26.359 45.594 12.039 1 59.78 17 VAL B C 1
ATOM 2565 O O . VAL B 1 17 ? 25.5 44.969 11.398 1 59.78 17 VAL B O 1
ATOM 2568 N N . LYS B 1 18 ? 27.484 45.031 12.391 1 59.5 18 LYS B N 1
ATOM 2569 C CA . LYS B 1 18 ? 27.781 43.656 12.039 1 59.5 18 LYS B CA 1
ATOM 2570 C C . LYS B 1 18 ? 26.812 42.688 12.727 1 59.5 18 LYS B C 1
ATOM 2572 O O . LYS B 1 18 ? 26.328 41.75 12.109 1 59.5 18 LYS B O 1
ATOM 2577 N N . ASN B 1 19 ? 26.547 42.938 13.93 1 61.97 19 ASN B N 1
ATOM 2578 C CA . ASN B 1 19 ? 25.594 42.094 14.656 1 61.97 19 ASN B CA 1
ATOM 2579 C C . ASN B 1 19 ? 24.188 42.25 14.094 1 61.97 19 ASN B C 1
ATOM 2581 O O . ASN B 1 19 ? 23.438 41.281 14.031 1 61.97 19 ASN B O 1
ATOM 2585 N N . SER B 1 20 ? 23.906 43.469 13.688 1 61.19 20 SER B N 1
ATOM 2586 C CA . SER B 1 20 ? 22.609 43.719 13.055 1 61.19 20 SER B CA 1
ATOM 2587 C C . SER B 1 20 ? 22.516 43.031 11.695 1 61.19 20 SER B C 1
ATOM 2589 O O . SER B 1 20 ? 21.484 42.469 11.352 1 61.19 20 SER B O 1
ATOM 2591 N N . ILE B 1 21 ? 23.562 43.094 10.969 1 60.03 21 ILE B N 1
ATOM 2592 C CA . ILE B 1 21 ? 23.609 42.406 9.672 1 60.03 21 ILE B CA 1
ATOM 2593 C C . ILE B 1 21 ? 23.531 40.906 9.859 1 60.03 21 ILE B C 1
ATOM 2595 O O . ILE B 1 21 ? 22.812 40.219 9.141 1 60.03 21 ILE B O 1
ATOM 2599 N N . ASN B 1 22 ? 24.25 40.406 10.805 1 59.72 22 ASN B N 1
ATOM 2600 C CA . ASN B 1 22 ? 24.203 38.969 11.102 1 59.72 22 ASN B CA 1
ATOM 2601 C C . ASN B 1 22 ? 22.828 38.531 11.555 1 59.72 22 ASN B C 1
ATOM 2603 O O . ASN B 1 22 ? 22.344 37.469 11.18 1 59.72 22 ASN B O 1
ATOM 2607 N N . THR B 1 23 ? 22.25 39.406 12.336 1 62.12 23 THR B N 1
ATOM 2608 C CA . THR B 1 23 ? 20.891 39.125 12.773 1 62.12 23 THR B CA 1
ATOM 2609 C C . THR B 1 23 ? 19.922 39.188 11.602 1 62.12 23 THR B C 1
ATOM 2611 O O . THR B 1 23 ? 19.031 38.344 11.477 1 62.12 23 THR B O 1
ATOM 2614 N N . ARG B 1 24 ? 20.031 40.219 10.789 1 58.75 24 ARG B N 1
ATOM 2615 C CA . ARG B 1 24 ? 19.172 40.344 9.617 1 58.75 24 ARG B CA 1
ATOM 2616 C C . ARG B 1 24 ? 19.406 39.219 8.633 1 58.75 24 ARG B C 1
ATOM 2618 O O . ARG B 1 24 ? 18.453 38.719 8.023 1 58.75 24 ARG B O 1
ATOM 2625 N N . MET B 1 25 ? 20.641 38.844 8.43 1 60.03 25 MET B N 1
ATOM 2626 C CA . MET B 1 25 ? 20.953 37.75 7.539 1 60.03 25 MET B CA 1
ATOM 2627 C C . MET B 1 25 ? 20.359 36.438 8.07 1 60.03 25 MET B C 1
ATOM 2629 O O . MET B 1 25 ? 19.859 35.625 7.297 1 60.03 25 MET B O 1
ATOM 2633 N N . LYS B 1 26 ? 20.406 36.375 9.328 1 64.94 26 LYS B N 1
ATOM 2634 C CA . LYS B 1 26 ? 19.781 35.188 9.953 1 64.94 26 LYS B CA 1
ATOM 2635 C C . LYS B 1 26 ? 18.266 35.25 9.797 1 64.94 26 LYS B C 1
ATOM 2637 O O . LYS B 1 26 ? 17.641 34.219 9.539 1 64.94 26 LYS B O 1
ATOM 2642 N N . GLU B 1 27 ? 17.797 36.438 9.898 1 67.31 27 GLU B N 1
ATOM 2643 C CA . GLU B 1 27 ? 16.359 36.594 9.711 1 67.31 27 GLU B CA 1
ATOM 2644 C C . GLU B 1 27 ? 15.961 36.312 8.266 1 67.31 27 GLU B C 1
ATOM 2646 O O . GLU B 1 27 ? 14.938 35.688 8.008 1 67.31 27 GLU B O 1
ATOM 2651 N N . VAL B 1 28 ? 16.688 36.875 7.312 1 65.38 28 VAL B N 1
ATOM 2652 C CA . VAL B 1 28 ? 16.406 36.625 5.898 1 65.38 28 VAL B CA 1
ATOM 2653 C C . VAL B 1 28 ? 16.516 35.125 5.594 1 65.38 28 VAL B C 1
ATOM 2655 O O . VAL B 1 28 ? 15.711 34.594 4.832 1 65.38 28 VAL B O 1
ATOM 2658 N N . ASP B 1 29 ? 17.516 34.562 6.184 1 72.44 29 ASP B N 1
ATOM 2659 C CA . ASP B 1 29 ? 17.688 33.125 6 1 72.44 29 ASP B CA 1
ATOM 2660 C C . ASP B 1 29 ? 16.5 32.344 6.57 1 72.44 29 ASP B C 1
ATOM 2662 O O . ASP B 1 29 ? 16.016 31.406 5.957 1 72.44 29 ASP B O 1
ATOM 2666 N N . LYS B 1 30 ? 16.016 32.938 7.699 1 76.56 30 LYS B N 1
ATOM 2667 C CA . LYS B 1 30 ? 14.852 32.281 8.305 1 76.56 30 LYS B CA 1
ATOM 2668 C C . LYS B 1 30 ? 13.617 32.469 7.43 1 76.56 30 LYS B C 1
ATOM 2670 O O . LYS B 1 30 ? 12.812 31.531 7.285 1 76.56 30 LYS B O 1
ATOM 2675 N N . LEU B 1 31 ? 13.461 33.656 6.922 1 81.75 31 LEU B N 1
ATOM 2676 C CA . LEU B 1 31 ? 12.32 33.906 6.047 1 81.75 31 LEU B CA 1
ATOM 2677 C C . LEU B 1 31 ? 12.422 33.094 4.762 1 81.75 31 LEU B C 1
ATOM 2679 O O . LEU B 1 31 ? 11.406 32.594 4.25 1 81.75 31 LEU B O 1
ATOM 2683 N N . HIS B 1 32 ? 13.602 33.031 4.266 1 81.06 32 HIS B N 1
ATOM 2684 C CA . HIS B 1 32 ? 13.836 32.25 3.053 1 81.06 32 HIS B CA 1
ATOM 2685 C C . HIS B 1 32 ? 13.484 30.797 3.262 1 81.06 32 HIS B C 1
ATOM 2687 O O . HIS B 1 32 ? 12.867 30.172 2.395 1 81.06 32 HIS B O 1
ATOM 2693 N N . VAL B 1 33 ? 13.812 30.375 4.348 1 82.5 33 VAL B N 1
ATOM 2694 C CA . VAL B 1 33 ? 13.508 28.984 4.672 1 82.5 33 VAL B CA 1
ATOM 2695 C C . VAL B 1 33 ? 12.016 28.828 4.945 1 82.5 33 VAL B C 1
ATOM 2697 O O . VAL B 1 33 ? 11.406 27.828 4.543 1 82.5 33 VAL B O 1
ATOM 2700 N N . PHE B 1 34 ? 11.484 29.797 5.613 1 88.12 34 PHE B N 1
ATOM 2701 C CA . PHE B 1 34 ? 10.07 29.797 5.949 1 88.12 34 PHE B CA 1
ATOM 2702 C C . PHE B 1 34 ? 9.211 29.75 4.691 1 88.12 34 PHE B C 1
ATOM 2704 O O . PHE B 1 34 ? 8.305 28.906 4.582 1 88.12 34 PHE B O 1
ATOM 2711 N N . PHE B 1 35 ? 9.484 30.531 3.758 1 92.94 35 PHE B N 1
ATOM 2712 C CA . PHE B 1 35 ? 8.703 30.547 2.525 1 92.94 35 PHE B CA 1
ATOM 2713 C C . PHE B 1 35 ? 9.109 29.406 1.604 1 92.94 35 PHE B C 1
ATOM 2715 O O . PHE B 1 35 ? 8.273 28.859 0.883 1 92.94 35 PHE B O 1
ATOM 2722 N N . GLY B 1 36 ? 10.383 29.062 1.546 1 93.19 36 GLY B N 1
ATOM 2723 C CA . GLY B 1 36 ? 10.906 27.906 0.83 1 93.19 36 GLY B CA 1
ATOM 2724 C C . GLY B 1 36 ? 10.797 28.047 -0.677 1 93.19 36 GLY B C 1
ATOM 2725 O O . GLY B 1 36 ? 10.547 27.062 -1.375 1 93.19 36 GLY B O 1
ATOM 2726 N N . LEU B 1 37 ? 10.906 29.188 -1.246 1 92.5 37 LEU B N 1
ATOM 2727 C CA . LEU B 1 37 ? 10.75 29.422 -2.678 1 92.5 37 LEU B CA 1
ATOM 2728 C C . LEU B 1 37 ? 11.852 28.719 -3.467 1 92.5 37 LEU B C 1
ATOM 2730 O O . LEU B 1 37 ? 11.641 28.328 -4.613 1 92.5 37 LEU B O 1
ATOM 2734 N N . HIS B 1 38 ? 13.016 28.547 -2.854 1 90.75 38 HIS B N 1
ATOM 2735 C CA . HIS B 1 38 ? 14.148 27.891 -3.508 1 90.75 38 HIS B CA 1
ATOM 2736 C C . HIS B 1 38 ? 13.828 26.422 -3.82 1 90.75 38 HIS B C 1
ATOM 2738 O O . HIS B 1 38 ? 14.445 25.828 -4.703 1 90.75 38 HIS B O 1
ATOM 2744 N N . GLU B 1 39 ? 12.93 25.828 -3.111 1 93.12 39 GLU B N 1
ATOM 2745 C CA . GLU B 1 39 ? 12.586 24.422 -3.318 1 93.12 39 GLU B CA 1
ATOM 2746 C C . GLU B 1 39 ? 11.992 24.188 -4.707 1 93.12 39 GLU B C 1
ATOM 2748 O O . GLU B 1 39 ? 12.086 23.094 -5.254 1 93.12 39 GLU B O 1
ATOM 2753 N N . LEU B 1 40 ? 11.461 25.234 -5.316 1 95.06 40 LEU B N 1
ATOM 2754 C CA . LEU B 1 40 ? 10.828 25.141 -6.629 1 95.06 40 LEU B CA 1
ATOM 2755 C C . LEU B 1 40 ? 11.852 24.828 -7.707 1 95.06 40 LEU B C 1
ATOM 2757 O O . LEU B 1 40 ? 11.492 24.422 -8.812 1 95.06 40 LEU B O 1
ATOM 2761 N N . ASN B 1 41 ? 13.117 24.969 -7.387 1 93.88 41 ASN B N 1
ATOM 2762 C CA . ASN B 1 41 ? 14.172 24.734 -8.367 1 93.88 41 ASN B CA 1
ATOM 2763 C C . ASN B 1 41 ? 14.805 23.359 -8.203 1 93.88 41 ASN B C 1
ATOM 2765 O O . ASN B 1 41 ? 15.859 23.078 -8.781 1 93.88 41 ASN B O 1
ATOM 2769 N N . THR B 1 42 ? 14.234 22.562 -7.398 1 93.12 42 THR B N 1
ATOM 2770 C CA . THR B 1 42 ? 14.812 21.234 -7.152 1 93.12 42 THR B CA 1
ATOM 2771 C C . THR B 1 42 ? 13.898 20.141 -7.684 1 93.12 42 THR B C 1
ATOM 2773 O O . THR B 1 42 ? 12.672 20.25 -7.609 1 93.12 42 THR B O 1
ATOM 2776 N N . VAL B 1 43 ? 14.469 19.031 -8.203 1 94.12 43 VAL B N 1
ATOM 2777 C CA . VAL B 1 43 ? 13.742 17.859 -8.672 1 94.12 43 VAL B CA 1
ATOM 2778 C C . VAL B 1 43 ? 13.062 17.156 -7.488 1 94.12 43 VAL B C 1
ATOM 2780 O O . VAL B 1 43 ? 11.961 16.625 -7.629 1 94.12 43 VAL B O 1
ATOM 2783 N N . LYS B 1 44 ? 13.727 17.25 -6.395 1 94.5 44 LYS B N 1
ATOM 2784 C CA . LYS B 1 44 ? 13.211 16.609 -5.184 1 94.5 44 LYS B CA 1
ATOM 2785 C C . LYS B 1 44 ? 11.844 17.172 -4.809 1 94.5 44 LYS B C 1
ATOM 2787 O O . LYS B 1 44 ? 10.969 16.453 -4.34 1 94.5 44 LYS B O 1
ATOM 2792 N N . PHE B 1 45 ? 11.703 18.484 -4.98 1 96.5 45 PHE B N 1
ATOM 2793 C CA . PHE B 1 45 ? 10.445 19.141 -4.664 1 96.5 45 PHE B CA 1
ATOM 2794 C C . PHE B 1 45 ? 9.312 18.578 -5.512 1 96.5 45 PHE B C 1
ATOM 2796 O O . PHE B 1 45 ? 8.266 18.188 -4.98 1 96.5 45 PHE B O 1
ATOM 2803 N N . TYR B 1 46 ? 9.484 18.438 -6.773 1 97.5 46 TYR B N 1
ATOM 2804 C CA . TYR B 1 46 ? 8.438 17.984 -7.684 1 97.5 46 TYR B CA 1
ATOM 2805 C C . TYR B 1 46 ? 8.164 16.5 -7.492 1 97.5 46 TYR B C 1
ATOM 2807 O O . TYR B 1 46 ? 7.012 16.062 -7.602 1 97.5 46 TYR B O 1
ATOM 2815 N N . LYS B 1 47 ? 9.219 15.727 -7.172 1 97.56 47 LYS B N 1
ATOM 2816 C CA . LYS B 1 47 ? 9.016 14.32 -6.848 1 97.56 47 LYS B CA 1
ATOM 2817 C C . LYS B 1 47 ? 8.117 14.156 -5.629 1 97.56 47 LYS B C 1
ATOM 2819 O O . LYS B 1 47 ? 7.215 13.32 -5.621 1 97.56 47 LYS B O 1
ATOM 2824 N N . ALA B 1 48 ? 8.352 14.969 -4.691 1 98.38 48 ALA B N 1
ATOM 2825 C CA . ALA B 1 48 ? 7.551 14.914 -3.469 1 98.38 48 ALA B CA 1
ATOM 2826 C C . ALA B 1 48 ? 6.102 15.305 -3.744 1 98.38 48 ALA B C 1
ATOM 2828 O O . ALA B 1 48 ? 5.176 14.68 -3.232 1 98.38 48 ALA B O 1
ATOM 2829 N N . VAL B 1 49 ? 5.922 16.297 -4.551 1 98.75 49 VAL B N 1
ATOM 2830 C CA . VAL B 1 49 ? 4.582 16.781 -4.867 1 98.75 49 VAL B CA 1
ATOM 2831 C C . VAL B 1 49 ? 3.809 15.727 -5.641 1 98.75 49 VAL B C 1
ATOM 2833 O O . VAL B 1 49 ? 2.65 15.438 -5.328 1 98.75 49 VAL B O 1
ATOM 2836 N N . VAL B 1 50 ? 4.434 15.094 -6.586 1 98.5 50 VAL B N 1
ATOM 2837 C CA . VAL B 1 50 ? 3.793 14.047 -7.379 1 98.5 50 VAL B CA 1
ATOM 2838 C C . VAL B 1 50 ? 3.484 12.844 -6.496 1 98.5 50 VAL B C 1
ATOM 2840 O O . VAL B 1 50 ? 2.439 12.203 -6.648 1 98.5 50 VAL B O 1
ATOM 2843 N N . CYS B 1 51 ? 4.359 12.594 -5.582 1 98.56 51 CYS B N 1
ATOM 2844 C CA . CYS B 1 51 ? 4.133 11.492 -4.652 1 98.56 51 CYS B CA 1
ATOM 2845 C C . CYS B 1 51 ? 2.908 11.758 -3.783 1 98.56 51 CYS B C 1
ATOM 2847 O O . CYS B 1 51 ? 2.104 10.852 -3.547 1 98.56 51 CYS B O 1
ATOM 2849 N N . GLU B 1 52 ? 2.729 13.023 -3.326 1 98.88 52 GLU B N 1
ATOM 2850 C CA . GLU B 1 52 ? 1.545 13.352 -2.537 1 98.88 52 GLU B CA 1
ATOM 2851 C C . GLU B 1 52 ? 0.271 13.195 -3.363 1 98.88 52 GLU B C 1
ATOM 2853 O O . GLU B 1 52 ? -0.756 12.75 -2.85 1 98.88 52 GLU B O 1
ATOM 2858 N N . PHE B 1 53 ? 0.338 13.57 -4.602 1 98.88 53 PHE B N 1
ATOM 2859 C CA . PHE B 1 53 ? -0.792 13.383 -5.508 1 98.88 53 PHE B CA 1
ATOM 2860 C C . PHE B 1 53 ? -1.132 11.906 -5.66 1 98.88 53 PHE B C 1
ATOM 2862 O O . PHE B 1 53 ? -2.271 11.5 -5.43 1 98.88 53 PHE B O 1
ATOM 2869 N N . LEU B 1 54 ? -0.146 11.102 -6.004 1 98.75 54 LEU B N 1
ATOM 2870 C CA . LEU B 1 54 ? -0.345 9.68 -6.25 1 98.75 54 LEU B CA 1
ATOM 2871 C C . LEU B 1 54 ? -0.762 8.953 -4.973 1 98.75 54 LEU B C 1
ATOM 2873 O O . LEU B 1 54 ? -1.675 8.125 -4.992 1 98.75 54 LEU B O 1
ATOM 2877 N N . ALA B 1 55 ? -0.094 9.266 -3.912 1 98.88 55 ALA B N 1
ATOM 2878 C CA . ALA B 1 55 ? -0.383 8.633 -2.631 1 98.88 55 ALA B CA 1
ATOM 2879 C C . ALA B 1 55 ? -1.816 8.914 -2.189 1 98.88 55 ALA B C 1
ATOM 2881 O O . ALA B 1 55 ? -2.508 8.023 -1.695 1 98.88 55 ALA B O 1
ATOM 2882 N N . THR B 1 56 ? -2.266 10.133 -2.383 1 98.94 56 THR B N 1
ATOM 2883 C CA . THR B 1 56 ? -3.629 10.461 -1.981 1 98.94 56 THR B CA 1
ATOM 2884 C C . THR B 1 56 ? -4.645 9.789 -2.902 1 98.94 56 THR B C 1
ATOM 2886 O O . THR B 1 56 ? -5.707 9.359 -2.453 1 98.94 56 THR B O 1
ATOM 2889 N N . ALA B 1 57 ? -4.352 9.711 -4.168 1 98.94 57 ALA B N 1
ATOM 2890 C CA . ALA B 1 57 ? -5.219 8.969 -5.078 1 98.94 57 ALA B CA 1
ATOM 2891 C C . ALA B 1 57 ? -5.367 7.516 -4.637 1 98.94 57 ALA B C 1
ATOM 2893 O O . ALA B 1 57 ? -6.48 6.98 -4.605 1 98.94 57 ALA B O 1
ATOM 2894 N N . LEU B 1 58 ? -4.242 6.93 -4.293 1 98.88 58 LEU B N 1
ATOM 2895 C CA . LEU B 1 58 ? -4.266 5.539 -3.855 1 98.88 58 LEU B CA 1
ATOM 2896 C C . LEU B 1 58 ? -5.035 5.395 -2.549 1 98.88 58 LEU B C 1
ATOM 2898 O O . LEU B 1 58 ? -5.719 4.391 -2.332 1 98.88 58 LEU B O 1
ATOM 2902 N N . LEU B 1 59 ? -4.918 6.383 -1.68 1 98.94 59 LEU B N 1
ATOM 2903 C CA . LEU B 1 59 ? -5.699 6.375 -0.447 1 98.94 59 LEU B CA 1
ATOM 2904 C C . LEU B 1 59 ? -7.188 6.227 -0.746 1 98.94 59 LEU B C 1
ATOM 2906 O O . LEU B 1 59 ? -7.871 5.406 -0.127 1 98.94 59 LEU B O 1
ATOM 2910 N N . ILE B 1 60 ? -7.633 6.98 -1.702 1 98.94 60 ILE B N 1
ATOM 2911 C CA . ILE B 1 60 ? -9.055 6.973 -2.035 1 98.94 60 ILE B CA 1
ATOM 2912 C C . ILE B 1 60 ? -9.43 5.625 -2.65 1 98.94 60 ILE B C 1
ATOM 2914 O O . ILE B 1 60 ? -10.461 5.047 -2.305 1 98.94 60 ILE B O 1
ATOM 2918 N N . VAL B 1 61 ? -8.617 5.102 -3.51 1 98.88 61 VAL B N 1
ATOM 2919 C CA . VAL B 1 61 ? -8.898 3.814 -4.141 1 98.88 61 VAL B CA 1
ATOM 2920 C C . VAL B 1 61 ? -8.961 2.721 -3.078 1 98.88 61 VAL B C 1
ATOM 2922 O O . VAL B 1 61 ? -9.875 1.895 -3.084 1 98.88 61 VAL B O 1
ATOM 2925 N N . PHE B 1 62 ? -8.023 2.729 -2.17 1 98.88 62 PHE B N 1
ATOM 2926 C CA . PHE B 1 62 ? -7.941 1.663 -1.179 1 98.88 62 PHE B CA 1
ATOM 2927 C C . PHE B 1 62 ? -9.07 1.776 -0.166 1 98.88 62 PHE B C 1
ATOM 2929 O O . PHE B 1 62 ? -9.688 0.773 0.198 1 98.88 62 PHE B O 1
ATOM 2936 N N . VAL B 1 63 ? -9.352 3.012 0.27 1 98.81 63 VAL B N 1
ATOM 2937 C CA . VAL B 1 63 ? -10.328 3.188 1.341 1 98.81 63 VAL B CA 1
ATOM 2938 C C . VAL B 1 63 ? -11.742 3.18 0.76 1 98.81 63 VAL B C 1
ATOM 2940 O O . VAL B 1 63 ? -12.57 2.357 1.152 1 98.81 63 VAL B O 1
ATOM 2943 N N . CYS B 1 64 ? -12.023 4.035 -0.203 1 98.75 64 CYS B N 1
ATOM 2944 C CA . CYS B 1 64 ? -13.359 4.145 -0.766 1 98.75 64 CYS B CA 1
ATOM 2945 C C . CYS B 1 64 ? -13.664 2.977 -1.697 1 98.75 64 CYS B C 1
ATOM 2947 O O . CYS B 1 64 ? -14.789 2.486 -1.742 1 98.75 64 CYS B O 1
ATOM 2949 N N . GLY B 1 65 ? -12.625 2.547 -2.449 1 98.75 65 GLY B N 1
ATOM 2950 C CA . GLY B 1 65 ? -12.812 1.355 -3.26 1 98.75 65 GLY B CA 1
ATOM 2951 C C . GLY B 1 65 ? -13.195 0.133 -2.445 1 98.75 65 GLY B C 1
ATOM 2952 O O . GLY B 1 65 ? -14.156 -0.563 -2.771 1 98.75 65 GLY B O 1
ATOM 2953 N N . ALA B 1 66 ? -12.445 -0.095 -1.384 1 98.75 66 ALA B N 1
ATOM 2954 C CA . ALA B 1 66 ? -12.766 -1.23 -0.522 1 98.75 66 ALA B CA 1
ATOM 2955 C C . ALA B 1 66 ? -14.156 -1.089 0.078 1 98.75 66 ALA B C 1
ATOM 2957 O O . ALA B 1 66 ? -14.906 -2.062 0.154 1 98.75 66 ALA B O 1
ATOM 2958 N N . ALA B 1 67 ? -14.523 0.131 0.464 1 98.5 67 ALA B N 1
ATOM 2959 C CA . ALA B 1 67 ? -15.805 0.384 1.117 1 98.5 67 ALA B CA 1
ATOM 2960 C C . ALA B 1 67 ? -16.969 0.001 0.208 1 98.5 67 ALA B C 1
ATOM 2962 O O . ALA B 1 67 ? -18 -0.499 0.677 1 98.5 67 ALA B O 1
ATOM 2963 N N . VAL B 1 68 ? -16.812 0.171 -1.081 1 98.38 68 VAL B N 1
ATOM 2964 C CA . VAL B 1 68 ? -17.984 0.001 -1.942 1 98.38 68 VAL B CA 1
ATOM 2965 C C . VAL B 1 68 ? -17.922 -1.36 -2.631 1 98.38 68 VAL B C 1
ATOM 2967 O O . VAL B 1 68 ? -18.922 -1.848 -3.148 1 98.38 68 VAL B O 1
ATOM 2970 N N . THR B 1 69 ? -16.75 -2.018 -2.619 1 98.38 69 THR B N 1
ATOM 2971 C CA . THR B 1 69 ? -16.656 -3.242 -3.406 1 98.38 69 THR B CA 1
ATOM 2972 C C . THR B 1 69 ? -16.688 -4.473 -2.502 1 98.38 69 THR B C 1
ATOM 2974 O O . THR B 1 69 ? -17.141 -5.539 -2.922 1 98.38 69 THR B O 1
ATOM 2977 N N . MET B 1 70 ? -16.25 -4.391 -1.262 1 97.5 70 MET B N 1
ATOM 2978 C CA . MET B 1 70 ? -16.047 -5.574 -0.431 1 97.5 70 MET B CA 1
ATOM 2979 C C . MET B 1 70 ? -17.344 -6.352 -0.266 1 97.5 70 MET B C 1
ATOM 2981 O O . MET B 1 70 ? -17.328 -7.578 -0.179 1 97.5 70 MET B O 1
ATOM 2985 N N . ASP B 1 71 ? -18.438 -5.566 -0.173 1 96.5 71 ASP B N 1
ATOM 2986 C CA . ASP B 1 71 ? -19.734 -6.203 0.025 1 96.5 71 ASP B CA 1
ATOM 2987 C C . ASP B 1 71 ? -20.75 -5.703 -0.994 1 96.5 71 ASP B C 1
ATOM 2989 O O . ASP B 1 71 ? -21.891 -5.41 -0.642 1 96.5 71 ASP B O 1
ATOM 2993 N N . SER B 1 72 ? -20.281 -5.484 -2.174 1 95.69 72 SER B N 1
ATOM 2994 C CA . SER B 1 72 ? -21.125 -5.234 -3.342 1 95.69 72 SER B CA 1
ATOM 2995 C C . SER B 1 72 ? -22.031 -4.027 -3.121 1 95.69 72 SER B C 1
ATOM 2997 O O . SER B 1 72 ? -23.234 -4.102 -3.365 1 95.69 72 SER B O 1
ATOM 2999 N N . GLY B 1 73 ? -21.453 -3.027 -2.541 1 95.56 73 GLY B N 1
ATOM 3000 C CA . GLY B 1 73 ? -22.172 -1.773 -2.396 1 95.56 73 GLY B CA 1
ATOM 3001 C C . GLY B 1 73 ? -22.844 -1.622 -1.043 1 95.56 73 GLY B C 1
ATOM 3002 O O . GLY B 1 73 ? -23.328 -0.539 -0.699 1 95.56 73 GLY B O 1
ATOM 3003 N N . ARG B 1 74 ? -22.875 -2.709 -0.272 1 95.38 74 ARG B N 1
ATOM 3004 C CA . ARG B 1 74 ? -23.438 -2.627 1.069 1 95.38 74 ARG B CA 1
ATOM 3005 C C . ARG B 1 74 ? -22.438 -2.031 2.053 1 95.38 74 ARG B C 1
ATOM 3007 O O . ARG B 1 74 ? -21.234 -2.154 1.865 1 95.38 74 ARG B O 1
ATOM 3014 N N . SER B 1 75 ? -22.969 -1.352 3.109 1 94.44 75 SER B N 1
ATOM 3015 C CA . SER B 1 75 ? -22.109 -0.722 4.105 1 94.44 75 SER B CA 1
ATOM 3016 C C . SER B 1 75 ? -21.297 -1.761 4.871 1 94.44 75 SER B C 1
ATOM 3018 O O . SER B 1 75 ? -21.797 -2.83 5.207 1 94.44 75 SER B O 1
ATOM 3020 N N . LEU B 1 76 ? -20.125 -1.405 5.121 1 96.25 76 LEU B N 1
ATOM 3021 C CA . LEU B 1 76 ? -19.25 -2.258 5.918 1 96.25 76 LEU B CA 1
ATOM 3022 C C . LEU B 1 76 ? -19.406 -1.965 7.406 1 96.25 76 LEU B C 1
ATOM 3024 O O . LEU B 1 76 ? -19.859 -0.879 7.781 1 96.25 76 LEU B O 1
ATOM 3028 N N . SER B 1 77 ? -19.031 -3.016 8.242 1 96.62 77 SER B N 1
ATOM 3029 C CA . SER B 1 77 ? -18.875 -2.709 9.664 1 96.62 77 SER B CA 1
ATOM 3030 C C . SER B 1 77 ? -17.781 -1.676 9.891 1 96.62 77 SER B C 1
ATOM 3032 O O . SER B 1 77 ? -16.828 -1.592 9.109 1 96.62 77 SER B O 1
ATOM 3034 N N . ILE B 1 78 ? -17.906 -0.916 10.977 1 96.44 78 ILE B N 1
ATOM 3035 C CA . ILE B 1 78 ? -16.891 0.073 11.312 1 96.44 78 ILE B CA 1
ATOM 3036 C C . ILE B 1 78 ? -15.555 -0.623 11.547 1 96.44 78 ILE B C 1
ATOM 3038 O O . ILE B 1 78 ? -14.5 -0.087 11.203 1 96.44 78 ILE B O 1
ATOM 3042 N N . TYR B 1 79 ? -15.617 -1.794 12.117 1 97.12 79 TYR B N 1
ATOM 3043 C CA . TYR B 1 79 ? -14.406 -2.578 12.336 1 97.12 79 TYR B CA 1
ATOM 3044 C C . TYR B 1 79 ? -13.672 -2.82 11.023 1 97.12 79 TYR B C 1
ATOM 3046 O O . TYR B 1 79 ? -12.469 -2.557 10.914 1 97.12 79 TYR B O 1
ATOM 3054 N N . THR B 1 80 ? -14.43 -3.307 9.992 1 97.81 80 THR B N 1
ATOM 3055 C CA . THR B 1 80 ? -13.836 -3.613 8.695 1 97.81 80 THR B CA 1
ATOM 3056 C C . THR B 1 80 ? -13.328 -2.342 8.023 1 97.81 80 THR B C 1
ATOM 3058 O O . THR B 1 80 ? -12.211 -2.318 7.492 1 97.81 80 THR B O 1
ATOM 3061 N N . GLY B 1 81 ? -14.117 -1.316 8.109 1 97.88 81 GLY B N 1
ATOM 3062 C CA . GLY B 1 81 ? -13.703 -0.05 7.527 1 97.88 81 GLY B CA 1
ATOM 3063 C C . GLY B 1 81 ? -12.469 0.536 8.188 1 97.88 81 GLY B C 1
ATOM 3064 O O . GLY B 1 81 ? -11.586 1.067 7.512 1 97.88 81 GLY B O 1
ATOM 3065 N N . ALA B 1 82 ? -12.461 0.417 9.484 1 98.5 82 ALA B N 1
ATOM 3066 C CA . ALA B 1 82 ? -11.328 0.931 10.242 1 98.5 82 ALA B CA 1
ATOM 3067 C C . ALA B 1 82 ? -10.039 0.192 9.875 1 98.5 82 ALA B C 1
ATOM 3069 O O . ALA B 1 82 ? -8.984 0.81 9.711 1 98.5 82 ALA B O 1
ATOM 3070 N N . PHE B 1 83 ? -10.117 -1.067 9.695 1 98.62 83 PHE B N 1
ATOM 3071 C CA . PHE B 1 83 ? -8.938 -1.859 9.375 1 98.62 83 PHE B CA 1
ATOM 3072 C C . PHE B 1 83 ? -8.469 -1.585 7.945 1 98.62 83 PHE B C 1
ATOM 3074 O O . PHE B 1 83 ? -7.27 -1.498 7.684 1 98.62 83 PHE B O 1
ATOM 3081 N N . ASN B 1 84 ? -9.445 -1.458 7.027 1 98.62 84 ASN B N 1
ATOM 3082 C CA . ASN B 1 84 ? -9.094 -1.104 5.652 1 98.62 84 ASN B CA 1
ATOM 3083 C C . ASN B 1 84 ? -8.375 0.24 5.586 1 98.62 84 ASN B C 1
ATOM 3085 O O . ASN B 1 84 ? -7.371 0.377 4.887 1 98.62 84 ASN B O 1
ATOM 3089 N N . GLY B 1 85 ? -8.914 1.207 6.352 1 98.69 85 GLY B N 1
ATOM 3090 C CA . GLY B 1 85 ? -8.266 2.506 6.398 1 98.69 85 GLY B CA 1
ATOM 3091 C C . GLY B 1 85 ? -6.867 2.451 6.992 1 98.69 85 GLY B C 1
ATOM 3092 O O . GLY B 1 85 ? -5.945 3.098 6.484 1 98.69 85 GLY B O 1
ATOM 3093 N N . ALA B 1 86 ? -6.75 1.66 8.055 1 98.81 86 ALA B N 1
ATOM 3094 C CA . ALA B 1 86 ? -5.457 1.5 8.719 1 98.81 86 ALA B CA 1
ATOM 3095 C C . ALA B 1 86 ? -4.418 0.918 7.766 1 98.81 86 ALA B C 1
ATOM 3097 O O . ALA B 1 86 ? -3.307 1.44 7.656 1 98.81 86 ALA B O 1
ATOM 3098 N N . MET B 1 87 ? -4.746 -0.062 7.02 1 98.75 87 MET B N 1
ATOM 3099 C CA . MET B 1 87 ? -3.807 -0.737 6.129 1 98.75 87 MET B CA 1
ATOM 3100 C C . MET B 1 87 ? -3.518 0.112 4.895 1 98.75 87 MET B C 1
ATOM 3102 O O . MET B 1 87 ? -2.404 0.088 4.367 1 98.75 87 MET B O 1
ATOM 3106 N N . ALA B 1 88 ? -4.527 0.842 4.445 1 98.88 88 ALA B N 1
ATOM 3107 C CA . ALA B 1 88 ? -4.301 1.771 3.342 1 98.88 88 ALA B CA 1
ATOM 3108 C C . ALA B 1 88 ? -3.25 2.814 3.711 1 98.88 88 ALA B C 1
ATOM 3110 O O . ALA B 1 88 ? -2.312 3.057 2.949 1 98.88 88 ALA B O 1
ATOM 3111 N N . VAL B 1 89 ? -3.371 3.383 4.883 1 98.81 89 VAL B N 1
ATOM 3112 C CA . VAL B 1 89 ? -2.438 4.414 5.324 1 98.81 89 VAL B CA 1
ATOM 3113 C C . VAL B 1 89 ? -1.062 3.797 5.566 1 98.81 89 VAL B C 1
ATOM 3115 O O . VAL B 1 89 ? -0.041 4.363 5.168 1 98.81 89 VAL B O 1
ATOM 3118 N N . ALA B 1 90 ? -1.036 2.609 6.207 1 98.62 90 ALA B N 1
ATOM 3119 C CA . ALA B 1 90 ? 0.241 1.931 6.414 1 98.62 90 ALA B CA 1
ATOM 3120 C C . ALA B 1 90 ? 0.944 1.674 5.082 1 98.62 90 ALA B C 1
ATOM 3122 O O . ALA B 1 90 ? 2.137 1.953 4.938 1 98.62 90 ALA B O 1
ATOM 3123 N N . TYR B 1 91 ? 0.215 1.214 4.102 1 98.69 91 TYR B N 1
ATOM 3124 C CA . TYR B 1 91 ? 0.759 0.971 2.77 1 98.69 91 TYR B CA 1
ATOM 3125 C C . TYR B 1 91 ? 1.391 2.234 2.199 1 98.69 91 TYR B C 1
ATOM 3127 O O . TYR B 1 91 ? 2.492 2.191 1.647 1 98.69 91 TYR B O 1
ATOM 3135 N N . ILE B 1 92 ? 0.684 3.258 2.26 1 98.69 92 ILE B N 1
ATOM 3136 C CA . ILE B 1 92 ? 1.118 4.508 1.645 1 98.69 92 ILE B CA 1
ATOM 3137 C C . ILE B 1 92 ? 2.389 5.004 2.33 1 98.69 92 ILE B C 1
ATOM 3139 O O . ILE B 1 92 ? 3.326 5.449 1.664 1 98.69 92 ILE B O 1
ATOM 3143 N N . VAL B 1 93 ? 2.424 4.922 3.662 1 97.75 93 VAL B N 1
ATOM 3144 C CA . VAL B 1 93 ? 3.609 5.352 4.395 1 97.75 93 VAL B CA 1
ATOM 3145 C C . VAL B 1 93 ? 4.777 4.418 4.082 1 97.75 93 VAL B C 1
ATOM 3147 O O . VAL B 1 93 ? 5.906 4.875 3.879 1 97.75 93 VAL B O 1
ATOM 3150 N N . TRP B 1 94 ? 4.543 3.119 3.988 1 97.12 94 TRP B N 1
ATOM 3151 C CA . TRP B 1 94 ? 5.59 2.184 3.592 1 97.12 94 TRP B CA 1
ATOM 3152 C C . TRP B 1 94 ? 6.188 2.576 2.246 1 97.12 94 TRP B C 1
ATOM 3154 O O . TRP B 1 94 ? 7.387 2.402 2.02 1 97.12 94 TRP B O 1
ATOM 3164 N N . THR B 1 95 ? 5.352 3.088 1.404 1 97.75 95 THR B N 1
ATOM 3165 C CA . THR B 1 95 ? 5.73 3.221 0.002 1 97.75 95 THR B CA 1
ATOM 3166 C C . THR B 1 95 ? 6.34 4.594 -0.265 1 97.75 95 THR B C 1
ATOM 3168 O O . THR B 1 95 ? 7.336 4.711 -0.978 1 97.75 95 THR B O 1
ATOM 3171 N N . PHE B 1 96 ? 5.805 5.676 0.383 1 97.69 96 PHE B N 1
ATOM 3172 C CA . PHE B 1 96 ? 6.121 7 -0.14 1 97.69 96 PHE B CA 1
ATOM 3173 C C . PHE B 1 96 ? 6.805 7.852 0.923 1 97.69 96 PHE B C 1
ATOM 3175 O O . PHE B 1 96 ? 7.273 8.953 0.635 1 97.69 96 PHE B O 1
ATOM 3182 N N . ASN B 1 97 ? 6.91 7.383 2.143 1 96.62 97 ASN B N 1
ATOM 3183 C CA . ASN B 1 97 ? 7.383 8.211 3.246 1 96.62 97 ASN B CA 1
ATOM 3184 C C . ASN B 1 97 ? 8.773 8.781 2.969 1 96.62 97 ASN B C 1
ATOM 3186 O O . ASN B 1 97 ? 9.047 9.945 3.258 1 96.62 97 ASN B O 1
ATOM 3190 N N . HIS B 1 98 ? 9.68 8.07 2.359 1 94 98 HIS B N 1
ATOM 3191 C CA . HIS B 1 98 ? 11.07 8.477 2.174 1 94 98 HIS B CA 1
ATOM 3192 C C . HIS B 1 98 ? 11.188 9.57 1.121 1 94 98 HIS B C 1
ATOM 3194 O O . HIS B 1 98 ? 12.211 10.258 1.047 1 94 98 HIS B O 1
ATOM 3200 N N . VAL B 1 99 ? 10.102 9.719 0.355 1 96.12 99 VAL B N 1
ATOM 3201 C CA . VAL B 1 99 ? 10.18 10.695 -0.729 1 96.12 99 VAL B CA 1
ATOM 3202 C C . VAL B 1 99 ? 9.453 11.977 -0.323 1 96.12 99 VAL B C 1
ATOM 3204 O O . VAL B 1 99 ? 10.023 13.07 -0.39 1 96.12 99 VAL B O 1
ATOM 3207 N N . SER B 1 100 ? 8.266 11.914 0.206 1 97.5 100 SER B N 1
ATOM 3208 C CA . SER B 1 100 ? 7.449 13.102 0.442 1 97.5 100 SER B CA 1
ATOM 3209 C C . SER B 1 100 ? 7.098 13.242 1.919 1 97.5 100 SER B C 1
ATOM 3211 O O . SER B 1 100 ? 6.562 14.273 2.338 1 97.5 100 SER B O 1
ATOM 3213 N N . GLY B 1 101 ? 7.328 12.266 2.67 1 96.56 101 GLY B N 1
ATOM 3214 C CA . GLY B 1 101 ? 6.816 12.219 4.027 1 96.56 101 GLY B CA 1
ATOM 3215 C C . GLY B 1 101 ? 5.438 11.594 4.125 1 96.56 101 GLY B C 1
ATOM 3216 O O . GLY B 1 101 ? 4.945 11.328 5.227 1 96.56 101 GLY B O 1
ATOM 3217 N N . ALA B 1 102 ? 4.801 11.398 2.986 1 98.31 102 ALA B N 1
ATOM 3218 C CA . ALA B 1 102 ? 3.504 10.734 2.885 1 98.31 102 ALA B CA 1
ATOM 3219 C C . ALA B 1 102 ? 2.479 11.398 3.801 1 98.31 102 ALA B C 1
ATOM 3221 O O . ALA B 1 102 ? 1.82 10.719 4.598 1 98.31 102 ALA B O 1
ATOM 3222 N N . HIS B 1 103 ? 2.291 12.719 3.66 1 98.75 103 HIS B N 1
ATOM 3223 C CA . HIS B 1 103 ? 1.295 13.43 4.453 1 98.75 103 HIS B CA 1
ATOM 3224 C C . HIS B 1 103 ? -0.119 13.031 4.043 1 98.75 103 HIS B C 1
ATOM 3226 O O . HIS B 1 103 ? -0.955 12.727 4.898 1 98.75 103 HIS B O 1
ATOM 3232 N N . ILE B 1 104 ? -0.382 13.117 2.73 1 98.88 104 ILE B N 1
ATOM 3233 C CA . ILE B 1 104 ? -1.593 12.688 2.039 1 98.88 104 ILE B CA 1
ATOM 3234 C C . ILE B 1 104 ? -2.811 13.367 2.664 1 98.88 104 ILE B C 1
ATOM 3236 O O . ILE B 1 104 ? -3.947 12.945 2.439 1 98.88 104 ILE B O 1
ATOM 3240 N N . ASN B 1 105 ? -2.693 14.336 3.512 1 98.94 105 ASN B N 1
ATOM 3241 C CA . ASN B 1 105 ? -3.682 14.945 4.398 1 98.94 105 ASN B CA 1
ATOM 3242 C C . ASN B 1 105 ? -3.346 16.406 4.703 1 98.94 105 ASN B C 1
ATOM 3244 O O . ASN B 1 105 ? -2.379 16.688 5.414 1 98.94 105 ASN B O 1
ATOM 3248 N N . PRO B 1 106 ? -4.148 17.297 4.23 1 98.94 106 PRO B N 1
ATOM 3249 C CA . PRO B 1 106 ? -3.9 18.719 4.531 1 98.94 106 PRO B CA 1
ATOM 3250 C C . PRO B 1 106 ? -3.744 18.984 6.027 1 98.94 106 PRO B C 1
ATOM 3252 O O . PRO B 1 106 ? -2.982 19.859 6.426 1 98.94 106 PRO B O 1
ATOM 3255 N N . ALA B 1 107 ? -4.492 18.312 6.871 1 98.94 107 ALA B N 1
ATOM 3256 C CA . ALA B 1 107 ? -4.367 18.5 8.312 1 98.94 107 ALA B CA 1
ATOM 3257 C C . ALA B 1 107 ? -2.98 18.078 8.805 1 98.94 107 ALA B C 1
ATOM 3259 O O . ALA B 1 107 ? -2.387 18.766 9.641 1 98.94 107 ALA B O 1
ATOM 3260 N N . VAL B 1 108 ? -2.463 17 8.258 1 98.88 108 VAL B N 1
ATOM 3261 C CA . VAL B 1 108 ? -1.108 16.562 8.594 1 98.88 108 VAL B CA 1
ATOM 3262 C C . VAL B 1 108 ? -0.102 17.594 8.086 1 98.88 108 VAL B C 1
ATOM 3264 O O . VAL B 1 108 ? 0.795 18.016 8.82 1 98.88 108 VAL B O 1
ATOM 3267 N N . THR B 1 109 ? -0.268 17.984 6.84 1 98.88 109 THR B N 1
ATOM 3268 C CA . THR B 1 109 ? 0.637 18.953 6.238 1 98.88 109 THR B CA 1
ATOM 3269 C C . THR B 1 109 ? 0.664 20.25 7.051 1 98.88 109 THR B C 1
ATOM 3271 O O . THR B 1 109 ? 1.735 20.797 7.328 1 98.88 109 THR B O 1
ATOM 3274 N N . LEU B 1 110 ? -0.483 20.688 7.477 1 98.75 110 LEU B N 1
ATOM 3275 C CA . LEU B 1 110 ? -0.563 21.938 8.242 1 98.75 110 LEU B CA 1
ATOM 3276 C C . LEU B 1 110 ? 0.116 21.781 9.602 1 98.75 110 LEU B C 1
ATOM 3278 O O . LEU B 1 110 ? 0.767 22.703 10.078 1 98.75 110 LEU B O 1
ATOM 3282 N N . SER B 1 111 ? -0.076 20.688 10.234 1 98.69 111 SER B N 1
ATOM 3283 C CA . SER B 1 111 ? 0.568 20.469 11.531 1 98.69 111 SER B CA 1
ATOM 3284 C C . SER B 1 111 ? 2.086 20.516 11.406 1 98.69 111 SER B C 1
ATOM 3286 O O . SER B 1 111 ? 2.766 21.094 12.25 1 98.69 111 SER B O 1
ATOM 3288 N N . PHE B 1 112 ? 2.609 19.969 10.312 1 97.56 112 PHE B N 1
ATOM 3289 C CA . PHE B 1 112 ? 4.051 20 10.094 1 97.56 112 PHE B CA 1
ATOM 3290 C C . PHE B 1 112 ? 4.504 21.406 9.719 1 97.56 112 PHE B C 1
ATOM 3292 O O . PHE B 1 112 ? 5.625 21.812 10.047 1 97.56 112 PHE B O 1
ATOM 3299 N N . PHE B 1 113 ? 3.66 22.156 9.094 1 98.06 113 PHE B N 1
ATOM 3300 C CA . PHE B 1 113 ? 3.986 23.531 8.734 1 98.06 113 PHE B CA 1
ATOM 3301 C C . PHE B 1 113 ? 4.09 24.406 9.977 1 98.06 113 PHE B C 1
ATOM 3303 O O . PHE B 1 113 ? 5.094 25.109 10.172 1 98.06 113 PHE B O 1
ATOM 3310 N N . VAL B 1 114 ? 3.111 24.359 10.875 1 97.69 114 VAL B N 1
ATOM 3311 C CA . VAL B 1 114 ? 3.053 25.266 12.016 1 97.69 114 VAL B CA 1
ATOM 3312 C C . VAL B 1 114 ? 4.145 24.906 13.016 1 97.69 114 VAL B C 1
ATOM 3314 O O . VAL B 1 114 ? 4.469 25.703 13.906 1 97.69 114 VAL B O 1
ATOM 3317 N N . THR B 1 115 ? 4.648 23.719 12.875 1 96.12 115 THR B N 1
ATOM 3318 C CA . THR B 1 115 ? 5.73 23.297 13.758 1 96.12 115 THR B CA 1
ATOM 3319 C C . THR B 1 115 ? 7.086 23.469 13.07 1 96.12 115 THR B C 1
ATOM 3321 O O . THR B 1 115 ? 8.117 23.062 13.609 1 96.12 115 THR B O 1
ATOM 3324 N N . GLY B 1 116 ? 7.141 23.969 11.836 1 94.88 116 GLY B N 1
ATOM 3325 C CA . GLY B 1 116 ? 8.359 24.391 11.18 1 94.88 116 GLY B CA 1
ATOM 3326 C C . GLY B 1 116 ? 9.023 23.297 10.367 1 94.88 116 GLY B C 1
ATOM 3327 O O . GLY B 1 116 ? 10.195 23.406 9.992 1 94.88 116 GLY B O 1
ATOM 3328 N N . HIS B 1 117 ? 8.258 22.297 10.031 1 94.69 117 HIS B N 1
ATOM 3329 C CA . HIS B 1 117 ? 8.883 21.141 9.383 1 94.69 117 HIS B CA 1
ATOM 3330 C C . HIS B 1 117 ? 8.688 21.188 7.871 1 94.69 117 HIS B C 1
ATOM 3332 O O . HIS B 1 117 ? 9.328 20.438 7.137 1 94.69 117 HIS B O 1
ATOM 3338 N N . VAL B 1 118 ? 7.84 21.953 7.445 1 95.94 118 VAL B N 1
ATOM 3339 C CA . VAL B 1 118 ? 7.684 22.141 6.008 1 95.94 118 VAL B CA 1
ATOM 3340 C C . VAL B 1 118 ? 7.508 23.625 5.691 1 95.94 118 VAL B C 1
ATOM 3342 O O . VAL B 1 118 ? 6.984 24.375 6.512 1 95.94 118 VAL B O 1
ATOM 3345 N N . SER B 1 119 ? 7.918 24.094 4.508 1 97.31 119 SER B N 1
ATOM 3346 C CA . SER B 1 119 ? 7.836 25.484 4.078 1 97.31 119 SER B CA 1
ATOM 3347 C C . SER B 1 119 ? 6.43 25.844 3.602 1 97.31 119 SER B C 1
ATOM 3349 O O . SER B 1 119 ? 5.598 24.953 3.396 1 97.31 119 SER B O 1
ATOM 3351 N N . VAL B 1 120 ? 6.195 27.094 3.445 1 97.62 120 VAL B N 1
ATOM 3352 C CA . VAL B 1 120 ? 4.922 27.578 2.918 1 97.62 120 VAL B CA 1
ATOM 3353 C C . VAL B 1 120 ? 4.695 27.016 1.517 1 97.62 120 VAL B C 1
ATOM 3355 O O . VAL B 1 120 ? 3.604 26.547 1.201 1 97.62 120 VAL B O 1
ATOM 3358 N N . THR B 1 121 ? 5.77 27.047 0.748 1 98 121 THR B N 1
ATOM 3359 C CA . THR B 1 121 ? 5.691 26.578 -0.634 1 98 121 THR B CA 1
ATOM 3360 C C . THR B 1 121 ? 5.316 25.109 -0.691 1 98 121 THR B C 1
ATOM 3362 O O . THR B 1 121 ? 4.41 24.719 -1.43 1 98 121 THR B O 1
ATOM 3365 N N . LYS B 1 122 ? 5.969 24.375 0.088 1 98 122 LYS B N 1
ATOM 3366 C CA . LYS B 1 122 ? 5.68 22.938 0.117 1 98 122 LYS B CA 1
ATOM 3367 C C . LYS B 1 122 ? 4.281 22.672 0.667 1 98 122 LYS B C 1
ATOM 3369 O O . LYS B 1 122 ? 3.572 21.797 0.172 1 98 122 LYS B O 1
ATOM 3374 N N . THR B 1 123 ? 3.9 23.438 1.616 1 98.69 123 THR B N 1
ATOM 3375 C CA . THR B 1 123 ? 2.578 23.281 2.211 1 98.69 123 THR B CA 1
ATOM 3376 C C . THR B 1 123 ? 1.486 23.5 1.166 1 98.69 123 THR B C 1
ATOM 3378 O O . THR B 1 123 ? 0.597 22.656 1.008 1 98.69 123 THR B O 1
ATOM 3381 N N . VAL B 1 124 ? 1.565 24.516 0.46 1 98.75 124 VAL B N 1
ATOM 3382 C CA . VAL B 1 124 ? 0.564 24.844 -0.546 1 98.75 124 VAL B CA 1
ATOM 3383 C C . VAL B 1 124 ? 0.575 23.797 -1.657 1 98.75 124 VAL B C 1
ATOM 3385 O O . VAL B 1 124 ? -0.479 23.297 -2.059 1 98.75 124 VAL B O 1
ATOM 3388 N N . ALA B 1 125 ? 1.749 23.453 -2.094 1 98.81 125 ALA B N 1
ATOM 3389 C CA . ALA B 1 125 ? 1.875 22.469 -3.174 1 98.81 125 ALA B CA 1
ATOM 3390 C C . ALA B 1 125 ? 1.321 21.109 -2.752 1 98.81 125 ALA B C 1
ATOM 3392 O O . ALA B 1 125 ? 0.63 20.453 -3.527 1 98.81 125 ALA B O 1
ATOM 3393 N N . TYR B 1 126 ? 1.659 20.703 -1.521 1 98.88 126 TYR B N 1
ATOM 3394 C CA . TYR B 1 126 ? 1.166 19.438 -1.008 1 98.88 126 TYR B CA 1
ATOM 3395 C C . TYR B 1 126 ? -0.356 19.422 -0.948 1 98.88 126 TYR B C 1
ATOM 3397 O O . TYR B 1 126 ? -0.995 18.469 -1.4 1 98.88 126 TYR B O 1
ATOM 3405 N N . ILE B 1 127 ? -0.921 20.484 -0.434 1 98.94 127 ILE B N 1
ATOM 3406 C CA . ILE B 1 127 ? -2.369 20.531 -0.259 1 98.94 127 ILE B CA 1
ATOM 3407 C C . ILE B 1 127 ? -3.057 20.469 -1.62 1 98.94 127 ILE B C 1
ATOM 3409 O O . ILE B 1 127 ? -4.02 19.703 -1.798 1 98.94 127 ILE B O 1
ATOM 3413 N N . ILE B 1 128 ? -2.576 21.156 -2.588 1 98.94 128 ILE B N 1
ATOM 3414 C CA . ILE B 1 128 ? -3.135 21.141 -3.936 1 98.94 128 ILE B CA 1
ATOM 3415 C C . ILE B 1 128 ? -3.004 19.734 -4.52 1 98.94 128 ILE B C 1
ATOM 3417 O O . ILE B 1 128 ? -3.957 19.203 -5.094 1 98.94 128 ILE B O 1
ATOM 3421 N N . ALA B 1 129 ? -1.83 19.141 -4.359 1 98.94 129 ALA B N 1
ATOM 3422 C CA . ALA B 1 129 ? -1.576 17.797 -4.871 1 98.94 129 ALA B CA 1
ATOM 3423 C C . ALA B 1 129 ? -2.477 16.781 -4.191 1 98.94 129 ALA B C 1
ATOM 3425 O O . ALA B 1 129 ? -3.025 15.891 -4.848 1 98.94 129 ALA B O 1
ATOM 3426 N N . GLN B 1 130 ? -2.631 16.891 -2.92 1 98.94 130 GLN B N 1
ATOM 3427 C CA . GLN B 1 130 ? -3.473 15.984 -2.154 1 98.94 130 GLN B CA 1
ATOM 3428 C C . GLN B 1 130 ? -4.93 16.078 -2.596 1 98.94 130 GLN B C 1
ATOM 3430 O O . GLN B 1 130 ? -5.586 15.055 -2.811 1 98.94 130 GLN B O 1
ATOM 3435 N N . CYS B 1 131 ? -5.398 17.266 -2.729 1 98.94 131 CYS B N 1
ATOM 3436 C CA . CYS B 1 131 ? -6.77 17.469 -3.191 1 98.94 131 CYS B CA 1
ATOM 3437 C C . CYS B 1 131 ? -6.957 16.922 -4.598 1 98.94 131 CYS B C 1
ATOM 3439 O O . CYS B 1 131 ? -7.941 16.234 -4.871 1 98.94 131 CYS B O 1
ATOM 3441 N N . GLY B 1 132 ? -6.047 17.266 -5.473 1 98.94 132 GLY B N 1
ATOM 3442 C CA . GLY B 1 132 ? -6.105 16.719 -6.816 1 98.94 132 GLY B CA 1
ATOM 3443 C C . GLY B 1 132 ? -6.062 15.195 -6.844 1 98.94 132 GLY B C 1
ATOM 3444 O O . GLY B 1 132 ? -6.812 14.562 -7.59 1 98.94 132 GLY B O 1
ATOM 3445 N N . GLY B 1 133 ? -5.141 14.578 -6.074 1 98.94 133 GLY B N 1
ATOM 3446 C CA . GLY B 1 133 ? -5.066 13.133 -5.965 1 98.94 133 GLY B CA 1
ATOM 3447 C C . GLY B 1 133 ? -6.348 12.508 -5.449 1 98.94 133 GLY B C 1
ATOM 3448 O O . GLY B 1 133 ? -6.773 11.461 -5.938 1 98.94 133 GLY B O 1
ATOM 3449 N N . SER B 1 134 ? -6.906 13.203 -4.508 1 98.94 134 SER B N 1
ATOM 3450 C CA . SER B 1 134 ? -8.164 12.727 -3.949 1 98.94 134 SER B CA 1
ATOM 3451 C C . SER B 1 134 ? -9.25 12.656 -5.012 1 98.94 134 SER B C 1
ATOM 3453 O O . SER B 1 134 ? -9.953 11.648 -5.133 1 98.94 134 SER B O 1
ATOM 3455 N N . VAL B 1 135 ? -9.391 13.68 -5.766 1 98.94 135 VAL B N 1
ATOM 3456 C CA . VAL B 1 135 ? -10.398 13.727 -6.816 1 98.94 135 VAL B CA 1
ATOM 3457 C C . VAL B 1 135 ? -10.078 12.688 -7.887 1 98.94 135 VAL B C 1
ATOM 3459 O O . VAL B 1 135 ? -10.969 11.969 -8.352 1 98.94 135 VAL B O 1
ATOM 3462 N N . ALA B 1 136 ? -8.852 12.547 -8.258 1 98.94 136 ALA B N 1
ATOM 3463 C CA . ALA B 1 136 ? -8.438 11.57 -9.266 1 98.94 136 ALA B CA 1
ATOM 3464 C C . ALA B 1 136 ? -8.703 10.141 -8.797 1 98.94 136 ALA B C 1
ATOM 3466 O O . ALA B 1 136 ? -9.188 9.312 -9.562 1 98.94 136 ALA B O 1
ATOM 3467 N N . GLY B 1 137 ? -8.328 9.844 -7.531 1 98.94 137 GLY B N 1
ATOM 3468 C CA . GLY B 1 137 ? -8.602 8.523 -6.977 1 98.94 137 GLY B CA 1
ATOM 3469 C C . GLY B 1 137 ? -10.086 8.195 -6.938 1 98.94 137 GLY B C 1
ATOM 3470 O O . GLY B 1 137 ? -10.477 7.066 -7.242 1 98.94 137 GLY B O 1
ATOM 3471 N N . ALA B 1 138 ? -10.867 9.211 -6.594 1 98.94 138 ALA B N 1
ATOM 3472 C CA . ALA B 1 138 ? -12.312 9.023 -6.562 1 98.94 138 ALA B CA 1
ATOM 3473 C C . ALA B 1 138 ? -12.859 8.773 -7.961 1 98.94 138 ALA B C 1
ATOM 3475 O O . ALA B 1 138 ? -13.727 7.91 -8.148 1 98.94 138 ALA B O 1
ATOM 3476 N N . ALA B 1 139 ? -12.375 9.516 -8.906 1 98.88 139 ALA B N 1
ATOM 3477 C CA . ALA B 1 139 ? -12.797 9.336 -10.289 1 98.88 139 ALA B CA 1
ATOM 3478 C C . ALA B 1 139 ? -12.422 7.945 -10.805 1 98.88 139 ALA B C 1
ATOM 3480 O O . ALA B 1 139 ? -13.211 7.289 -11.477 1 98.88 139 ALA B O 1
ATOM 3481 N N . LEU B 1 140 ? -11.242 7.539 -10.5 1 98.75 140 LEU B N 1
ATOM 3482 C CA . LEU B 1 140 ? -10.797 6.211 -10.906 1 98.75 140 LEU B CA 1
ATOM 3483 C C . LEU B 1 140 ? -11.672 5.129 -10.281 1 98.75 140 LEU B C 1
ATOM 3485 O O . LEU B 1 140 ? -12.086 4.188 -10.969 1 98.75 140 LEU B O 1
ATOM 3489 N N . THR B 1 141 ? -11.914 5.25 -9.023 1 98.69 141 THR B N 1
ATOM 3490 C CA . THR B 1 141 ? -12.789 4.301 -8.344 1 98.69 141 THR B CA 1
ATOM 3491 C C . THR B 1 141 ? -14.172 4.285 -8.984 1 98.69 141 THR B C 1
ATOM 3493 O O . THR B 1 141 ? -14.742 3.215 -9.219 1 98.69 141 THR B O 1
ATOM 3496 N N . TRP B 1 142 ? -14.648 5.457 -9.336 1 98.25 142 TRP B N 1
ATOM 3497 C CA . TRP B 1 142 ? -15.969 5.629 -9.938 1 98.25 142 TRP B CA 1
ATOM 3498 C C . TRP B 1 142 ? -16.062 4.879 -11.266 1 98.25 142 TRP B C 1
ATOM 3500 O O . TRP B 1 142 ? -17.078 4.258 -11.562 1 98.25 142 TRP B O 1
ATOM 3510 N N . VAL B 1 143 ? -15.016 4.832 -12.008 1 98.06 143 VAL B N 1
ATOM 3511 C CA . VAL B 1 143 ? -15.047 4.238 -13.336 1 98.06 143 VAL B CA 1
ATOM 3512 C C . VAL B 1 143 ? -14.82 2.73 -13.234 1 98.06 143 VAL B C 1
ATOM 3514 O O . VAL B 1 143 ? -15.336 1.962 -14.055 1 98.06 143 VAL B O 1
ATOM 3517 N N . LEU B 1 144 ? -14.148 2.26 -12.266 1 98.19 144 LEU B N 1
ATOM 3518 C CA . LEU B 1 144 ? -13.75 0.859 -12.18 1 98.19 144 LEU B CA 1
ATOM 3519 C C . LEU B 1 144 ? -14.828 0.03 -11.484 1 98.19 144 LEU B C 1
ATOM 3521 O O . LEU B 1 144 ? -14.875 -1.191 -11.648 1 98.19 144 LEU B O 1
ATOM 3525 N N . VAL B 1 145 ? -15.648 0.667 -10.688 1 97.94 145 VAL B N 1
ATOM 3526 C CA . VAL B 1 145 ? -16.609 -0.044 -9.844 1 97.94 145 VAL B CA 1
ATOM 3527 C C . VAL B 1 145 ? -17.969 -0.07 -10.523 1 97.94 145 VAL B C 1
ATOM 3529 O O . VAL B 1 145 ? -18.391 0.917 -11.133 1 97.94 145 VAL B O 1
ATOM 3532 N N . PRO B 1 146 ? -18.688 -1.194 -10.43 1 97.81 146 PRO B N 1
ATOM 3533 C CA . PRO B 1 146 ? -20.047 -1.23 -10.984 1 97.81 146 PRO B CA 1
ATOM 3534 C C . PRO B 1 146 ? -20.922 -0.088 -10.477 1 97.81 146 PRO B C 1
ATOM 3536 O O . PRO B 1 146 ? -20.859 0.263 -9.297 1 97.81 146 PRO B O 1
ATOM 3539 N N . ARG B 1 147 ? -21.688 0.375 -11.359 1 96.81 147 ARG B N 1
ATOM 3540 C CA . ARG B 1 147 ? -22.531 1.519 -11.039 1 96.81 147 ARG B CA 1
ATOM 3541 C C . ARG B 1 147 ? -23.406 1.229 -9.82 1 96.81 147 ARG B C 1
ATOM 3543 O O . ARG B 1 147 ? -23.562 2.08 -8.945 1 96.81 147 ARG B O 1
ATOM 3550 N N . ALA B 1 148 ? -23.891 -0.02 -9.719 1 97.19 148 ALA B N 1
ATOM 3551 C CA . ALA B 1 148 ? -24.828 -0.393 -8.664 1 97.19 148 ALA B CA 1
ATOM 3552 C C . ALA B 1 148 ? -24.141 -0.412 -7.301 1 97.19 148 ALA B C 1
ATOM 3554 O O . ALA B 1 148 ? -24.812 -0.402 -6.266 1 97.19 148 ALA B O 1
ATOM 3555 N N . TRP B 1 149 ? -22.797 -0.427 -7.32 1 98.06 149 TRP B N 1
ATOM 3556 C CA . TRP B 1 149 ? -22.078 -0.571 -6.059 1 98.06 149 TRP B CA 1
ATOM 3557 C C . TRP B 1 149 ? -21.547 0.777 -5.574 1 98.06 149 TRP B C 1
ATOM 3559 O O . TRP B 1 149 ? -21.062 0.894 -4.445 1 98.06 149 TRP B O 1
ATOM 3569 N N . ARG B 1 150 ? -21.641 1.867 -6.266 1 97.94 150 ARG B N 1
ATOM 3570 C CA . ARG B 1 150 ? -20.906 3.107 -6.039 1 97.94 150 ARG B CA 1
ATOM 3571 C C . ARG B 1 150 ? -21.453 3.852 -4.82 1 97.94 150 ARG B C 1
ATOM 3573 O O . ARG B 1 150 ? -20.688 4.418 -4.043 1 97.94 150 ARG B O 1
ATOM 3580 N N . GLY B 1 151 ? -22.891 3.885 -4.699 1 97.06 151 GLY B N 1
ATOM 3581 C CA . GLY B 1 151 ? -23.484 4.719 -3.664 1 97.06 151 GLY B CA 1
ATOM 3582 C C . GLY B 1 151 ? -22.938 6.137 -3.66 1 97.06 151 GLY B C 1
ATOM 3583 O O . GLY B 1 151 ? -22.906 6.797 -4.703 1 97.06 151 GLY B O 1
ATOM 3584 N N . ASN B 1 152 ? -22.609 6.598 -2.494 1 97.69 152 ASN B N 1
ATOM 3585 C CA . ASN B 1 152 ? -22 7.926 -2.402 1 97.69 152 ASN B CA 1
ATOM 3586 C C . ASN B 1 152 ? -20.469 7.848 -2.381 1 97.69 152 ASN B C 1
ATOM 3588 O O . ASN B 1 152 ? -19.812 8.766 -1.893 1 97.69 152 ASN B O 1
ATOM 3592 N N . LEU B 1 153 ? -19.938 6.68 -2.748 1 98.44 153 LEU B N 1
ATOM 3593 C CA . LEU B 1 153 ? -18.5 6.418 -2.83 1 98.44 153 LEU B CA 1
ATOM 3594 C C . LEU B 1 153 ? -17.844 6.578 -1.466 1 98.44 153 LEU B C 1
ATOM 3596 O O . LEU B 1 153 ? -16.766 7.172 -1.358 1 98.44 153 LEU B O 1
ATOM 3600 N N . ALA B 1 154 ? -18.578 6.156 -0.427 1 98.06 154 ALA B N 1
ATOM 3601 C CA . ALA B 1 154 ? -18.094 6.191 0.948 1 98.06 154 ALA B CA 1
ATOM 3602 C C . ALA B 1 154 ? -17.703 7.609 1.354 1 98.06 154 ALA B C 1
ATOM 3604 O O . ALA B 1 154 ? -16.688 7.816 2.033 1 98.06 154 ALA B O 1
ATOM 3605 N N . SER B 1 155 ? -18.469 8.562 0.926 1 98.44 155 SER B N 1
ATOM 3606 C CA . SER B 1 155 ? -18.297 9.93 1.402 1 98.44 155 SER B CA 1
ATOM 3607 C C . SER B 1 155 ? -18.484 10.016 2.914 1 98.44 155 SER B C 1
ATOM 3609 O O . SER B 1 155 ? -19.297 9.289 3.49 1 98.44 155 SER B O 1
ATOM 3611 N N . THR B 1 156 ? -17.734 10.898 3.518 1 97.88 156 THR B N 1
ATOM 3612 C CA . THR B 1 156 ? -17.875 11.086 4.957 1 97.88 156 THR B CA 1
ATOM 3613 C C . THR B 1 156 ? -19.094 11.945 5.277 1 97.88 156 THR B C 1
ATOM 3615 O O . THR B 1 156 ? -19.266 13.039 4.727 1 97.88 156 THR B O 1
ATOM 3618 N N . THR B 1 157 ? -19.922 11.414 6.133 1 97.62 157 THR B N 1
ATOM 3619 C CA . THR B 1 157 ? -21.156 12.102 6.555 1 97.62 157 THR B CA 1
ATOM 3620 C C . THR B 1 157 ? -21.375 11.914 8.047 1 97.62 157 THR B C 1
ATOM 3622 O O . THR B 1 157 ? -20.844 10.992 8.656 1 97.62 157 THR B O 1
ATOM 3625 N N . PHE B 1 158 ? -22.188 12.797 8.586 1 98.06 158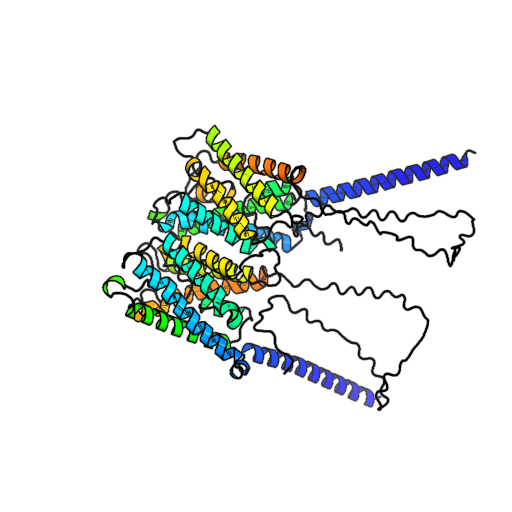 PHE B N 1
ATOM 3626 C CA . PHE B 1 158 ? -22.609 12.664 9.977 1 98.06 158 PHE B CA 1
ATOM 3627 C C . PHE B 1 158 ? -23.672 11.586 10.117 1 98.06 158 PHE B C 1
ATOM 3629 O O . PHE B 1 158 ? -24.562 11.453 9.266 1 98.06 158 PHE B O 1
ATOM 3636 N N . SER B 1 159 ? -23.578 10.844 11.25 1 97.56 159 SER B N 1
ATOM 3637 C CA . SER B 1 159 ? -24.766 10.102 11.672 1 97.56 159 SER B CA 1
ATOM 3638 C C . SER B 1 159 ? -25.953 11.031 11.883 1 97.56 159 SER B C 1
ATOM 3640 O O . SER B 1 159 ? -25.797 12.172 12.32 1 97.56 159 SER B O 1
ATOM 3642 N N . ASP B 1 160 ? -27.094 10.5 11.656 1 96.56 160 ASP B N 1
ATOM 3643 C CA . ASP B 1 160 ? -28.312 11.281 11.828 1 96.56 160 ASP B CA 1
ATOM 3644 C C . ASP B 1 160 ? -28.578 11.57 13.305 1 96.56 160 ASP B C 1
ATOM 3646 O O . ASP B 1 160 ? -29.406 12.414 13.641 1 96.56 160 ASP B O 1
ATOM 3650 N N . GLU B 1 161 ? -27.828 10.984 14.117 1 97.75 161 GLU B N 1
ATOM 3651 C CA . GLU B 1 161 ? -28.125 11.023 15.547 1 97.75 161 GLU B CA 1
ATOM 3652 C C . GLU B 1 161 ? -27.234 12.023 16.266 1 97.75 161 GLU B C 1
ATOM 3654 O O . GLU B 1 161 ? -27.266 12.117 17.5 1 97.75 161 GLU B O 1
ATOM 3659 N N . ILE B 1 162 ? -26.406 12.781 15.5 1 98.12 162 ILE B N 1
ATOM 3660 C CA . ILE B 1 162 ? -25.516 13.711 16.203 1 98.12 162 ILE B CA 1
ATOM 3661 C C . ILE B 1 162 ? -25.781 15.133 15.703 1 98.12 162 ILE B C 1
ATOM 3663 O O . ILE B 1 162 ? -26.266 15.328 14.586 1 98.12 162 ILE B O 1
ATOM 3667 N N . THR B 1 163 ? -25.391 16.094 16.547 1 98.44 163 THR B N 1
ATOM 3668 C CA . THR B 1 163 ? -25.5 17.5 16.203 1 98.44 163 THR B CA 1
ATOM 3669 C C . THR B 1 163 ? -24.25 18 15.492 1 98.44 163 THR B C 1
ATOM 3671 O O . THR B 1 163 ? -23.234 17.297 15.453 1 98.44 163 THR B O 1
ATOM 3674 N N . LEU B 1 164 ? -24.344 19.156 14.953 1 98.44 164 LEU B N 1
ATOM 3675 C CA . LEU B 1 164 ? -23.234 19.812 14.273 1 98.44 164 LEU B CA 1
ATOM 3676 C C . LEU B 1 164 ? -22.047 20 15.227 1 98.44 164 LEU B C 1
ATOM 3678 O O . LEU B 1 164 ? -20.906 19.766 14.852 1 98.44 164 LEU B O 1
ATOM 3682 N N . ALA B 1 165 ? -22.359 20.438 16.422 1 98.56 165 ALA B N 1
ATOM 3683 C CA . ALA B 1 165 ? -21.312 20.672 17.422 1 98.56 165 ALA B CA 1
ATOM 3684 C C . ALA B 1 165 ? -20.609 19.375 17.797 1 98.56 165 ALA B C 1
ATOM 3686 O O . ALA B 1 165 ? -19.391 19.344 17.969 1 98.56 165 ALA B O 1
ATOM 3687 N N . GLN B 1 166 ? -21.422 18.328 17.938 1 98.69 166 GLN B N 1
ATOM 3688 C CA . GLN B 1 166 ? -20.844 17.031 18.25 1 98.69 166 GLN B CA 1
ATOM 3689 C C . GLN B 1 166 ? -19.953 16.531 17.109 1 98.69 166 GLN B C 1
ATOM 3691 O O . GLN B 1 166 ? -18.844 16.047 17.359 1 98.69 166 GLN B O 1
ATOM 3696 N N . GLY B 1 167 ? -20.422 16.688 15.867 1 98.75 167 GLY B N 1
ATOM 3697 C CA . GLY B 1 167 ? -19.625 16.281 14.719 1 98.75 167 GLY B CA 1
ATOM 3698 C C . GLY B 1 167 ? -18.312 17.031 14.602 1 98.75 167 GLY B C 1
ATOM 3699 O O . GLY B 1 167 ? -17.266 16.438 14.328 1 98.75 167 GLY B O 1
ATOM 3700 N N . PHE B 1 168 ? -18.375 18.297 14.867 1 98.81 168 PHE B N 1
ATOM 3701 C CA . PHE B 1 168 ? -17.188 19.125 14.844 1 98.81 168 PHE B CA 1
ATOM 3702 C C . PHE B 1 168 ? -16.172 18.656 15.883 1 98.81 168 PHE B C 1
ATOM 3704 O O . PHE B 1 168 ? -14.992 18.484 15.57 1 98.81 168 PHE B O 1
ATOM 3711 N N . ALA B 1 169 ? -16.641 18.438 17.078 1 98.88 169 ALA B N 1
ATOM 3712 C CA . ALA B 1 169 ? -15.773 18.031 18.188 1 98.88 169 ALA B CA 1
ATOM 3713 C C . ALA B 1 169 ? -15.156 16.672 17.906 1 98.88 169 ALA B C 1
ATOM 3715 O O . ALA B 1 169 ? -13.969 16.453 18.188 1 98.88 169 ALA B O 1
ATOM 3716 N N . VAL B 1 170 ? -15.922 15.758 17.391 1 98.88 170 VAL B N 1
ATOM 3717 C CA . VAL B 1 170 ? -15.453 14.406 17.109 1 98.88 170 VAL B CA 1
ATOM 3718 C C . VAL B 1 170 ? -14.336 14.453 16.078 1 98.88 170 VAL B C 1
ATOM 3720 O O . VAL B 1 170 ? -13.273 13.852 16.281 1 98.88 170 VAL B O 1
ATOM 3723 N N . GLU B 1 171 ? -14.523 15.188 14.992 1 98.88 171 GLU B N 1
ATOM 3724 C CA . GLU B 1 171 ? -13.5 15.297 13.953 1 98.88 171 GLU B CA 1
ATOM 3725 C C . GLU B 1 171 ? -12.25 16 14.477 1 98.88 171 GLU B C 1
ATOM 3727 O O . GLU B 1 171 ? -11.125 15.609 14.172 1 98.88 171 GLU B O 1
ATOM 3732 N N . ALA B 1 172 ? -12.461 17 15.32 1 98.94 172 ALA B N 1
ATOM 3733 C CA . ALA B 1 172 ? -11.328 17.75 15.875 1 98.94 172 ALA B CA 1
ATOM 3734 C C . ALA B 1 172 ? -10.523 16.875 16.828 1 98.94 172 ALA B C 1
ATOM 3736 O O . ALA B 1 172 ? -9.297 16.828 16.75 1 98.94 172 ALA B O 1
ATOM 3737 N N . ILE B 1 173 ? -11.203 16.172 17.734 1 98.94 173 ILE B N 1
ATOM 3738 C CA . ILE B 1 173 ? -10.547 15.344 18.734 1 98.94 173 ILE B CA 1
ATOM 3739 C C . ILE B 1 173 ? -9.852 14.164 18.062 1 98.94 173 ILE B C 1
ATOM 3741 O O . ILE B 1 173 ? -8.711 13.828 18.406 1 98.94 173 ILE B O 1
ATOM 3745 N N . SER B 1 174 ? -10.523 13.578 17.094 1 98.94 174 SER B N 1
ATOM 3746 C CA . SER B 1 174 ? -9.914 12.453 16.391 1 98.94 174 SER B CA 1
ATOM 3747 C C . SER B 1 174 ? -8.664 12.883 15.625 1 98.94 174 SER B C 1
ATOM 3749 O O . SER B 1 174 ? -7.656 12.18 15.625 1 98.94 174 SER B O 1
ATOM 3751 N N . THR B 1 175 ? -8.727 14.047 15 1 98.94 175 THR B N 1
ATOM 3752 C CA . THR B 1 175 ? -7.551 14.539 14.289 1 98.94 175 THR B CA 1
ATOM 3753 C C . THR B 1 175 ? -6.445 14.93 15.273 1 98.94 175 THR B C 1
ATOM 3755 O O . THR B 1 175 ? -5.27 14.641 15.031 1 98.94 175 THR B O 1
ATOM 3758 N N . PHE B 1 176 ? -6.863 15.523 16.359 1 98.88 176 PHE B N 1
ATOM 3759 C CA . PHE B 1 176 ? -5.918 15.883 17.422 1 98.88 176 PHE B CA 1
ATOM 3760 C C . PHE B 1 176 ? -5.133 14.664 17.875 1 98.88 176 PHE B C 1
ATOM 3762 O O . PHE B 1 176 ? -3.902 14.688 17.938 1 98.88 176 PHE B O 1
ATOM 3769 N N . THR B 1 177 ? -5.797 13.617 18.188 1 98.88 177 THR B N 1
ATOM 3770 C CA . THR B 1 177 ? -5.152 12.422 18.719 1 98.88 177 THR B CA 1
ATOM 3771 C C . THR B 1 177 ? -4.363 11.703 17.625 1 98.88 177 THR B C 1
ATOM 3773 O O . THR B 1 177 ? -3.312 11.117 17.906 1 98.88 177 THR B O 1
ATOM 3776 N N . MET B 1 178 ? -4.848 11.719 16.375 1 98.75 178 MET B N 1
ATOM 3777 C CA . MET B 1 178 ? -4.09 11.148 15.266 1 98.75 178 MET B CA 1
ATOM 3778 C C . MET B 1 178 ? -2.746 11.852 15.102 1 98.75 178 MET B C 1
ATOM 3780 O O . MET B 1 178 ? -1.703 11.195 15.039 1 98.75 178 MET B O 1
ATOM 3784 N N . ILE B 1 179 ? -2.791 13.18 15.125 1 98.75 179 ILE B N 1
ATOM 3785 C CA . ILE B 1 179 ? -1.59 13.984 14.914 1 98.75 179 ILE B CA 1
ATOM 3786 C C . ILE B 1 179 ? -0.634 13.797 16.094 1 98.75 179 ILE B C 1
ATOM 3788 O O . ILE B 1 179 ? 0.581 13.703 15.906 1 98.75 179 ILE B O 1
ATOM 3792 N N . LEU B 1 180 ? -1.176 13.727 17.312 1 98.44 180 LEU B N 1
ATOM 3793 C CA . LEU B 1 180 ? -0.339 13.469 18.484 1 98.44 180 LEU B CA 1
ATOM 3794 C C . LEU B 1 180 ? 0.427 12.164 18.328 1 98.44 180 LEU B C 1
ATOM 3796 O O . LEU B 1 180 ? 1.63 12.102 18.594 1 98.44 180 LEU B O 1
ATOM 3800 N N . GLY B 1 181 ? -0.221 11.156 17.891 1 98.12 181 GLY B N 1
ATOM 3801 C CA . GLY B 1 181 ? 0.419 9.875 17.656 1 98.12 181 GLY B CA 1
ATOM 3802 C C . GLY B 1 181 ? 1.454 9.906 16.562 1 98.12 181 GLY B C 1
ATOM 3803 O O . GLY B 1 181 ? 2.525 9.312 16.672 1 98.12 181 GLY B O 1
ATOM 3804 N N . ILE B 1 182 ? 1.129 10.57 15.438 1 97.31 182 ILE B N 1
ATOM 3805 C CA . ILE B 1 182 ? 2.035 10.664 14.297 1 97.31 182 ILE B CA 1
ATOM 3806 C C . ILE B 1 182 ? 3.316 11.391 14.719 1 97.31 182 ILE B C 1
ATOM 3808 O O . ILE B 1 182 ? 4.422 10.922 14.43 1 97.31 182 ILE B O 1
ATOM 3812 N N . PHE B 1 183 ? 3.174 12.492 15.461 1 96.12 183 PHE B N 1
ATOM 3813 C CA . PHE B 1 183 ? 4.348 13.234 15.914 1 96.12 183 PHE B CA 1
ATOM 3814 C C . PHE B 1 183 ? 5.168 12.406 16.891 1 96.12 183 PHE B C 1
ATOM 3816 O O . PHE B 1 183 ? 6.395 12.359 16.797 1 96.12 183 PHE B O 1
ATOM 3823 N N . ALA B 1 184 ? 4.504 11.734 17.781 1 95.88 184 ALA B N 1
ATOM 3824 C CA . ALA B 1 184 ? 5.203 10.922 18.781 1 95.88 184 ALA B CA 1
ATOM 3825 C C . ALA B 1 184 ? 5.984 9.797 18.109 1 95.88 184 ALA B C 1
ATOM 3827 O O . ALA B 1 184 ? 7.098 9.469 18.516 1 95.88 184 ALA B O 1
ATOM 3828 N N . SER B 1 185 ? 5.449 9.242 17.062 1 93.25 185 SER B N 1
ATOM 3829 C CA . SER B 1 185 ? 6.082 8.109 16.406 1 93.25 185 SER B CA 1
ATOM 3830 C C . SER B 1 185 ? 7.176 8.578 15.445 1 93.25 185 SER B C 1
ATOM 3832 O O . SER B 1 185 ? 8.047 7.793 15.062 1 93.25 185 SER B O 1
ATOM 3834 N N . SER B 1 186 ? 7.098 9.844 15.109 1 90.44 186 SER B N 1
ATOM 3835 C CA . SER B 1 186 ? 8.055 10.383 14.141 1 90.44 186 SER B CA 1
ATOM 3836 C C . SER B 1 186 ? 9.18 11.141 14.836 1 90.44 186 SER B C 1
ATOM 3838 O O . SER B 1 186 ? 10.055 11.703 14.18 1 90.44 186 SER B O 1
ATOM 3840 N N . ASP B 1 187 ? 9.102 11.219 16.188 1 90.38 187 ASP B N 1
ATOM 3841 C CA . ASP B 1 187 ? 10.133 11.914 16.953 1 90.38 187 ASP B CA 1
ATOM 3842 C C . ASP B 1 187 ? 11.461 11.172 16.875 1 90.38 187 ASP B C 1
ATOM 3844 O O . ASP B 1 187 ? 11.641 10.141 17.547 1 90.38 187 ASP B O 1
ATOM 3848 N N . GLN B 1 188 ? 12.359 11.609 16.156 1 85.62 188 GLN B N 1
ATOM 3849 C CA . GLN B 1 188 ? 13.609 10.93 15.828 1 85.62 188 GLN B CA 1
ATOM 3850 C C . GLN B 1 188 ? 14.5 10.781 17.062 1 85.62 188 GLN B C 1
ATOM 3852 O O . GLN B 1 188 ? 15.453 10 17.062 1 85.62 188 GLN B O 1
ATOM 3857 N N . TYR B 1 189 ? 14.234 11.547 18.031 1 86.38 189 TYR B N 1
ATOM 3858 C CA . TYR B 1 189 ? 15.094 11.5 19.203 1 86.38 189 TYR B CA 1
ATOM 3859 C C . TYR B 1 189 ? 14.57 10.5 20.234 1 86.38 189 TYR B C 1
ATOM 3861 O O . TYR B 1 189 ? 15.242 10.211 21.219 1 86.38 189 TYR B O 1
ATOM 3869 N N . ARG B 1 190 ? 13.391 10.078 19.922 1 87.06 190 ARG B N 1
ATOM 3870 C CA . ARG B 1 190 ? 12.891 9 20.781 1 87.06 190 ARG B CA 1
ATOM 3871 C C . ARG B 1 190 ? 13.539 7.668 20.406 1 87.06 190 ARG B C 1
ATOM 3873 O O . ARG B 1 190 ? 13.742 7.375 19.234 1 87.06 190 ARG B O 1
ATOM 3880 N N . THR B 1 191 ? 13.883 6.895 21.391 1 82.25 191 THR B N 1
ATOM 3881 C CA . THR B 1 191 ? 14.539 5.613 21.156 1 82.25 191 THR B CA 1
ATOM 3882 C C . THR B 1 191 ? 13.711 4.465 21.734 1 82.25 191 THR B C 1
ATOM 3884 O O . THR B 1 191 ? 14.125 3.305 21.672 1 82.25 191 THR B O 1
ATOM 3887 N N . ASP B 1 192 ? 12.641 4.875 22.344 1 82.94 192 ASP B N 1
ATOM 3888 C CA . ASP B 1 192 ? 11.828 3.865 23.016 1 82.94 192 ASP B CA 1
ATOM 3889 C C . ASP B 1 192 ? 10.875 3.186 22.047 1 82.94 192 ASP B C 1
ATOM 3891 O O . ASP B 1 192 ? 10.211 2.209 22.391 1 82.94 192 ASP B O 1
ATOM 3895 N N . HIS B 1 193 ? 10.922 3.893 20.828 1 75.88 193 HIS B N 1
ATOM 3896 C CA . HIS B 1 193 ? 10.062 3.293 19.812 1 75.88 193 HIS B CA 1
ATOM 3897 C C . HIS B 1 193 ? 10.836 2.312 18.938 1 75.88 193 HIS B C 1
ATOM 3899 O O . HIS B 1 193 ? 12.039 2.482 18.734 1 75.88 193 HIS B O 1
ATOM 3905 N N . ALA B 1 194 ? 10.367 1.082 18.797 1 79.75 194 ALA B N 1
ATOM 3906 C CA . ALA B 1 194 ? 10.836 0.09 17.828 1 79.75 194 ALA B CA 1
ATOM 3907 C C . ALA B 1 194 ? 9.711 -0.338 16.891 1 79.75 194 ALA B C 1
ATOM 3909 O O . ALA B 1 194 ? 8.609 0.214 16.938 1 79.75 194 ALA B O 1
ATOM 3910 N N . GLY B 1 195 ? 10.078 -0.826 15.891 1 87.56 195 GLY B N 1
ATOM 3911 C CA . GLY B 1 195 ? 9.07 -1.413 15.023 1 87.56 195 GLY B CA 1
ATOM 3912 C C . GLY B 1 195 ? 8.82 -0.6 13.766 1 87.56 195 GLY B C 1
ATOM 3913 O O . GLY B 1 195 ? 9.609 0.285 13.422 1 87.56 195 GLY B O 1
ATOM 3914 N N . SER B 1 196 ? 7.707 -0.877 13.156 1 92.62 196 SER B N 1
ATOM 3915 C CA . SER B 1 196 ? 7.383 -0.307 11.852 1 92.62 196 SER B CA 1
ATOM 3916 C C . SER B 1 196 ? 6.633 1.014 11.992 1 92.62 196 SER B C 1
ATOM 3918 O O . SER B 1 196 ? 5.496 1.039 12.477 1 92.62 196 SER B O 1
ATOM 3920 N N . LEU B 1 197 ? 7.25 2.119 11.625 1 93.44 197 LEU B N 1
ATOM 3921 C CA . LEU B 1 197 ? 6.582 3.416 11.633 1 93.44 197 LEU B CA 1
ATOM 3922 C C . LEU B 1 197 ? 5.324 3.385 10.766 1 93.44 197 LEU B C 1
ATOM 3924 O O . LEU B 1 197 ? 4.254 3.805 11.211 1 93.44 197 LEU B O 1
ATOM 3928 N N . PRO B 1 198 ? 5.418 2.818 9.523 1 96.69 198 PRO B N 1
ATOM 3929 C CA . PRO B 1 198 ? 4.215 2.787 8.688 1 96.69 198 PRO B CA 1
ATOM 3930 C C . PRO B 1 198 ? 3.059 2.037 9.344 1 96.69 198 PRO B C 1
ATOM 3932 O O . PRO B 1 198 ? 1.922 2.516 9.336 1 96.69 198 PRO B O 1
ATOM 3935 N N . LEU B 1 199 ? 3.336 0.875 9.961 1 96.56 199 LEU B N 1
ATOM 3936 C CA . LEU B 1 199 ? 2.285 0.111 10.625 1 96.56 199 LEU B CA 1
ATOM 3937 C C . LEU B 1 199 ? 1.727 0.876 11.82 1 96.56 199 LEU B C 1
ATOM 3939 O O . LEU B 1 199 ? 0.519 0.857 12.07 1 96.56 199 LEU B O 1
ATOM 3943 N N . THR B 1 200 ? 2.605 1.56 12.539 1 96.69 200 THR B N 1
ATOM 3944 C CA . THR B 1 200 ? 2.184 2.379 13.672 1 96.69 200 THR B CA 1
ATOM 3945 C C . THR B 1 200 ? 1.196 3.453 13.219 1 96.69 200 THR B C 1
ATOM 3947 O O . THR B 1 200 ? 0.133 3.615 13.82 1 96.69 200 THR B O 1
ATOM 3950 N N . VAL B 1 201 ? 1.506 4.129 12.156 1 97.62 201 VAL B N 1
ATOM 3951 C CA . VAL B 1 201 ? 0.65 5.203 11.664 1 97.62 201 VAL B CA 1
ATOM 3952 C C . VAL B 1 201 ? -0.695 4.633 11.227 1 97.62 201 VAL B C 1
ATOM 3954 O O . VAL B 1 201 ? -1.746 5.207 11.516 1 97.62 201 VAL B O 1
ATOM 3957 N N . GLY B 1 202 ? -0.652 3.492 10.562 1 98.56 202 GLY B N 1
ATOM 3958 C CA . GLY B 1 202 ? -1.896 2.832 10.195 1 98.56 202 GLY B CA 1
ATOM 3959 C C . GLY B 1 202 ? -2.764 2.496 11.398 1 98.56 202 GLY B C 1
ATOM 3960 O O . GLY B 1 202 ? -3.969 2.752 11.383 1 98.56 202 GLY B O 1
ATOM 3961 N N . LEU B 1 203 ? -2.174 2.002 12.43 1 98.06 203 LEU B N 1
ATOM 3962 C CA . LEU B 1 203 ? -2.93 1.568 13.594 1 98.06 203 LEU B CA 1
ATOM 3963 C C . LEU B 1 203 ? -3.408 2.766 14.406 1 98.06 203 LEU B C 1
ATOM 3965 O O . LEU B 1 203 ? -4.441 2.695 15.078 1 98.06 203 LEU B O 1
ATOM 3969 N N . ILE B 1 204 ? -2.738 3.842 14.359 1 98.44 204 ILE B N 1
ATOM 3970 C CA . ILE B 1 204 ? -3.232 5.098 14.914 1 98.44 204 ILE B CA 1
ATOM 3971 C C . ILE B 1 204 ? -4.535 5.492 14.219 1 98.44 204 ILE B C 1
ATOM 3973 O O . ILE B 1 204 ? -5.504 5.871 14.883 1 98.44 204 ILE B O 1
ATOM 3977 N N . VAL B 1 205 ? -4.555 5.387 12.93 1 98.75 205 VAL B N 1
ATOM 3978 C CA . VAL B 1 205 ? -5.762 5.684 12.172 1 98.75 205 VAL B CA 1
ATOM 3979 C C . VAL B 1 205 ? -6.879 4.727 12.578 1 98.75 205 VAL B C 1
ATOM 3981 O O . VAL B 1 205 ? -8.016 5.148 12.789 1 98.75 205 VAL B O 1
ATOM 3984 N N . TYR B 1 206 ? -6.566 3.436 12.742 1 98.81 206 TYR B N 1
ATOM 3985 C CA . TYR B 1 206 ? -7.559 2.459 13.188 1 98.81 206 TYR B CA 1
ATOM 3986 C C . TYR B 1 206 ? -8.227 2.906 14.477 1 98.81 206 TYR B C 1
ATOM 3988 O O . TYR B 1 206 ? -9.453 2.861 14.594 1 98.81 206 TYR B O 1
ATOM 3996 N N . THR B 1 207 ? -7.391 3.295 15.438 1 98.69 207 THR B N 1
ATOM 3997 C CA . THR B 1 207 ? -7.887 3.648 16.766 1 98.69 207 THR B CA 1
ATOM 3998 C C . THR B 1 207 ? -8.898 4.793 16.672 1 98.69 207 THR B C 1
ATOM 4000 O O . THR B 1 207 ? -9.898 4.797 17.391 1 98.69 207 THR B O 1
ATOM 4003 N N . GLN B 1 208 ? -8.664 5.746 15.797 1 98.81 208 GLN B N 1
ATOM 4004 C CA . GLN B 1 208 ? -9.578 6.879 15.688 1 98.81 208 GLN B CA 1
ATOM 4005 C C . GLN B 1 208 ? -10.883 6.473 15 1 98.81 208 GLN B C 1
ATOM 4007 O O . GLN B 1 208 ? -11.969 6.828 15.461 1 98.81 208 GLN B O 1
ATOM 4012 N N . VAL B 1 209 ? -10.758 5.73 13.961 1 98.75 209 VAL B N 1
ATOM 4013 C CA . VAL B 1 209 ? -11.945 5.328 13.219 1 98.75 209 VAL B CA 1
ATOM 4014 C C . VAL B 1 209 ? -12.812 4.418 14.086 1 98.75 209 VAL B C 1
ATOM 4016 O O . VAL B 1 209 ? -14.047 4.469 14.016 1 98.75 209 VAL B O 1
ATOM 4019 N N . ALA B 1 210 ? -12.211 3.643 14.938 1 98.38 210 ALA B N 1
ATOM 4020 C CA . ALA B 1 210 ? -12.93 2.688 15.781 1 98.38 210 ALA B CA 1
ATOM 4021 C C . ALA B 1 210 ? -13.938 3.398 16.672 1 98.38 210 ALA B C 1
ATOM 4023 O O . ALA B 1 210 ? -15.07 2.939 16.828 1 98.38 210 ALA B O 1
ATOM 4024 N N . TRP B 1 211 ? -13.656 4.539 17.219 1 98.19 211 TRP B N 1
ATOM 4025 C CA . TRP B 1 211 ? -14.594 5.164 18.141 1 98.19 211 TRP B CA 1
ATOM 4026 C C . TRP B 1 211 ? -15.422 6.234 17.438 1 98.19 211 TRP B C 1
ATOM 4028 O O . TRP B 1 211 ? -16.578 6.473 17.812 1 98.19 211 TRP B O 1
ATOM 4038 N N . ALA B 1 212 ? -14.883 6.777 16.375 1 98.62 212 ALA B N 1
ATOM 4039 C CA . ALA B 1 212 ? -15.508 7.977 15.82 1 98.62 212 ALA B CA 1
ATOM 4040 C C . ALA B 1 212 ? -16.141 7.691 14.461 1 98.62 212 ALA B C 1
ATOM 4042 O O . ALA B 1 212 ? -16.906 8.508 13.945 1 98.62 212 ALA B O 1
ATOM 4043 N N . GLY B 1 213 ? -15.875 6.562 13.898 1 98.25 213 GLY B N 1
ATOM 4044 C CA . GLY B 1 213 ? -16.281 6.254 12.531 1 98.25 213 GLY B CA 1
ATOM 4045 C C . GLY B 1 213 ? -17.781 6.305 12.328 1 98.25 213 GLY B C 1
ATOM 4046 O O . GLY B 1 213 ? -18.25 6.824 11.312 1 98.25 213 GLY B O 1
ATOM 4047 N N . HIS B 1 214 ? -18.516 5.758 13.25 1 97.62 214 HIS B N 1
ATOM 4048 C CA . HIS B 1 214 ? -19.969 5.715 13.086 1 97.62 214 HIS B CA 1
ATOM 4049 C C . HIS B 1 214 ? -20.594 7.094 13.297 1 97.62 214 HIS B C 1
ATOM 4051 O O . HIS B 1 214 ? -21.703 7.352 12.852 1 97.62 214 HIS B O 1
ATOM 4057 N N . LEU B 1 215 ? -19.922 7.961 13.953 1 98.25 215 LEU B N 1
ATOM 4058 C CA . LEU B 1 215 ? -20.453 9.281 14.273 1 98.25 215 LEU B CA 1
ATOM 4059 C C . LEU B 1 215 ? -20.281 10.242 13.102 1 98.25 215 LEU B C 1
ATOM 4061 O O . LEU B 1 215 ? -21.234 10.906 12.688 1 98.25 215 LEU B O 1
ATOM 4065 N N . THR B 1 216 ? -19.125 10.266 12.492 1 98.56 216 THR B N 1
ATOM 4066 C CA . THR B 1 216 ? -18.844 11.305 11.508 1 98.56 216 THR B CA 1
ATOM 4067 C C . THR B 1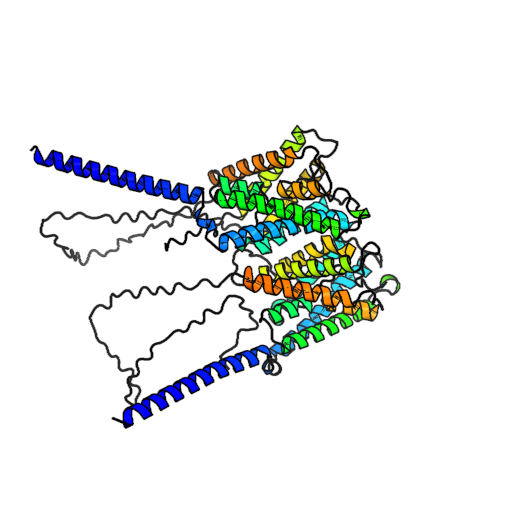 216 ? -18.203 10.711 10.258 1 98.56 216 THR B C 1
ATOM 4069 O O . THR B 1 216 ? -17.922 11.43 9.297 1 98.56 216 THR B O 1
ATOM 4072 N N . GLY B 1 217 ? -17.906 9.43 10.227 1 97.69 217 GLY B N 1
ATOM 4073 C CA . GLY B 1 217 ? -17.062 8.836 9.211 1 97.69 217 GLY B CA 1
ATOM 4074 C C . GLY B 1 217 ? -15.586 8.906 9.547 1 97.69 217 GLY B C 1
ATOM 4075 O O . GLY B 1 217 ? -14.773 8.188 8.953 1 97.69 217 GLY B O 1
ATOM 4076 N N . CYS B 1 218 ? -15.297 9.844 10.492 1 98.38 218 CYS B N 1
ATOM 4077 C CA . CYS B 1 218 ? -13.953 10.039 11.023 1 98.38 218 CYS B CA 1
ATOM 4078 C C . CYS B 1 218 ? -12.945 10.227 9.891 1 98.38 218 CYS B C 1
ATOM 4080 O O . CYS B 1 218 ? -12.008 9.445 9.758 1 98.38 218 CYS B O 1
ATOM 4082 N N . SER B 1 219 ? -13.094 11.297 9.156 1 98.38 219 SER B N 1
ATOM 4083 C CA . SER B 1 219 ? -12.227 11.57 8.008 1 98.38 219 SER B CA 1
ATOM 4084 C C . SER B 1 219 ? -10.82 11.961 8.461 1 98.38 219 SER B C 1
ATOM 4086 O O . SER B 1 219 ? -9.844 11.336 8.055 1 98.38 219 SER B O 1
ATOM 4088 N N . MET B 1 220 ? -10.82 12.961 9.383 1 98.75 220 MET B N 1
ATOM 4089 C CA . MET B 1 220 ? -9.578 13.523 9.906 1 98.75 220 MET B CA 1
ATOM 4090 C C . MET B 1 220 ? -8.734 14.125 8.789 1 98.75 220 MET B C 1
ATOM 4092 O O . MET B 1 220 ? -7.598 14.555 9.016 1 98.75 220 MET B O 1
ATOM 4096 N N . ASN B 1 221 ? -9.18 14.094 7.531 1 98.94 221 ASN B N 1
ATOM 4097 C CA . ASN B 1 221 ? -8.43 14.383 6.316 1 98.94 221 ASN B CA 1
ATOM 4098 C C . ASN B 1 221 ? -9.281 15.133 5.293 1 98.94 221 ASN B C 1
ATOM 4100 O O . ASN B 1 221 ? -10.07 14.523 4.57 1 98.94 221 ASN B O 1
ATOM 4104 N N . PRO B 1 222 ? -9.086 16.469 5.203 1 98.94 222 PRO B N 1
ATOM 4105 C CA . PRO B 1 222 ? -9.891 17.25 4.258 1 98.94 222 PRO B CA 1
ATOM 4106 C C . PRO B 1 222 ? -9.82 16.703 2.836 1 98.94 222 PRO B C 1
ATOM 4108 O O . PRO B 1 222 ? -10.836 16.672 2.131 1 98.94 222 PRO B O 1
ATOM 4111 N N . ALA B 1 223 ? -8.695 16.25 2.398 1 98.94 223 ALA B N 1
ATOM 4112 C CA . ALA B 1 223 ? -8.562 15.727 1.043 1 98.94 223 ALA B CA 1
ATOM 4113 C C . ALA B 1 223 ? -9.359 14.438 0.875 1 98.94 223 ALA B C 1
ATOM 4115 O O . ALA B 1 223 ? -10.039 14.25 -0.136 1 98.94 223 ALA B O 1
ATOM 4116 N N . ARG B 1 224 ? -9.297 13.531 1.887 1 98.81 224 ARG B N 1
ATOM 4117 C CA . ARG B 1 224 ? -10.07 12.289 1.853 1 98.81 224 ARG B CA 1
ATOM 4118 C C . ARG B 1 224 ? -11.555 12.578 1.686 1 98.81 224 ARG B C 1
ATOM 4120 O O . ARG B 1 224 ? -12.281 11.797 1.062 1 98.81 224 ARG B O 1
ATOM 4127 N N . THR B 1 225 ? -12.016 13.633 2.307 1 98.88 225 THR B N 1
ATOM 4128 C CA . THR B 1 225 ? -13.422 14.008 2.236 1 98.88 225 THR B CA 1
ATOM 4129 C C . THR B 1 225 ? -13.75 14.641 0.884 1 98.88 225 THR B C 1
ATOM 4131 O O . THR B 1 225 ? -14.828 14.406 0.33 1 98.88 225 THR B O 1
ATOM 4134 N N . LEU B 1 226 ? -12.859 15.32 0.302 1 98.94 226 LEU B N 1
ATOM 4135 C CA . LEU B 1 226 ? -13.117 16.125 -0.893 1 98.94 226 LEU B CA 1
ATOM 4136 C C . LEU B 1 226 ? -13.375 15.227 -2.1 1 98.94 226 LEU B C 1
ATOM 4138 O O . LEU B 1 226 ? -14.359 15.406 -2.811 1 98.94 226 LEU B O 1
ATOM 4142 N N . GLY B 1 227 ? -12.523 14.297 -2.375 1 98.88 227 GLY B N 1
ATOM 4143 C CA . GLY B 1 227 ? -12.586 13.5 -3.59 1 98.88 227 GLY B CA 1
ATOM 4144 C C . GLY B 1 227 ? -13.922 12.82 -3.793 1 98.88 227 GLY B C 1
ATOM 4145 O O . GLY B 1 227 ? -14.617 13.078 -4.781 1 98.88 227 GLY B O 1
ATOM 4146 N N . PRO B 1 228 ? -14.297 11.977 -2.832 1 98.88 228 PRO B N 1
ATOM 4147 C CA . PRO B 1 228 ? -15.594 11.305 -2.971 1 98.88 228 PRO B CA 1
ATOM 4148 C C . PRO B 1 228 ? -16.766 12.281 -3.049 1 98.88 228 PRO B C 1
ATOM 4150 O O . PRO B 1 228 ? -17.734 12.031 -3.766 1 98.88 228 PRO B O 1
ATOM 4153 N N . ALA B 1 229 ? -16.688 13.398 -2.305 1 98.88 229 ALA B N 1
ATOM 4154 C CA . ALA B 1 229 ? -17.75 14.391 -2.355 1 98.88 229 ALA B CA 1
ATOM 4155 C C . ALA B 1 229 ? -17.906 14.961 -3.764 1 98.88 229 ALA B C 1
ATOM 4157 O O . ALA B 1 229 ? -19.031 15.172 -4.234 1 98.88 229 ALA B O 1
ATOM 4158 N N . VAL B 1 230 ? -16.812 15.219 -4.414 1 98.88 230 VAL B N 1
ATOM 4159 C CA . VAL B 1 230 ? -16.844 15.766 -5.77 1 98.88 230 VAL B CA 1
ATOM 4160 C C . VAL B 1 230 ? -17.516 14.773 -6.715 1 98.88 230 VAL B C 1
ATOM 4162 O O . VAL B 1 230 ? -18.375 15.164 -7.516 1 98.88 230 VAL B O 1
ATOM 4165 N N . MET B 1 231 ? -17.203 13.492 -6.613 1 98.5 231 MET B N 1
ATOM 4166 C CA . MET B 1 231 ? -17.703 12.492 -7.547 1 98.5 231 MET B CA 1
ATOM 4167 C C . MET B 1 231 ? -19.156 12.125 -7.227 1 98.5 231 MET B C 1
ATOM 4169 O O . MET B 1 231 ? -19.969 11.93 -8.133 1 98.5 231 MET B O 1
ATOM 4173 N N . ALA B 1 232 ? -19.5 12.094 -5.953 1 98.25 232 ALA B N 1
ATOM 4174 C CA . ALA B 1 232 ? -20.797 11.57 -5.551 1 98.25 232 ALA B CA 1
ATOM 4175 C C . ALA B 1 232 ? -21.781 12.703 -5.246 1 98.25 232 ALA B C 1
ATOM 4177 O O . ALA B 1 232 ? -22.969 12.461 -5.066 1 98.25 232 ALA B O 1
ATOM 4178 N N . GLY B 1 233 ? -21.312 13.898 -5.133 1 98.38 233 GLY B N 1
ATOM 4179 C CA . GLY B 1 233 ? -22.156 15.047 -4.863 1 98.38 233 GLY B CA 1
ATOM 4180 C C . GLY B 1 233 ? -22.625 15.133 -3.42 1 98.38 233 GLY B C 1
ATOM 4181 O O . GLY B 1 233 ? -23.75 15.547 -3.141 1 98.38 233 GLY B O 1
ATOM 4182 N N . THR B 1 234 ? -21.797 14.664 -2.516 1 98.12 234 THR B N 1
ATOM 4183 C CA . THR B 1 234 ? -22.109 14.695 -1.094 1 98.12 234 THR B CA 1
ATOM 4184 C C . THR B 1 234 ? -21.422 15.867 -0.408 1 98.12 234 THR B C 1
ATOM 4186 O O . THR B 1 234 ? -20.234 15.797 -0.092 1 98.12 234 THR B O 1
ATOM 4189 N N . TRP B 1 235 ? -22.203 16.922 -0.012 1 98.31 235 TRP B N 1
ATOM 4190 C CA . TRP B 1 235 ? -21.562 18.156 0.42 1 98.31 235 TRP B CA 1
ATOM 4191 C C . TRP B 1 235 ? -22.078 18.594 1.789 1 98.31 235 TRP B C 1
ATOM 4193 O O . TRP B 1 235 ? -21.656 19.609 2.32 1 98.31 235 TRP B O 1
ATOM 4203 N N . ASP B 1 236 ? -22.953 17.75 2.422 1 96.81 236 ASP B N 1
ATOM 4204 C CA . ASP B 1 236 ? -23.5 18.109 3.725 1 96.81 236 ASP B CA 1
ATOM 4205 C C . ASP B 1 236 ? -22.391 18.281 4.762 1 96.81 236 ASP B C 1
ATOM 4207 O O . ASP B 1 236 ? -21.562 17.391 4.941 1 96.81 236 ASP B O 1
ATOM 4211 N N . ASN B 1 237 ? -22.422 19.422 5.441 1 97.81 237 ASN B N 1
ATOM 4212 C CA . ASN B 1 237 ? -21.469 19.766 6.504 1 97.81 237 ASN B CA 1
ATOM 4213 C C . ASN B 1 237 ? -20.031 19.641 6.031 1 97.81 237 ASN B C 1
ATOM 4215 O O . ASN B 1 237 ? -19.125 19.375 6.832 1 97.81 237 ASN B O 1
ATOM 4219 N N . HIS B 1 238 ? -19.781 19.797 4.789 1 98.62 238 HIS B N 1
ATOM 4220 C CA . HIS B 1 238 ? -18.453 19.562 4.207 1 98.62 238 HIS B CA 1
ATOM 4221 C C . HIS B 1 238 ? -17.406 20.453 4.852 1 98.62 238 HIS B C 1
ATOM 4223 O O . HIS B 1 238 ? -16.266 20.031 5.074 1 98.62 238 HIS B O 1
ATOM 4229 N N . TRP B 1 239 ? -17.812 21.688 5.203 1 98.69 239 TRP B N 1
ATOM 4230 C CA . TRP B 1 239 ? -16.859 22.625 5.781 1 98.69 239 TRP B CA 1
ATOM 4231 C C . TRP B 1 239 ? -16.312 22.125 7.109 1 98.69 239 TRP B C 1
ATOM 4233 O O . TRP B 1 239 ? -15.172 22.406 7.473 1 98.69 239 TRP B O 1
ATOM 4243 N N . VAL B 1 240 ? -17.078 21.344 7.852 1 98.88 240 VAL B N 1
ATOM 4244 C CA . VAL B 1 240 ? -16.641 20.797 9.133 1 98.88 240 VAL B CA 1
ATOM 4245 C C . VAL B 1 240 ? -15.469 19.844 8.922 1 98.88 240 VAL B C 1
ATOM 4247 O O . VAL B 1 240 ? -14.547 19.812 9.742 1 98.88 240 VAL B O 1
ATOM 4250 N N . TYR B 1 241 ? -15.445 19.156 7.805 1 98.88 241 TYR B N 1
ATOM 4251 C CA . TYR B 1 241 ? -14.414 18.172 7.516 1 98.88 241 TYR B CA 1
ATOM 4252 C C . TYR B 1 241 ? -13.125 18.844 7.062 1 98.88 241 TYR B C 1
ATOM 4254 O O . TYR B 1 241 ? -12.117 18.172 6.824 1 98.88 241 TYR B O 1
ATOM 4262 N N . TRP B 1 242 ? -13.117 20.141 6.984 1 98.88 242 TRP B N 1
ATOM 4263 C CA . TRP B 1 242 ? -11.906 20.922 6.777 1 98.88 242 TRP B CA 1
ATOM 4264 C C . TRP B 1 242 ? -11.477 21.609 8.062 1 98.88 242 TRP B C 1
ATOM 4266 O O . TRP B 1 242 ? -10.375 21.375 8.57 1 98.88 242 TRP B O 1
ATOM 4276 N N . VAL B 1 243 ? -12.344 22.297 8.641 1 98.88 243 VAL B N 1
ATOM 4277 C CA . VAL B 1 243 ? -12 23.188 9.742 1 98.88 243 VAL B CA 1
ATOM 4278 C C . VAL B 1 243 ? -11.68 22.375 10.992 1 98.88 243 VAL B C 1
ATOM 4280 O O . VAL B 1 243 ? -10.68 22.625 11.672 1 98.88 243 VAL B O 1
ATOM 4283 N N . ALA B 1 244 ? -12.508 21.422 11.32 1 98.94 244 ALA B N 1
ATOM 4284 C CA . ALA B 1 244 ? -12.336 20.656 12.555 1 98.94 244 ALA B CA 1
ATOM 4285 C C . ALA B 1 244 ? -11.008 19.906 12.562 1 98.94 244 ALA B C 1
ATOM 4287 O O . ALA B 1 244 ? -10.227 20.031 13.516 1 98.94 244 ALA B O 1
ATOM 4288 N N . PRO B 1 245 ? -10.703 19.234 11.469 1 98.94 245 PRO B N 1
ATOM 4289 C CA . PRO B 1 245 ? -9.398 18.547 11.469 1 98.94 245 PRO B CA 1
ATOM 4290 C C . PRO B 1 245 ? -8.227 19.531 11.547 1 98.94 245 PRO B C 1
ATOM 4292 O O . PRO B 1 245 ? -7.23 19.234 12.211 1 98.94 245 PRO B O 1
ATOM 4295 N N . LEU B 1 246 ? -8.336 20.641 10.859 1 98.88 246 LEU B N 1
ATOM 4296 C CA . LEU B 1 246 ? -7.254 21.625 10.891 1 98.88 246 LEU B CA 1
ATOM 4297 C C . LEU B 1 246 ? -7.039 22.156 12.297 1 98.88 246 LEU B C 1
ATOM 4299 O O . LEU B 1 246 ? -5.895 22.312 12.742 1 98.88 246 LEU B O 1
ATOM 4303 N N . VAL B 1 247 ? -8.094 22.375 12.992 1 98.88 247 VAL B N 1
ATOM 4304 C CA . VAL B 1 247 ? -8.023 22.828 14.375 1 98.88 247 VAL B CA 1
ATOM 4305 C C . VAL B 1 247 ? -7.344 21.766 15.242 1 98.88 247 VAL B C 1
ATOM 4307 O O . VAL B 1 247 ? -6.414 22.062 15.992 1 98.88 247 VAL B O 1
ATOM 4310 N N . GLY B 1 248 ? -7.82 20.531 15.125 1 98.94 248 GLY B N 1
ATOM 4311 C CA . GLY B 1 248 ? -7.211 19.438 15.867 1 98.94 248 GLY B CA 1
ATOM 4312 C C . GLY B 1 248 ? -5.742 19.25 15.547 1 98.94 248 GLY B C 1
ATOM 4313 O O . GLY B 1 248 ? -4.93 19.016 16.453 1 98.94 248 GLY B O 1
ATOM 4314 N N . ALA B 1 249 ? -5.422 19.422 14.297 1 98.94 249 ALA B N 1
ATOM 4315 C CA . ALA B 1 249 ? -4.059 19.172 13.836 1 98.94 249 ALA B CA 1
ATOM 4316 C C . ALA B 1 249 ? -3.1 20.234 14.383 1 98.94 249 ALA B C 1
ATOM 4318 O O . ALA B 1 249 ? -2.016 19.906 14.867 1 98.94 249 ALA B O 1
ATOM 4319 N N . VAL B 1 250 ? -3.463 21.469 14.281 1 98.75 250 VAL B N 1
ATOM 4320 C CA . VAL B 1 250 ? -2.627 22.562 14.758 1 98.75 250 VAL B CA 1
ATOM 4321 C C . VAL B 1 250 ? -2.412 22.438 16.266 1 98.75 250 VAL B C 1
ATOM 4323 O O . VAL B 1 250 ? -1.28 22.531 16.75 1 98.75 250 VAL B O 1
ATOM 4326 N N . ALA B 1 251 ? -3.467 22.156 16.984 1 98.81 251 ALA B N 1
ATOM 4327 C CA . ALA B 1 251 ? -3.375 22.031 18.438 1 98.81 251 ALA B CA 1
ATOM 4328 C C . ALA B 1 251 ? -2.449 20.891 18.828 1 98.81 251 ALA B C 1
ATOM 4330 O O . ALA B 1 251 ? -1.598 21.047 19.703 1 98.81 251 ALA B O 1
ATOM 4331 N N . ALA B 1 252 ? -2.566 19.797 18.203 1 98.81 252 ALA B N 1
ATOM 4332 C CA . ALA B 1 252 ? -1.769 18.625 18.547 1 98.81 252 ALA B CA 1
ATOM 4333 C C . ALA B 1 252 ? -0.301 18.844 18.188 1 98.81 252 ALA B C 1
ATOM 4335 O O . ALA B 1 252 ? 0.593 18.484 18.953 1 98.81 252 ALA B O 1
ATOM 4336 N N . GLY B 1 253 ? -0.071 19.391 16.938 1 98.25 253 GLY B N 1
ATOM 4337 C CA . GLY B 1 253 ? 1.299 19.656 16.531 1 98.25 253 GLY B CA 1
ATOM 4338 C C . GLY B 1 253 ? 2.043 20.562 17.484 1 98.25 253 GLY B C 1
ATOM 4339 O O . GLY B 1 253 ? 3.176 20.266 17.875 1 98.25 253 GLY B O 1
ATOM 4340 N N . LEU B 1 254 ? 1.396 21.562 17.875 1 97.94 254 LEU B N 1
ATOM 4341 C CA . LEU B 1 254 ? 2.021 22.516 18.781 1 97.94 254 LEU B CA 1
ATOM 4342 C C . LEU B 1 254 ? 2.201 21.906 20.172 1 97.94 254 LEU B C 1
ATOM 4344 O O . LEU B 1 254 ? 3.236 22.109 20.812 1 97.94 254 LEU B O 1
ATOM 4348 N N . LEU B 1 255 ? 1.165 21.203 20.609 1 97.75 255 LEU B N 1
ATOM 4349 C CA . LEU B 1 255 ? 1.279 20.562 21.922 1 97.75 255 LEU B CA 1
ATOM 4350 C C . LEU B 1 255 ? 2.463 19.594 21.938 1 97.75 255 LEU B C 1
ATOM 4352 O O . LEU B 1 255 ? 3.275 19.625 22.875 1 97.75 255 LEU B O 1
ATOM 4356 N N . TYR B 1 256 ? 2.598 18.75 20.953 1 97.25 256 TYR B N 1
ATOM 4357 C CA . TYR B 1 256 ? 3.676 17.766 20.953 1 97.25 256 TYR B CA 1
ATOM 4358 C C . TYR B 1 256 ? 5.035 18.453 20.859 1 97.25 256 TYR B C 1
ATOM 4360 O O . TYR B 1 256 ? 5.938 18.156 21.641 1 97.25 256 TYR B O 1
ATOM 4368 N N . GLN B 1 257 ? 5.188 19.359 19.938 1 95.44 257 GLN B N 1
ATOM 4369 C CA . GLN B 1 257 ? 6.473 19.984 19.656 1 95.44 257 GLN B CA 1
ATOM 4370 C C . GLN B 1 257 ? 6.988 20.766 20.875 1 95.44 257 GLN B C 1
ATOM 4372 O O . GLN B 1 257 ? 8.18 20.719 21.172 1 95.44 257 GLN B O 1
ATOM 4377 N N . HIS B 1 258 ? 6.121 21.391 21.625 1 94.75 258 HIS B N 1
ATOM 4378 C CA . HIS B 1 258 ? 6.598 22.312 22.625 1 94.75 258 HIS B CA 1
ATOM 4379 C C . HIS B 1 258 ? 6.508 21.719 24.031 1 94.75 258 HIS B C 1
ATOM 4381 O O . HIS B 1 258 ? 7.125 22.219 24.969 1 94.75 258 HIS B O 1
ATOM 4387 N N . VAL B 1 259 ? 5.719 20.656 24.125 1 95.75 259 VAL B N 1
ATOM 4388 C CA . VAL B 1 259 ? 5.516 20.141 25.484 1 95.75 259 VAL B CA 1
ATOM 4389 C C . VAL B 1 259 ? 6.031 18.703 25.578 1 95.75 259 VAL B C 1
ATOM 4391 O O . VAL B 1 259 ? 6.648 18.328 26.578 1 95.75 259 VAL B O 1
ATOM 4394 N N . LEU B 1 260 ? 5.906 17.875 24.516 1 95.38 260 LEU B N 1
ATOM 4395 C CA . LEU B 1 260 ? 6.105 16.438 24.672 1 95.38 260 LEU B CA 1
ATOM 4396 C C . LEU B 1 260 ? 7.367 15.977 23.938 1 95.38 260 LEU B C 1
ATOM 4398 O O . LEU B 1 260 ? 7.891 14.898 24.219 1 95.38 260 LEU B O 1
ATOM 4402 N N . ALA B 1 261 ? 7.809 16.719 23.078 1 92.56 261 ALA B N 1
ATOM 4403 C CA . ALA B 1 261 ? 8.906 16.297 22.219 1 92.56 261 ALA B CA 1
ATOM 4404 C C . ALA B 1 261 ? 10.172 16.031 23.016 1 92.56 261 ALA B C 1
ATOM 4406 O O . ALA B 1 261 ? 10.469 16.75 23.984 1 92.56 261 ALA B O 1
ATOM 4407 N N . GLU B 1 262 ? 10.883 15.016 22.625 1 86.62 262 GLU B N 1
ATOM 4408 C CA . GLU B 1 262 ? 12.172 14.703 23.234 1 86.62 262 GLU B CA 1
ATOM 4409 C C . GLU B 1 262 ? 13.258 15.648 22.719 1 86.62 262 GLU B C 1
ATOM 4411 O O . GLU B 1 262 ? 13.203 16.094 21.578 1 86.62 262 GLU B O 1
ATOM 4416 N N . SER B 1 263 ? 14.219 15.914 23.594 1 79.12 263 SER B N 1
ATOM 4417 C CA . SER B 1 263 ? 15.328 16.797 23.234 1 79.12 263 SER B CA 1
ATOM 4418 C C . SER B 1 263 ? 16.594 15.992 22.922 1 79.12 263 SER B C 1
ATOM 4420 O O . SER B 1 263 ? 16.797 14.914 23.469 1 79.12 263 SER B O 1
ATOM 4422 N N . PRO B 1 264 ? 17.219 16.484 21.891 1 69.12 264 PRO B N 1
ATOM 4423 C CA . PRO B 1 264 ? 18.484 15.789 21.641 1 69.12 264 PRO B CA 1
ATOM 4424 C C . PRO B 1 264 ? 19.375 15.711 22.875 1 69.12 264 PRO B C 1
ATOM 4426 O O . PRO B 1 264 ? 19.359 16.625 23.703 1 69.12 264 PRO B O 1
ATOM 4429 N N . LYS B 1 265 ? 19.828 14.484 23.156 1 57.22 265 LYS B N 1
ATOM 4430 C CA . LYS B 1 265 ? 20.75 14.352 24.281 1 57.22 265 LYS B CA 1
ATOM 4431 C C . LYS B 1 265 ? 21.906 15.336 24.156 1 57.22 265 LYS B C 1
ATOM 4433 O O . LYS B 1 265 ? 22.516 15.445 23.078 1 57.22 265 LYS B O 1
ATOM 4438 N N . ARG B 1 266 ? 21.922 16.312 24.844 1 49.75 266 ARG B N 1
ATOM 4439 C CA . ARG B 1 266 ? 23.109 17.156 24.922 1 49.75 266 ARG B CA 1
ATOM 4440 C C . ARG B 1 266 ? 24.375 16.312 25.047 1 49.75 266 ARG B C 1
ATOM 4442 O O . ARG B 1 266 ? 24.422 15.352 25.828 1 49.75 266 ARG B O 1
ATOM 4449 N N . ALA B 1 267 ? 25.031 16.141 24 1 46.41 267 ALA B N 1
ATOM 4450 C CA . ALA B 1 267 ? 26.359 15.586 24.234 1 46.41 267 ALA B CA 1
ATOM 4451 C C . ALA B 1 267 ? 26.984 16.172 25.484 1 46.41 267 ALA B C 1
ATOM 4453 O O . ALA B 1 267 ? 27.094 17.391 25.625 1 46.41 267 ALA B O 1
ATOM 4454 N N . ASP B 1 268 ? 26.656 15.57 26.578 1 40.16 268 ASP B N 1
ATOM 4455 C CA . ASP B 1 268 ? 27.531 15.953 27.688 1 40.16 268 ASP B CA 1
ATOM 4456 C C . ASP B 1 268 ? 28.984 16.031 27.234 1 40.16 268 ASP B C 1
ATOM 4458 O O . ASP B 1 268 ? 29.578 15.008 26.891 1 40.16 268 ASP B O 1
ATOM 4462 N N . LEU B 1 269 ? 29.25 16.906 26.391 1 38.06 269 LEU B N 1
ATOM 4463 C CA . LEU B 1 269 ? 30.656 17.219 26.188 1 38.06 269 LEU B CA 1
ATOM 4464 C C . LEU B 1 269 ? 31.375 17.375 27.516 1 38.06 269 LEU B C 1
ATOM 4466 O O . LEU B 1 269 ? 31.766 18.5 27.891 1 38.06 269 LEU B O 1
ATOM 4470 N N . SER B 1 270 ? 30.984 16.844 28.641 1 35.94 270 SER B N 1
ATOM 4471 C CA . SER B 1 270 ? 32 16.859 29.688 1 35.94 270 SER B CA 1
ATOM 4472 C C . SER B 1 270 ? 33.281 16.172 29.219 1 35.9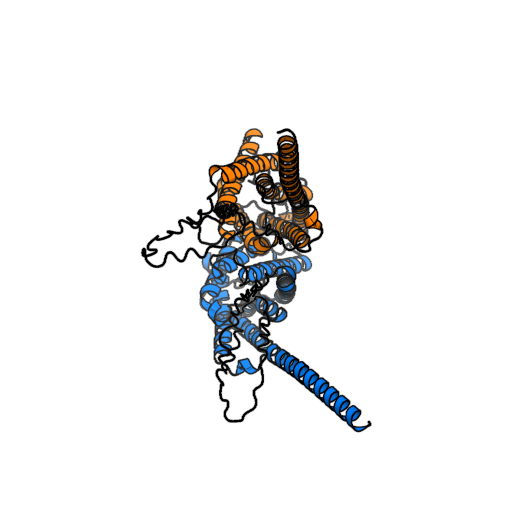4 270 SER B C 1
ATOM 4474 O O . SER B 1 270 ? 33.312 14.945 29.047 1 35.94 270 SER B O 1
ATOM 4476 N N . ILE B 1 271 ? 33.844 16.734 28.219 1 34.84 271 ILE B N 1
ATOM 4477 C CA . ILE B 1 271 ? 35.281 16.438 28.156 1 34.84 271 ILE B CA 1
ATOM 4478 C C . ILE B 1 271 ? 35.844 16.359 29.578 1 34.84 271 ILE B C 1
ATOM 4480 O O . ILE B 1 271 ? 35.844 17.359 30.312 1 34.84 271 ILE B O 1
ATOM 4484 N N . GLN B 1 272 ? 35.594 15.375 30.25 1 32.25 272 GLN B N 1
ATOM 4485 C CA . GLN B 1 272 ? 36.5 15.148 31.359 1 32.25 272 GLN B CA 1
ATOM 4486 C C . GLN B 1 272 ? 37.938 15.422 30.953 1 32.25 272 GLN B C 1
ATOM 4488 O O . GLN B 1 272 ? 38.5 14.711 30.109 1 32.25 272 GLN B O 1
ATOM 4493 N N . ILE B 1 273 ? 38.25 16.688 30.719 1 32.56 273 ILE B N 1
ATOM 4494 C CA . ILE B 1 273 ? 39.656 17.062 30.859 1 32.56 273 ILE B CA 1
ATOM 4495 C C . ILE B 1 273 ? 40.25 16.391 32.094 1 32.56 273 ILE B C 1
ATOM 4497 O O . ILE B 1 273 ? 39.875 16.734 33.219 1 32.56 273 ILE B O 1
ATOM 4501 N N . ASP B 1 274 ? 40.188 15.102 32.156 1 29.98 274 ASP B N 1
ATOM 4502 C CA . ASP B 1 274 ? 41.094 14.516 33.125 1 29.98 274 ASP B CA 1
ATOM 4503 C C . ASP B 1 274 ? 42.438 15.242 33.125 1 29.98 274 ASP B C 1
ATOM 4505 O O . ASP B 1 274 ? 43.156 15.242 32.125 1 29.98 274 ASP B O 1
ATOM 4509 N N . ALA B 1 275 ? 42.469 16.406 33.75 1 31.83 275 ALA B N 1
ATOM 4510 C CA . ALA B 1 275 ? 43.625 17.109 34.281 1 31.83 275 ALA B CA 1
ATOM 4511 C C . ALA B 1 275 ? 44.688 16.141 34.75 1 31.83 275 ALA B C 1
ATOM 4513 O O . ALA B 1 275 ? 45.562 16.5 35.562 1 31.83 275 ALA B O 1
ATOM 4514 N N . THR B 1 276 ? 44.562 14.844 34.5 1 30.72 276 THR B N 1
ATOM 4515 C CA . THR B 1 276 ? 45.812 14.188 34.906 1 30.72 276 THR B CA 1
ATOM 4516 C C . THR B 1 276 ? 46.969 14.664 34.062 1 30.72 276 THR B C 1
ATOM 4518 O O . THR B 1 276 ? 47.25 14.109 32.969 1 30.72 276 THR B O 1
ATOM 4521 N N . VAL B 1 277 ? 46.875 15.914 33.375 1 28.62 277 VAL B N 1
ATOM 4522 C CA . VAL B 1 277 ? 48.219 16.406 33.062 1 28.62 277 VAL B CA 1
ATOM 4523 C C . VAL B 1 277 ? 49.094 16.234 34.281 1 28.62 277 VAL B C 1
ATOM 4525 O O . VAL B 1 277 ? 48.812 16.766 35.375 1 28.62 277 VAL B O 1
ATOM 4528 N N . SER B 1 278 ? 49.625 15.07 34.438 1 27.73 278 SER B N 1
ATOM 4529 C CA . SER B 1 278 ? 50.781 15.008 35.312 1 27.73 278 SER B CA 1
ATOM 4530 C C . SER B 1 278 ? 51.562 16.312 35.281 1 27.73 278 SER B C 1
ATOM 4532 O O . SER B 1 278 ? 51.594 17 34.25 1 27.73 278 SER B O 1
ATOM 4534 N N . SER B 1 279 ? 51.75 17.109 36.344 1 28.89 279 SER B N 1
ATOM 4535 C CA . SER B 1 279 ? 52.656 18.203 36.656 1 28.89 279 SER B CA 1
ATOM 4536 C C . SER B 1 279 ? 53.875 18.188 35.719 1 28.89 279 SER B C 1
ATOM 4538 O O . SER B 1 279 ? 54.812 18.969 35.938 1 28.89 279 SER B O 1
ATOM 4540 N N . THR B 1 280 ? 54.094 17.141 34.875 1 27.81 280 THR B N 1
ATOM 4541 C CA . THR B 1 280 ? 55.469 17.391 34.469 1 27.81 280 THR B CA 1
ATOM 4542 C C . THR B 1 280 ? 55.562 18.641 33.594 1 27.81 280 THR B C 1
ATOM 4544 O O . THR B 1 280 ? 56.375 19.516 33.844 1 27.81 280 THR B O 1
ATOM 4547 N N . ALA B 1 281 ? 55.688 18.5 32.094 1 24.81 281 ALA B N 1
ATOM 4548 C CA . ALA B 1 281 ? 56.469 19.484 31.375 1 24.81 281 ALA B CA 1
ATOM 4549 C C . ALA B 1 281 ? 55.625 20.703 31 1 24.81 281 ALA B C 1
ATOM 4551 O O . ALA B 1 281 ? 54.562 20.562 30.406 1 24.81 281 ALA B O 1
ATOM 4552 N N . THR B 1 282 ? 55.406 21.828 31.719 1 27.25 282 THR B N 1
ATOM 4553 C CA . THR B 1 282 ? 55.125 23.25 31.547 1 27.25 282 THR B CA 1
ATOM 4554 C C . THR B 1 282 ? 55.531 23.719 30.156 1 27.25 282 THR B C 1
ATOM 4556 O O . THR B 1 282 ? 56.656 24.203 29.969 1 27.25 282 THR B O 1
ATOM 4559 N N . ALA B 1 283 ? 55.594 22.875 29.047 1 25.34 283 ALA B N 1
ATOM 4560 C CA . ALA B 1 283 ? 56.188 23.578 27.922 1 25.34 283 ALA B CA 1
ATOM 4561 C C . ALA B 1 283 ? 55.25 24.703 27.438 1 25.34 283 ALA B C 1
ATOM 4563 O O . ALA B 1 283 ? 54.156 24.453 26.969 1 25.34 283 ALA B O 1
ATOM 4564 N N . THR B 1 284 ? 55.062 25.844 28.125 1 27.27 284 THR B N 1
ATOM 4565 C CA . THR B 1 284 ? 54.688 27.203 27.75 1 27.27 284 THR B CA 1
ATOM 4566 C C . THR B 1 284 ? 55.188 27.531 26.328 1 27.27 284 THR B C 1
ATOM 4568 O O . THR B 1 284 ? 56.375 27.719 26.109 1 27.27 284 THR B O 1
ATOM 4571 N N . GLU B 1 285 ? 54.969 26.641 25.344 1 26.77 285 GLU B N 1
ATOM 4572 C CA . GLU B 1 285 ? 55.531 27.344 24.188 1 26.77 285 GLU B CA 1
ATOM 4573 C C . GLU B 1 285 ? 54.844 28.688 23.969 1 26.77 285 GLU B C 1
ATOM 4575 O O . GLU B 1 285 ? 53.625 28.75 23.922 1 26.77 285 GLU B O 1
ATOM 4580 N N . ASP B 1 286 ? 55.406 29.781 24.422 1 27.89 286 ASP B N 1
ATOM 4581 C CA . ASP B 1 286 ? 55.281 31.234 24.25 1 27.89 286 ASP B CA 1
ATOM 4582 C C . ASP B 1 286 ? 54.906 31.578 22.812 1 27.89 286 ASP B C 1
ATOM 4584 O O . ASP B 1 286 ? 55.656 31.281 21.875 1 27.89 286 ASP B O 1
ATOM 4588 N N . LEU B 1 287 ? 53.688 31.234 22.344 1 28.03 287 LEU B N 1
ATOM 4589 C CA . LEU B 1 287 ? 53.5 32 21.141 1 28.03 287 LEU B CA 1
ATOM 4590 C C . LEU B 1 287 ? 53.625 33.5 21.422 1 28.03 287 LEU B C 1
ATOM 4592 O O . LEU B 1 287 ? 52.875 34.031 22.25 1 28.03 287 LEU B O 1
ATOM 4596 N N . LYS B 1 288 ? 54.844 34.031 21.578 1 28.28 288 LYS B N 1
ATOM 4597 C CA . LYS B 1 288 ? 55.281 35.406 21.703 1 28.28 288 LYS B CA 1
ATOM 4598 C C . LYS B 1 288 ? 54.625 36.281 20.656 1 28.28 288 LYS B C 1
ATOM 4600 O O . LYS B 1 288 ? 54.781 36.062 19.453 1 28.28 288 LYS B O 1
ATOM 4605 N N . PHE B 1 289 ? 53.312 36.625 21.016 1 29.91 289 PHE B N 1
ATOM 4606 C CA . PHE B 1 289 ? 53.094 37.844 20.25 1 29.91 289 PHE B CA 1
ATOM 4607 C C . PHE B 1 289 ? 54.062 38.938 20.703 1 29.91 289 PHE B C 1
ATOM 4609 O O . PHE B 1 289 ? 54.562 38.906 21.828 1 29.91 289 PHE B O 1
ATOM 4616 N N . ASN B 1 290 ? 54.875 39.688 19.875 1 30.06 290 ASN B N 1
ATOM 4617 C CA . ASN B 1 290 ? 55.75 40.719 20.359 1 30.06 290 ASN B CA 1
ATOM 4618 C C . ASN B 1 290 ? 55.125 41.5 21.516 1 30.06 290 ASN B C 1
ATOM 4620 O O . ASN B 1 290 ? 55.844 42 22.391 1 30.06 290 ASN B O 1
ATOM 4624 N N . ASP B 1 291 ? 53.875 42.062 21.297 1 32.41 291 ASP B N 1
ATOM 4625 C CA . ASP B 1 291 ? 53.531 43.219 22.125 1 32.41 291 ASP B CA 1
ATOM 4626 C C . ASP B 1 291 ? 52.969 42.781 23.469 1 32.41 291 ASP B C 1
ATOM 4628 O O . ASP B 1 291 ? 52.344 43.594 24.156 1 32.41 291 ASP B O 1
ATOM 4632 N N . GLY B 1 292 ? 53.344 41.688 24.344 1 31.12 292 GLY B N 1
ATOM 4633 C CA . GLY B 1 292 ? 53.188 41.281 25.734 1 31.12 292 GLY B CA 1
ATOM 4634 C C . GLY B 1 292 ? 51.812 40.656 26 1 31.12 292 GLY B C 1
ATOM 4635 O O . GLY B 1 292 ? 51.531 40.25 27.141 1 31.12 292 GLY B O 1
ATOM 4636 N N . THR B 1 293 ? 50.625 41.031 25.484 1 29.5 293 THR B N 1
ATOM 4637 C CA . THR B 1 293 ? 49.312 40.75 26.078 1 29.5 293 THR B CA 1
ATOM 4638 C C . THR B 1 293 ? 48.906 39.312 25.812 1 29.5 293 THR B C 1
ATOM 4640 O O . THR B 1 293 ? 49.125 38.781 24.719 1 29.5 293 THR B O 1
ATOM 4643 N N . THR B 1 294 ? 48.938 38.281 26.828 1 29.95 294 THR B N 1
ATOM 4644 C CA . THR B 1 294 ? 48.656 36.875 26.766 1 29.95 294 THR B CA 1
ATOM 4645 C C . THR B 1 294 ? 47.156 36.625 26.625 1 29.95 294 THR B C 1
ATOM 4647 O O . THR B 1 294 ? 46.375 37.031 27.469 1 29.95 294 THR B O 1
ATOM 4650 N N . GLY B 1 295 ? 46.281 37.031 25.719 1 27.17 295 GLY B N 1
ATOM 4651 C CA . GLY B 1 295 ? 44.844 36.812 25.75 1 27.17 295 GLY B CA 1
ATOM 4652 C C . GLY B 1 295 ? 44.438 35.375 25.5 1 27.17 295 GLY B C 1
ATOM 4653 O O . GLY B 1 295 ? 45.094 34.688 24.719 1 27.17 295 GLY B O 1
ATOM 4654 N N . VAL B 1 296 ? 44.094 34.594 26.547 1 28.53 296 VAL B N 1
ATOM 4655 C CA . VAL B 1 296 ? 43.562 33.25 26.516 1 28.53 296 VAL B CA 1
ATOM 4656 C C . VAL B 1 296 ? 42.312 33.188 25.656 1 28.53 296 VAL B C 1
ATOM 4658 O O . VAL B 1 296 ? 41.344 33.875 25.938 1 28.53 296 VAL B O 1
ATOM 4661 N N . LYS B 1 297 ? 42.281 33.062 24.359 1 26.23 297 LYS B N 1
ATOM 4662 C CA . LYS B 1 297 ? 41.094 32.906 23.562 1 26.23 297 LYS B CA 1
ATOM 4663 C C . LYS B 1 297 ? 40.375 31.609 23.891 1 26.23 297 LYS B C 1
ATOM 4665 O O . LYS B 1 297 ? 40.969 30.531 23.797 1 26.23 297 LYS B O 1
ATOM 4670 N N . SER B 1 298 ? 39.531 31.594 24.984 1 26.31 298 SER B N 1
ATOM 4671 C CA . SER B 1 298 ? 38.531 30.531 25.188 1 26.31 298 SER B CA 1
ATOM 4672 C C . SER B 1 298 ? 37.812 30.188 23.891 1 26.31 298 SER B C 1
ATOM 4674 O O . SER B 1 298 ? 37.281 31.062 23.219 1 26.31 298 SER B O 1
ATOM 4676 N N . ASN B 1 299 ? 38.281 29.328 23.094 1 25.06 299 ASN B N 1
ATOM 4677 C CA . ASN B 1 299 ? 37.594 28.797 21.938 1 25.06 299 ASN B CA 1
ATOM 4678 C C . ASN B 1 299 ? 36.188 28.344 22.281 1 25.06 299 ASN B C 1
ATOM 4680 O O . ASN B 1 299 ? 36 27.328 22.969 1 25.06 299 ASN B O 1
ATOM 4684 N N . GLN B 1 300 ? 35.25 29.219 22.797 1 23.66 300 GLN B N 1
ATOM 4685 C CA . GLN B 1 300 ? 33.812 28.922 22.875 1 23.66 300 GLN B CA 1
ATOM 4686 C C . GLN B 1 300 ? 33.312 28.234 21.609 1 23.66 300 GLN B C 1
ATOM 4688 O O . GLN B 1 300 ? 33.312 28.828 20.531 1 23.66 300 GLN B O 1
ATOM 4693 N N . ILE B 1 301 ? 33.625 26.969 21.453 1 24.11 301 ILE B N 1
ATOM 4694 C CA . ILE B 1 301 ? 32.906 26.188 20.453 1 24.11 301 ILE B CA 1
ATOM 4695 C C . ILE B 1 301 ? 31.406 26.297 20.688 1 24.11 301 ILE B C 1
ATOM 4697 O O . ILE B 1 301 ? 30.906 25.859 21.719 1 24.11 301 ILE B O 1
ATOM 4701 N N . PHE B 1 302 ? 30.781 27.422 20.406 1 23.56 302 PHE B N 1
ATOM 4702 C CA . PHE B 1 302 ? 29.328 27.516 20.297 1 23.56 302 PHE B CA 1
ATOM 4703 C C . PHE B 1 302 ? 28.766 26.391 19.438 1 23.56 302 PHE B C 1
ATOM 4705 O O . PHE B 1 302 ? 28.891 26.438 18.219 1 23.56 302 PHE B O 1
ATOM 4712 N N . GLY B 1 303 ? 29 25.156 19.828 1 24.8 303 GLY B N 1
ATOM 4713 C CA . GLY B 1 303 ? 28.234 24.141 19.125 1 24.8 303 GLY B CA 1
ATOM 4714 C C . GLY B 1 303 ? 26.734 24.359 19.219 1 24.8 303 GLY B C 1
ATOM 4715 O O . GLY B 1 303 ? 26.172 24.422 20.312 1 24.8 303 GLY B O 1
ATOM 4716 N N . SER B 1 304 ? 26.125 25.375 18.5 1 24.3 304 SER B N 1
ATOM 4717 C CA . SER B 1 304 ? 24.672 25.391 18.328 1 24.3 304 SER B CA 1
ATOM 4718 C C . SER B 1 304 ? 24.125 23.984 18.156 1 24.3 304 SER B C 1
ATOM 4720 O O . SER B 1 304 ? 24.516 23.266 17.234 1 24.3 304 SER B O 1
ATOM 4722 N N . VAL B 1 305 ? 23.922 23.359 19.266 1 25.17 305 VAL B N 1
ATOM 4723 C CA . VAL B 1 305 ? 23.141 22.125 19.297 1 25.17 305 VAL B CA 1
ATOM 4724 C C . VAL B 1 305 ? 21.844 22.312 18.5 1 25.17 305 VAL B C 1
ATOM 4726 O O . VAL B 1 305 ? 21 23.141 18.859 1 25.17 305 VAL B O 1
ATOM 4729 N N . LYS B 1 306 ? 21.984 22.312 17.25 1 28.69 306 LYS B N 1
ATOM 4730 C CA . LYS B 1 306 ? 20.75 22.203 16.453 1 28.69 306 LYS B CA 1
ATOM 4731 C C . LYS B 1 306 ? 19.828 21.125 17.016 1 28.69 306 LYS B C 1
ATOM 4733 O O . LYS B 1 306 ? 20.266 20.031 17.344 1 28.69 306 LYS B O 1
ATOM 4738 N N . GLU B 1 307 ? 18.828 21.547 17.734 1 27.66 307 GLU B N 1
ATOM 4739 C CA . GLU B 1 307 ? 17.688 20.719 18.078 1 27.66 307 GLU B CA 1
ATOM 4740 C C . GLU B 1 307 ? 17.25 19.859 16.906 1 27.66 307 GLU B C 1
ATOM 4742 O O . GLU B 1 307 ? 17.062 20.375 15.789 1 27.66 307 GLU B O 1
ATOM 4747 N N . GLY B 1 308 ? 17.719 18.672 16.891 1 26.39 308 GLY B N 1
ATOM 4748 C CA . GLY B 1 308 ? 17.75 17.594 15.906 1 26.39 308 GLY B CA 1
ATOM 4749 C C . GLY B 1 308 ? 16.391 17.297 15.305 1 26.39 308 GLY B C 1
ATOM 4750 O O . GLY B 1 308 ? 16.219 16.297 14.602 1 26.39 308 GLY B O 1
ATOM 4751 N N . PHE B 1 309 ? 15.211 17.953 15.289 1 25.56 309 PHE B N 1
ATOM 4752 C CA . PHE B 1 309 ? 14.312 17.125 14.492 1 25.56 309 PHE B CA 1
ATOM 4753 C C . PHE B 1 309 ? 14.867 16.922 13.086 1 25.56 309 PHE B C 1
ATOM 4755 O O . PHE B 1 309 ? 15.234 17.891 12.414 1 25.56 309 PHE B O 1
ATOM 4762 N N . ASP B 1 310 ? 15.68 15.922 12.867 1 28.02 310 ASP B N 1
ATOM 4763 C CA . ASP B 1 310 ? 16.188 15.672 11.523 1 28.02 310 ASP B CA 1
ATOM 4764 C C . ASP B 1 310 ? 15.039 15.43 10.547 1 28.02 310 ASP B C 1
ATOM 4766 O O . ASP B 1 310 ? 14.359 14.398 10.609 1 28.02 310 ASP B O 1
ATOM 4770 N N . ASN B 1 311 ? 14.25 16.406 10.398 1 26.19 311 ASN B N 1
ATOM 4771 C CA . ASN B 1 311 ? 13.375 16.203 9.25 1 26.19 311 ASN B CA 1
ATOM 4772 C C . ASN B 1 311 ? 14.164 15.938 7.977 1 26.19 311 ASN B C 1
ATOM 4774 O O . ASN B 1 311 ? 14.93 16.797 7.527 1 26.19 311 ASN B O 1
ATOM 4778 N N . PRO B 1 312 ? 14.406 14.703 7.668 1 30.2 312 PRO B N 1
ATOM 4779 C CA . PRO B 1 312 ? 15.203 14.391 6.48 1 30.2 312 PRO B CA 1
ATOM 4780 C C . PRO B 1 312 ? 14.914 15.328 5.312 1 30.2 312 PRO B C 1
ATOM 4782 O O . PRO B 1 312 ? 15.75 15.484 4.418 1 30.2 312 PRO B O 1
ATOM 4785 N N . SER B 1 313 ? 13.719 15.789 5.23 1 30.36 313 SER B N 1
ATOM 4786 C CA . SER B 1 313 ? 13.438 16.641 4.078 1 30.36 313 SER B CA 1
ATOM 4787 C C . SER B 1 313 ? 14.219 17.953 4.164 1 30.36 313 SER B C 1
ATOM 4789 O O . SER B 1 313 ? 14.312 18.688 3.18 1 30.36 313 SER B O 1
ATOM 4791 N N . LEU B 1 314 ? 14.609 18.312 5.453 1 29.14 314 LEU B N 1
ATOM 4792 C CA . LEU B 1 314 ? 15.211 19.625 5.617 1 29.14 314 LEU B CA 1
ATOM 4793 C C . LEU B 1 314 ? 16.734 19.547 5.562 1 29.14 314 LEU B C 1
ATOM 4795 O O . LEU B 1 314 ? 17.422 20.391 6.125 1 29.14 314 LEU B O 1
ATOM 4799 N N . GLN B 1 315 ? 17.344 18.484 5.219 1 29.08 315 GLN B N 1
ATOM 4800 C CA . GLN B 1 315 ? 18.797 18.594 5.121 1 29.08 315 GLN B CA 1
ATOM 4801 C C . GLN B 1 315 ? 19.188 19.688 4.125 1 29.08 315 GLN B C 1
ATOM 4803 O O . GLN B 1 315 ? 18.891 19.594 2.934 1 29.08 315 GLN B O 1
ATOM 4808 N N . PHE B 1 316 ? 19.281 20.875 4.645 1 25.41 316 PHE B N 1
ATOM 4809 C CA . PHE B 1 316 ? 19.844 22 3.906 1 25.41 316 PHE B CA 1
ATOM 4810 C C . PHE B 1 316 ? 21.25 21.672 3.432 1 25.41 316 PHE B C 1
ATOM 4812 O O . PHE B 1 316 ? 22.109 21.297 4.234 1 25.41 316 PHE B O 1
ATOM 4819 N N . ASP B 1 317 ? 21.438 21.172 2.229 1 28.11 317 ASP B N 1
ATOM 4820 C CA . ASP B 1 317 ? 22.75 21.172 1.618 1 28.11 317 ASP B CA 1
ATOM 4821 C C . ASP B 1 317 ? 23.406 22.547 1.686 1 28.11 317 ASP B C 1
ATOM 4823 O O . ASP B 1 317 ? 22.859 23.516 1.169 1 28.11 317 ASP B O 1
ATOM 4827 N N . HIS B 1 318 ? 24.016 22.891 2.795 1 25.19 318 HIS B N 1
ATOM 4828 C CA . HIS B 1 318 ? 24.812 24.109 2.908 1 25.19 318 HIS B CA 1
ATOM 4829 C C . HIS B 1 318 ? 25.734 24.281 1.711 1 25.19 318 HIS B C 1
ATOM 4831 O O . HIS B 1 318 ? 26.562 25.188 1.688 1 25.19 318 HIS B O 1
ATOM 4837 N N . LYS B 1 319 ? 25.953 23.219 0.873 1 28.72 319 LYS B N 1
ATOM 4838 C CA . LYS B 1 319 ? 26.969 23.578 -0.108 1 28.72 319 LYS B CA 1
ATOM 4839 C C . LYS B 1 319 ? 26.422 24.578 -1.129 1 28.72 319 LYS B C 1
ATOM 4841 O O . LYS B 1 319 ? 25.812 24.172 -2.119 1 28.72 319 LYS B O 1
ATOM 4846 N N . ALA B 1 320 ? 25.641 25.641 -0.848 1 21.08 320 ALA B N 1
ATOM 4847 C CA . ALA B 1 320 ? 25.766 26.594 -1.947 1 21.08 320 ALA B CA 1
ATOM 4848 C C . ALA B 1 320 ? 27.156 27.219 -1.979 1 21.08 320 ALA B C 1
ATOM 4850 O O . ALA B 1 320 ? 27.75 27.5 -0.931 1 21.08 320 ALA B O 1
#

Secondary structure (DSSP, 8-state):
--HHHHHHHHHHHHHHHHHHHHHHHHHHHHHHHHH-GGGGG-HHHHHHHHHHHHHHHHHHHHHHHHHHHTTTTSPPPHHHHHHHHHHHHHHHHHHHHHHH----SHHHHHHHHHTTSS-HHHHHHHHHHHHHHHHHHHHHHHHHS-HHHHTTTT-----TTS-HHHHHHHHHHHHHHHHHHHHHHH-TT--S--S-HHHHHHHHHHHHHHHHHHHH-----HHHHHHHHHHHT--TTTTHHHHHHHHHHHHHHHHIIIIIPPPP--------------S----------TT----------------S---GGG---TT-/--HHHHHHHHHHHHHHHHHHHHHHHHHHHHHHHHH-GGGGG-HHHHHHHHHHHHHHHHHHIIIIIHHHHTTTTPPPPHHHHHHHHHHHHHHHHHHHHHHH----SHHHHHHHHHTTSS-HHHHHHHHHHHHHHHHHHHHHHHHHS-GGG-TTTT-----TTS-HHHHHHHHHHHHHHHHHHHHHHH-TT--S--S-HHHHHHHHHHHHHHHHHHHH-----HHHHHHHHHHHT--TTTTHHHHHHHHHHHHHHHHIIIIIPPPP--------------S----------TT--------------------GGG------

pLDDT: mean 81.44, std 26.88, range [20.38, 98.94]

InterPro domains:
  IPR000425 Major intrinsic protein [PF00230] (39-256)
  IPR000425 Major intrinsic protein [PR00783] (47-66)
  IPR000425 Major intrinsic protein [PR00783] (85-109)
  IPR000425 Major intrinsic protein [PR00783] (122-141)
  IPR000425 Major intrinsic protein [PR00783] (170-188)
  IPR000425 Major intrinsic protein [PR00783] (202-224)
  IPR000425 Major intrinsic protein [PR00783] (239-259)
  IPR000425 Major intrinsic protein [TIGR00861] (52-256)
  IPR000425 Major intrinsic protein [cd00333] (47-259)
  IPR022357 Major intrinsic protein, conserved site [PS00221] (103-111)
  IPR023271 Aquaporin-like [G3DSA:1.20.1080.10] (37-273)
  IPR023271 Aquaporin-like [SSF81338] (43-261)
  IPR034294 Aquaporin transporter [PTHR19139] (13-277)

Nearest PDB structures (foldseek):
  3gd8-assembly1_A  TM=9.627E-01  e=7.597E-16  Homo sapiens
  8ghj-assembly1_C  TM=9.541E-01  e=4.677E-15  Homo sapiens
  4nef-assembly1_D  TM=9.195E-01  e=1.614E-15  Homo sapiens
  8ghj-assembly1_D  TM=9.179E-01  e=2.405E-15  Homo sapiens
  8oee-assembly1_D  TM=9.201E-01  e=6.969E-15  Homo sapiens

Foldseek 3Di:
DPPVVVVVVVVVVVVVVVVVVVVVVVVVVVVCLQQVPVLVVDPLLVQLLLLLLQLLLQLLCQLLLCQLPVVPQDGDDLLVSLLSNLVSQLVSCVVPCVRHNNQLFLLSLLLCSLLSNHHNVSSVSSVVSSLNSLQNSLVVSCVVGPPSRCALSLAWAFDPPDDPVVLLQLLQQLLLQLLLQLCVLLFQQDDPPDDRSSSSSSVSSSVSSVVCCRGTVNQLGLSNNNNSCVVRVPCVVSVSNPPSSNNSSNVNSVCCSPPPHDWHDPPPPPPPPPPCPVPDDPPPPPPCPPPPDPDPPPPPPPPPRPTTNPSVVPPPPPPD/DPPVVVVVVVVVVVVVVVVVVVVVVVVVVVVCLQQVPVLVVDPLLVQLLLLLLQLLLQLLCQLLVCQLPVVPQDGDDLLVSLLSNLVSQLVSCVVPCVRHNNQLFLLLLLLCSLLSLHHNVSSVSSVVSSLNSLQNSLVVSCVVGDPSRCALSLAWAFDPPDDLVVLLQLLQQLLLQLLLQLCVLLQPQDDVDDDRSSSSSSVSSSVSSVVCCRGTVNQLGLSNNNNSCVVRVPCVSSVSNPPSSNNSSNVNSVCCSPPPHDFHDPPPPPPPPVVVPPPPDPPPPPPDPPPPDPDPPPPPPPPPPPRPPPSVVPPPPVPD

Sequence (640 aa):
MSSTRCWSTYYNNAYTVKNSINTRMKEVDKLHVFFGLHELNTVKFYKAVVCEFLATALLIVFVCGAAVTMDSGRSLSIYTGAFNGAMAVAYIVWTFNHVSGAHINPAVTLSFFVTGHVSVTKTVAYIIAQCGGSVAGAALTWVLVPRAWRGNLASTTFSDEITLAQGFAVEAISTFTMILGIFASSDQYRTDHAGSLPLTVGLIVYTQVAWAGHLTGCSMNPARTLGPAVMAGTWDNHWVYWVAPLVGAVAAGLLYQHVLAESPKRADLSIQIDATVSSTATATEDLKFNDGTTGVKSNQIFGSVKEGFDNPSLQFDHKAMSSTRCWSTYYNNAYTVKNSINTRMKEVDKLHVFFGLHELNTVKFYKAVVCEFLATALLIVFVCGAAVTMDSGRSLSIYTGAFNGAMAVAYIVWTFNHVSGAHINPAVTLSFFVTGHVSVTKTVAYIIAQCGGSVAGAALTWVLVPRAWRGNLASTTFSDEITLAQGFAVEAISTFTMILGIFASSDQYRTDHAGSLPLTVGLIVYTQVAWAGHLTGCSMNPARTLGPAVMAGTWDNHWVYWVAPLVGAVAAGLLYQHVLAESPKRADLSIQIDATVSSTATATEDLKFNDGTTGVKSNQIFGSVKEGFDNPSLQFDHKA

Radius of gyration: 31.61 Å; Cα contacts (8 Å, |Δi|>4): 962; chains: 2; bounding box: 92×97×76 Å

Solvent-accessible surface area (backbone atoms only — not comparable to full-atom values): 33209 Å² total; per-residue (Å²): 127,70,70,64,56,54,51,51,50,50,50,49,49,50,50,50,49,48,52,47,46,52,49,45,50,51,46,50,52,47,48,47,53,45,43,26,66,70,47,77,77,39,70,65,47,56,55,20,33,52,43,21,16,52,47,14,14,48,43,32,33,48,38,30,38,44,44,24,54,76,53,68,37,38,86,67,55,41,67,58,50,16,50,45,43,10,50,36,48,13,52,42,32,66,70,36,30,92,66,48,58,46,54,48,20,46,20,52,40,46,17,36,34,80,63,68,71,45,23,52,45,52,43,53,47,36,41,53,24,14,38,50,12,9,35,50,14,28,49,53,37,59,72,73,42,59,75,88,20,39,77,48,39,72,43,58,44,68,31,92,69,56,51,70,67,38,45,34,49,50,30,14,51,42,14,18,52,42,38,35,38,48,51,41,65,61,38,66,52,59,82,74,46,63,55,58,59,32,54,50,52,6,46,41,48,20,40,38,22,36,29,34,23,57,51,33,43,42,66,48,17,36,22,67,41,45,10,21,16,70,74,48,67,60,60,74,70,47,65,46,48,41,52,21,12,37,53,14,11,44,52,20,30,50,46,36,66,75,67,65,53,56,65,51,77,72,74,76,73,70,67,73,73,69,68,77,66,68,83,68,83,81,72,72,73,72,76,74,60,89,87,73,79,83,75,83,78,79,78,74,75,75,68,74,76,66,66,30,71,72,50,74,86,63,64,70,69,75,82,113,125,68,70,64,57,55,52,51,51,50,51,50,47,51,48,50,47,50,51,48,48,53,49,48,50,49,46,50,52,48,49,47,50,45,42,26,66,70,47,76,79,38,70,66,47,54,52,20,33,51,44,22,16,52,47,15,13,48,41,32,31,33,35,30,27,18,46,23,34,44,54,67,37,38,85,67,55,56,69,58,49,16,50,43,43,12,40,31,47,15,43,41,32,47,45,35,30,94,67,51,58,46,54,48,18,46,20,54,41,47,16,37,35,80,62,68,72,43,25,52,44,53,42,54,48,38,39,53,24,13,38,50,12,10,37,51,14,28,50,50,38,58,72,58,43,41,77,88,19,40,79,47,40,72,44,58,45,69,34,91,86,58,51,72,68,54,44,32,49,50,28,14,50,42,15,18,53,42,38,39,50,48,51,63,70,63,40,77,65,53,74,86,69,78,54,31,47,24,56,51,50,7,49,45,49,22,61,39,20,62,76,34,23,76,51,34,43,41,66,47,16,38,21,69,40,44,10,20,15,67,73,48,67,58,63,73,70,49,66,45,50,42,52,20,11,39,53,14,10,45,53,20,29,50,47,37,66,74,70,63,55,68,67,60,75,68,73,73,70,68,68,72,70,69,67,74,61,67,84,67,85,81,74,72,75,71,80,71,60,88,88,74,78,82,76,80,76,74,78,75,75,76,69,76,73,68,74,53,79,73,49,77,87,64,68,71,72,73,82,118

Organism: NCBI:txid100452